Protein 1ZXJ (pdb70)

Foldseek 3Di:
DQLDAQPPPQPDPKAKAFQDDDDQAPAFEQEDQFDDPVVLVVVVVVCCVLQVPDDDVRSCVVSSVVRVLRRLLVRLVVRVLVRMDIDDDPVQLVVQLVVVVVVPRVVSSVSSVSNVSLVNVLVVVCVVVVDFDDLVNLVVVLVVSCVSGPDDCVCCNPDVVNVVSSRSVVSVVVSSVVSSVSHHYDYQPPHD/DLWAKDFADDQDQPDFQEAADQDPPPVVLVVVLVVQVVDPDDCVRSVVVVVSVVVRNLVVLLVSLVVSVLVRMDIGDDPVQLVVQLVPDVPCSSVVSVVVVSVVNSLVVVCVVVVPAQDLVNLLVVLVVPPCVDSPVCVPPPVSSVVSRVVVSVVVSSVVSSVSHHYDYDD/DDFLVAPVLHDPKAKAFADDQDQADAWEQEDQFDDPVVLVVVVVVVCVVPVDDPPVVSVVVSNVVRVLRRLLVRLVVSVLVRMDIGDDPVQLVSLLVSCVVPPVRVVSSVSSVSNVSLVNSLVVVCVVVVDADDLVNLVCVVVVVCVVDPDDDPCCVPDVVNVVSSRVVVSVVVSSVVSSVSHHYDYQDPHD/DWDLFCQQPQALQDDPDDKAKDFQDDQCLPDAQEDQDFDQTPVVLVVVQCVQVVPVDDCVRSVNVVVSVVVRVLRRLLVSLVVSVLVGMDIGDDPVVLVVLLVVDDDDPPCSSSNSVSSNSVNNRLVVVCVVVVPDQDLVNLLVVLVVVPPSVVCVPDPVSSVSSVSSVSVVVSSVVSSVSHHYDYDHPPDDD

Organism: Mycoplasma pneumoniae (strain ATCC 29342 / M129 / Subtype 1) (NCBI:txid272634)

B-factor: mean 50.29, std 18.09, range [7.8, 97.01]

Nearest PDB structures (foldseek):
  1zxj-assembly2_B  TM=1.006E+00  e=1.547E-29  Mycoplasmoides pneumoniae
  1zxj-assembly10_D  TM=9.833E-01  e=6.150E-25  Mycoplasmoides pneumoniae
  1zxj-assembly3_C  TM=9.438E-01  e=1.302E-22  Mycoplasmoides pneumoniae
  1zxj-assembly1_A  TM=9.398E-01  e=2.095E-22  Mycoplasmoides pneumoniae
  1zxj-assembly10_D  TM=1.005E+00  e=5.120E-31  Mycoplasmoides pneumoniae

InterPro domains:
  IPR027304 Trigger factor/SurA domain superfamily [SSF109998] (58-174)
  IPR037041 Trigger factor, C-terminal domain superfamily [G3DSA:1.10.3120.10] (1-186)
  IPR054820 MPN555 chaperone-like [NF045756] (6-185)

Structure (mmCIF, N/CA/C/O backbone):
data_1ZXJ
#
_entry.id   1ZXJ
#
_cell.length_a   132.370
_cell.length_b   45.590
_cell.length_c   153.930
_cell.angle_alpha   90.00
_cell.angle_beta   111.40
_cell.angle_gamma   90.00
#
_symmetry.space_group_name_H-M   'C 1 2 1'
#
loop_
_entity.id
_entity.type
_entity.pdbx_description
1 polymer 'Hypothetical protein MG377 homolog'
2 water water
#
loop_
_atom_site.group_PDB
_atom_site.id
_atom_site.type_symbol
_atom_site.label_atom_id
_atom_site.label_alt_id
_atom_site.label_comp_id
_atom_site.label_asym_id
_atom_site.label_entity_id
_atom_site.label_seq_id
_atom_site.pdbx_PDB_ins_code
_atom_site.Cartn_x
_atom_site.Cartn_y
_atom_site.Cartn_z
_atom_site.occupancy
_atom_site.B_iso_or_equiv
_atom_site.auth_seq_id
_atom_site.auth_comp_id
_atom_site.auth_asym_id
_atom_site.auth_atom_id
_atom_site.pdbx_PDB_model_num
ATOM 1 N N . ASP A 1 11 ? 61.668 34.224 77.253 0.80 61.16 11 ASP A N 1
ATOM 2 C CA . ASP A 1 11 ? 62.982 34.514 77.900 0.80 65.46 11 ASP A CA 1
ATOM 3 C C . ASP A 1 11 ? 62.962 34.357 79.423 0.80 65.21 11 ASP A C 1
ATOM 4 O O . ASP A 1 11 ? 62.302 35.118 80.122 0.80 65.33 11 ASP A O 1
ATOM 9 N N . TYR A 1 12 ? 63.701 33.380 79.932 0.80 65.34 12 TYR A N 1
ATOM 10 C CA . TYR A 1 12 ? 63.780 33.176 81.371 0.80 65.43 12 TYR A CA 1
ATOM 11 C C . TYR A 1 12 ? 65.057 33.784 81.930 0.80 65.68 12 TYR A C 1
ATOM 12 O O . TYR A 1 12 ? 66.054 33.091 82.145 0.80 68.06 12 TYR A O 1
ATOM 21 N N . ASP A 1 13 ? 64.982 35.096 82.155 0.80 63.77 13 ASP A N 1
ATOM 22 C CA . ASP A 1 13 ? 66.069 35.949 82.639 0.80 61.94 13 ASP A CA 1
ATOM 23 C C . ASP A 1 13 ? 66.501 35.683 84.092 0.80 59.55 13 ASP A C 1
ATOM 24 O O . ASP A 1 13 ? 67.003 36.588 84.755 0.80 58.09 13 ASP A O 1
ATOM 29 N N . ILE A 1 14 ? 66.318 34.464 84.597 0.80 59.77 14 ILE A N 1
ATOM 30 C CA . ILE A 1 14 ? 66.713 34.167 85.981 0.80 56.74 14 ILE A CA 1
ATOM 31 C C . ILE A 1 14 ? 67.340 32.786 86.161 0.80 58.59 14 ILE A C 1
ATOM 32 O O . ILE A 1 14 ? 68.507 32.577 85.833 0.80 56.88 14 ILE A O 1
ATOM 37 N N . PHE A 1 22 ? 72.714 33.781 87.742 0.80 75.40 22 PHE A N 1
ATOM 38 C CA . PHE A 1 22 ? 74.049 34.237 87.366 0.80 76.04 22 PHE A CA 1
ATOM 39 C C . PHE A 1 22 ? 75.036 33.908 88.466 0.80 76.23 22 PHE A C 1
ATOM 40 O O . PHE A 1 22 ? 75.911 34.713 88.782 0.80 76.51 22 PHE A O 1
ATOM 42 N N . GLN A 1 23 ? 74.903 32.718 89.040 0.80 76.69 23 GLN A N 1
ATOM 43 C CA . GLN A 1 23 ? 75.774 32.305 90.128 0.80 77.14 23 GLN A CA 1
ATOM 44 C C . GLN A 1 23 ? 76.059 30.813 90.162 0.80 77.88 23 GLN A C 1
ATOM 45 O O . GLN A 1 23 ? 77.116 30.398 90.629 0.80 78.14 23 GLN A O 1
ATOM 51 N N . GLY A 1 24 ? 75.117 30.014 89.671 0.80 79.08 24 GLY A N 1
ATOM 52 C CA . GLY A 1 24 ? 75.264 28.563 89.652 0.80 79.85 24 GLY A CA 1
ATOM 53 C C . GLY A 1 24 ? 76.724 28.169 89.466 0.80 80.74 24 GLY A C 1
ATOM 54 O O . GLY A 1 24 ? 77.280 27.418 90.270 0.80 80.74 24 GLY A O 1
ATOM 55 N N . HIS A 1 25 ? 77.346 28.680 88.409 0.80 81.95 25 HIS A N 1
ATOM 56 C CA . HIS A 1 25 ? 78.748 28.382 88.145 0.80 83.59 25 HIS A CA 1
ATOM 57 C C . HIS A 1 25 ? 79.651 29.345 88.907 0.80 84.72 25 HIS A C 1
ATOM 58 O O . HIS A 1 25 ? 79.959 29.116 90.079 0.80 85.35 25 HIS A O 1
ATOM 65 N N . MET A 1 26 ? 80.075 30.417 88.244 0.80 85.56 26 MET A N 1
ATOM 66 C CA . MET A 1 26 ? 80.934 31.413 88.879 0.80 86.76 26 MET A CA 1
ATOM 67 C C . MET A 1 26 ? 80.085 32.403 89.669 0.80 87.02 26 MET A C 1
ATOM 68 O O . MET A 1 26 ? 79.027 32.836 89.207 0.80 86.91 26 MET A O 1
ATOM 73 N N . ALA A 1 27 ? 80.551 32.753 90.863 0.80 87.13 27 ALA A N 1
ATOM 74 C CA . ALA A 1 27 ? 79.832 33.686 91.723 0.80 87.35 27 ALA A CA 1
ATOM 75 C C . ALA A 1 27 ? 79.540 35.002 91.005 0.80 87.42 27 ALA A C 1
ATOM 76 O O . ALA A 1 27 ? 80.267 35.985 91.165 0.80 87.34 27 ALA A O 1
ATOM 78 N N . ASN A 1 29 ? 83.870 42.229 90.637 1.00 72.87 29 ASN A N 1
ATOM 79 C CA . ASN A 1 29 ? 84.199 42.977 89.428 1.00 72.76 29 ASN A CA 1
ATOM 80 C C . ASN A 1 29 ? 84.431 42.035 88.249 1.00 72.74 29 ASN A C 1
ATOM 81 O O . ASN A 1 29 ? 85.084 40.991 88.377 1.00 73.05 29 ASN A O 1
ATOM 83 N N . LEU A 1 30 ? 83.892 42.424 87.097 1.00 71.22 30 LEU A N 1
ATOM 84 C CA . LEU A 1 30 ? 84.004 41.637 85.880 1.00 68.93 30 LEU A CA 1
ATOM 85 C C . LEU A 1 30 ? 84.690 42.504 84.841 1.00 67.39 30 LEU A C 1
ATOM 86 O O . LEU A 1 30 ? 84.618 43.730 84.921 1.00 67.18 30 LEU A O 1
ATOM 91 N N . LYS A 1 31 ? 85.340 41.873 83.866 1.00 64.82 31 LYS A N 1
ATOM 92 C CA . LYS A 1 31 ? 86.021 42.616 82.814 1.00 63.09 31 LYS A CA 1
ATOM 93 C C . LYS A 1 31 ? 85.002 43.313 81.907 1.00 61.43 31 LYS A C 1
ATOM 94 O O . LYS A 1 31 ? 85.364 44.119 81.049 1.00 61.38 31 LYS A O 1
ATOM 96 N N . SER A 1 32 ? 83.725 42.996 82.098 1.00 58.93 32 SER A N 1
ATOM 97 C CA . SER A 1 32 ? 82.670 43.606 81.301 1.00 57.08 32 SER A CA 1
ATOM 98 C C . SER A 1 32 ? 82.142 44.844 82.002 1.00 55.77 32 SER A C 1
ATOM 99 O O . SER A 1 32 ? 82.097 44.900 83.234 1.00 56.58 32 SER A O 1
ATOM 102 N N . THR A 1 33 ? 81.729 45.834 81.223 1.00 53.39 33 THR A N 1
ATOM 103 C CA . THR A 1 33 ? 81.246 47.067 81.814 1.00 52.97 33 THR A CA 1
ATOM 104 C C . THR A 1 33 ? 79.854 47.462 81.379 1.00 52.18 33 THR A C 1
ATOM 105 O O . THR A 1 33 ? 79.432 47.165 80.265 1.00 51.87 33 THR A O 1
ATOM 109 N N . ALA A 1 34 ? 79.153 48.152 82.272 1.00 52.04 34 ALA A N 1
ATOM 110 C CA . ALA A 1 34 ? 77.797 48.616 82.006 1.00 52.74 34 ALA A CA 1
ATOM 111 C C . ALA A 1 34 ? 77.665 50.101 82.362 1.00 53.04 34 ALA A C 1
ATOM 112 O O . ALA A 1 34 ? 77.873 50.503 83.512 1.00 53.11 34 ALA A O 1
ATOM 114 N N . LYS A 1 35 ? 77.305 50.904 81.365 1.00 52.66 35 LYS A N 1
ATOM 115 C CA . LYS A 1 35 ? 77.168 52.346 81.528 1.00 51.78 35 LYS A CA 1
ATOM 116 C C . LYS A 1 35 ? 75.713 52.804 81.473 1.00 49.69 35 LYS A C 1
ATOM 117 O O . LYS A 1 35 ? 74.973 52.420 80.574 1.00 48.57 35 LYS A O 1
ATOM 123 N N . LEU A 1 36 ? 75.303 53.624 82.436 1.00 47.60 36 LEU A N 1
ATOM 124 C CA . LEU A 1 36 ? 73.931 54.125 82.462 1.00 46.47 36 LEU A CA 1
ATOM 125 C C . LEU A 1 36 ? 73.735 55.362 81.586 1.00 48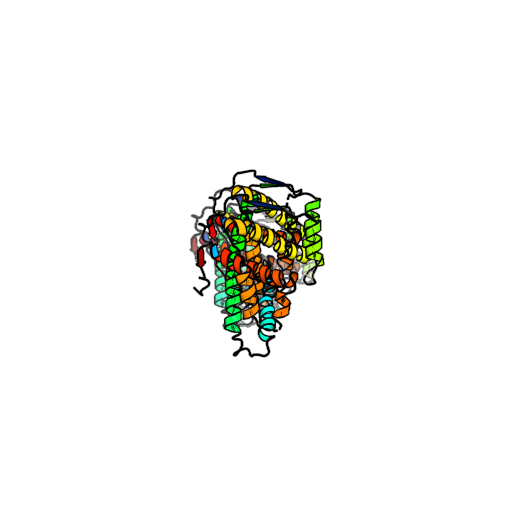.18 36 LEU A C 1
ATOM 126 O O . LEU A 1 36 ? 73.986 56.482 82.027 1.00 48.99 36 LEU A O 1
ATOM 131 N N . VAL A 1 37 ? 73.260 55.155 80.357 1.00 48.86 37 VAL A N 1
ATOM 132 C CA . VAL A 1 37 ? 73.036 56.239 79.400 1.00 47.97 37 VAL A CA 1
ATOM 133 C C . VAL A 1 37 ? 71.971 57.277 79.780 1.00 48.62 37 VAL A C 1
ATOM 134 O O . VAL A 1 37 ? 72.223 58.478 79.684 1.00 48.89 37 VAL A O 1
ATOM 138 N N . LYS A 1 38 ? 70.788 56.825 80.188 1.00 48.33 38 LYS A N 1
ATOM 139 C CA . LYS A 1 38 ? 69.708 57.736 80.584 1.00 48.14 38 LYS A CA 1
ATOM 140 C C . LYS A 1 38 ? 69.246 57.357 81.978 1.00 47.45 38 LYS A C 1
ATOM 141 O O . LYS A 1 38 ? 69.534 56.272 82.460 1.00 47.04 38 LYS A O 1
ATOM 147 N N . PRO A 1 39 ? 68.520 58.254 82.651 1.00 47.57 39 PRO A N 1
ATOM 148 C CA . PRO A 1 39 ? 68.046 57.906 83.996 1.00 46.70 39 PRO A CA 1
ATOM 149 C C . PRO A 1 39 ? 66.841 56.971 83.850 1.00 46.91 39 PRO A C 1
ATOM 150 O O . PRO A 1 39 ? 66.064 57.125 82.916 1.00 47.44 39 PRO A O 1
ATOM 154 N N . ILE A 1 40 ? 66.694 56.008 84.759 1.00 46.99 40 ILE A N 1
ATOM 155 C CA . ILE A 1 40 ? 65.583 55.047 84.704 1.00 45.77 40 ILE A CA 1
ATOM 156 C C . ILE A 1 40 ? 64.234 55.663 85.086 1.00 45.68 40 ILE A C 1
ATOM 157 O O . ILE A 1 40 ? 64.143 56.420 86.056 1.00 45.27 40 ILE A O 1
ATOM 162 N N . GLN A 1 41 ? 63.188 55.322 84.334 1.00 45.30 41 GLN A N 1
ATOM 163 C CA . GLN A 1 41 ? 61.858 55.868 84.595 1.00 45.24 41 GLN A CA 1
ATOM 164 C C . GLN A 1 41 ? 60.939 54.935 85.351 1.00 44.80 41 GLN A C 1
ATOM 165 O O . GLN A 1 41 ? 60.088 54.264 84.771 1.00 45.09 41 GLN A O 1
ATOM 171 N N . TYR A 1 42 ? 61.096 54.926 86.665 1.00 45.33 42 TYR A N 1
ATOM 172 C CA . TYR A 1 42 ? 60.291 54.072 87.516 1.00 45.46 42 TYR A CA 1
ATOM 173 C C . TYR A 1 42 ? 58.805 54.371 87.473 1.00 46.48 42 TYR A C 1
ATOM 174 O O . TYR A 1 42 ? 58.015 53.670 88.092 1.00 48.28 42 TYR A O 1
ATOM 183 N N . ASP A 1 43 ? 58.416 55.404 86.738 1.00 47.53 43 ASP A N 1
ATOM 184 C CA . ASP A 1 43 ? 57.007 55.749 86.640 1.00 47.31 43 ASP A CA 1
ATOM 185 C C . ASP A 1 43 ? 56.376 55.151 85.388 1.00 45.88 43 ASP A C 1
ATOM 186 O O . ASP A 1 43 ? 55.155 54.980 85.324 1.00 44.95 43 ASP A O 1
ATOM 191 N N . GLU A 1 44 ? 57.203 54.835 84.393 1.00 44.51 44 GLU A N 1
ATOM 192 C CA . GLU A 1 44 ? 56.689 54.215 83.176 1.00 43.73 44 GLU A CA 1
ATOM 193 C C . GLU A 1 44 ? 56.271 52.827 83.638 1.00 40.68 44 GLU A C 1
ATOM 194 O O . GLU A 1 44 ? 57.063 52.117 84.249 1.00 39.99 44 GLU A O 1
ATOM 200 N N . VAL A 1 45 ? 55.023 52.459 83.373 1.00 37.19 45 VAL A N 1
ATOM 201 C CA . VAL A 1 45 ? 54.500 51.155 83.756 1.00 33.79 45 VAL A CA 1
ATOM 202 C C . VAL A 1 45 ? 55.051 50.067 82.830 1.00 32.74 45 VAL A C 1
ATOM 203 O O . VAL A 1 45 ? 55.282 50.314 81.644 1.00 33.05 45 VAL A O 1
ATOM 207 N N . ILE A 1 46 ? 55.285 48.886 83.395 1.00 29.80 46 ILE A N 1
ATOM 208 C CA . ILE A 1 46 ? 55.792 47.737 82.659 1.00 28.06 46 ILE A CA 1
ATOM 209 C C . ILE A 1 46 ? 54.635 46.873 82.202 1.00 27.67 46 ILE A C 1
ATOM 210 O O . ILE A 1 46 ? 53.762 46.531 82.992 1.00 27.40 46 ILE A O 1
ATOM 215 N N . GLU A 1 47 ? 54.640 46.508 80.929 1.00 28.33 47 GLU A N 1
ATOM 216 C CA . GLU A 1 47 ? 53.589 45.666 80.380 1.00 28.98 47 GLU A CA 1
ATOM 217 C C . GLU A 1 47 ? 54.011 44.221 80.566 1.00 27.95 47 GLU A C 1
ATOM 218 O O . GLU A 1 47 ? 55.123 43.838 80.193 1.00 25.83 47 GLU A O 1
ATOM 224 N N . VAL A 1 48 ? 53.136 43.415 81.149 1.00 26.57 48 VAL A N 1
ATOM 225 C CA . VAL A 1 48 ? 53.454 42.007 81.329 1.00 27.38 48 VAL A CA 1
ATOM 226 C C . VAL A 1 48 ? 52.690 41.211 80.278 1.00 27.79 48 VAL A C 1
ATOM 227 O O . VAL A 1 48 ? 51.464 41.254 80.227 1.00 26.25 48 VAL A O 1
ATOM 231 N N . GLU A 1 49 ? 53.415 40.479 79.446 1.00 29.29 49 GLU A N 1
ATOM 232 C CA . GLU A 1 49 ? 52.779 39.685 78.413 1.00 31.56 49 GLU A CA 1
ATOM 233 C C . GLU A 1 49 ? 52.061 38.418 78.863 1.00 31.34 49 GLU A C 1
ATOM 234 O O . GLU A 1 49 ? 51.060 38.048 78.276 1.00 31.48 49 GLU A O 1
ATOM 240 N N . ARG A 1 50 ? 52.540 37.738 79.891 1.00 31.89 50 ARG A N 1
ATOM 241 C CA . ARG A 1 50 ? 51.823 36.540 80.316 1.00 32.32 50 ARG A CA 1
ATOM 242 C C . ARG A 1 50 ? 51.769 36.348 81.806 1.00 30.81 50 ARG A C 1
ATOM 243 O O . ARG A 1 50 ? 52.634 36.811 82.520 1.00 30.80 50 ARG A O 1
ATOM 251 N N . ILE A 1 51 ? 50.711 35.664 82.232 1.00 30.91 51 ILE A N 1
ATOM 252 C CA . ILE A 1 51 ? 50.405 35.328 83.618 1.00 30.91 51 ILE A CA 1
ATOM 253 C C . ILE A 1 51 ? 50.798 33.881 83.965 1.00 30.05 51 ILE A C 1
ATOM 254 O O . ILE A 1 51 ? 50.668 33.449 85.114 1.00 31.64 51 ILE A O 1
ATOM 259 N N . PHE A 1 52 ? 51.319 33.150 82.984 1.00 26.45 52 PHE A N 1
ATOM 260 C CA . PHE A 1 52 ? 51.671 31.748 83.172 1.00 22.89 52 PHE A CA 1
ATOM 261 C C . PHE A 1 52 ? 53.077 31.410 82.693 1.00 22.04 52 PHE A C 1
ATOM 262 O O . PHE A 1 52 ? 53.806 32.264 82.209 1.00 23.67 52 PHE A O 1
ATOM 270 N N . ALA A 1 53 ? 53.471 30.156 82.848 1.00 20.60 53 ALA A N 1
ATOM 271 C CA . ALA A 1 53 ? 54.776 29.735 82.371 1.00 20.17 53 ALA A CA 1
ATOM 272 C C . ALA A 1 53 ? 54.571 28.433 81.611 1.00 22.31 53 ALA A C 1
ATOM 273 O O . ALA A 1 53 ? 53.535 27.776 81.736 1.00 19.94 53 ALA A O 1
ATOM 275 N N . ASP A 1 54 ? 55.551 28.055 80.812 1.00 23.70 54 ASP A N 1
ATOM 276 C CA . ASP A 1 54 ? 55.405 26.828 80.070 1.00 28.30 54 ASP A CA 1
ATOM 277 C C . ASP A 1 54 ? 55.799 25.661 80.967 1.00 30.89 54 ASP A C 1
ATOM 278 O O . ASP A 1 54 ? 56.610 25.807 81.856 1.00 30.05 54 ASP A O 1
ATOM 283 N N . PRO A 1 55 ? 55.232 24.478 80.720 1.00 33.76 55 PRO A N 1
ATOM 284 C CA . PRO A 1 55 ? 55.466 23.234 81.465 1.00 31.73 55 PRO A CA 1
ATOM 285 C C . PRO A 1 55 ? 56.944 22.922 81.724 1.00 30.83 55 PRO A C 1
ATOM 286 O O . PRO A 1 55 ? 57.343 22.632 82.852 1.00 33.04 55 PRO A O 1
ATOM 290 N N . ALA A 1 56 ? 57.744 22.982 80.669 1.00 27.72 56 ALA A N 1
ATOM 291 C CA . ALA A 1 56 ? 59.159 22.689 80.743 1.00 26.14 56 ALA A CA 1
ATOM 292 C C . ALA A 1 56 ? 59.828 23.431 81.894 1.00 26.10 56 ALA A C 1
ATOM 293 O O . ALA A 1 56 ? 60.709 22.910 82.583 1.00 26.32 56 ALA A O 1
ATOM 295 N N . PHE A 1 57 ? 59.389 24.659 82.091 1.00 25.07 57 PHE A N 1
ATOM 296 C CA . PHE A 1 57 ? 59.922 25.511 83.123 1.00 23.21 57 PHE A CA 1
ATOM 297 C C . PHE A 1 57 ? 59.406 25.130 84.519 1.00 25.01 57 PHE A C 1
ATOM 298 O O . PHE A 1 57 ? 60.188 25.088 85.469 1.00 25.70 57 PHE A O 1
ATOM 306 N N . ILE A 1 58 ? 58.113 24.847 84.658 1.00 25.69 58 ILE A N 1
ATOM 307 C CA . ILE A 1 58 ? 57.600 24.488 85.972 1.00 30.08 58 ILE A CA 1
ATOM 308 C C . ILE A 1 58 ? 58.211 23.169 86.417 1.00 32.46 58 ILE A C 1
ATOM 309 O O . ILE A 1 58 ? 58.468 22.979 87.588 1.00 33.68 58 ILE A O 1
ATOM 314 N N . GLU A 1 59 ? 58.423 22.255 85.478 1.00 36.04 59 GLU A N 1
ATOM 315 C CA . GLU A 1 59 ? 59.009 20.961 85.788 1.00 38.94 59 GLU A CA 1
ATOM 316 C C . GLU A 1 59 ? 60.467 21.071 86.207 1.00 39.87 59 GLU A C 1
ATOM 317 O O . GLU A 1 59 ? 60.899 20.461 87.194 1.00 39.66 59 GLU A O 1
ATOM 323 N N . GLN A 1 60 ? 61.230 21.838 85.443 1.00 39.38 60 GLN A N 1
ATOM 324 C CA . GLN A 1 60 ? 62.632 22.016 85.743 1.00 40.77 60 GLN A CA 1
ATOM 325 C C . GLN A 1 60 ? 62.806 22.514 87.169 1.00 40.68 60 GLN A C 1
ATOM 326 O O . GLN A 1 60 ? 63.774 22.172 87.835 1.00 40.96 60 GLN A O 1
ATOM 332 N N . HIS A 1 61 ? 61.875 23.332 87.640 1.00 39.76 61 HIS A N 1
ATOM 333 C CA . HIS A 1 61 ? 61.969 23.835 88.994 1.00 37.87 61 HIS A CA 1
ATOM 334 C C . HIS A 1 61 ? 61.412 22.805 89.966 1.00 38.47 61 HIS A C 1
ATOM 335 O O . HIS A 1 61 ? 61.892 22.695 91.087 1.00 40.08 61 HIS A O 1
ATOM 342 N N . ARG A 1 62 ? 60.404 22.048 89.554 1.00 38.07 62 ARG A N 1
ATOM 343 C CA . ARG A 1 62 ? 59.842 21.066 90.460 1.00 40.51 62 ARG A CA 1
ATOM 344 C C . ARG A 1 62 ? 60.895 20.012 90.812 1.00 42.77 62 ARG A C 1
ATOM 345 O O . ARG A 1 62 ? 60.992 19.572 91.955 1.00 41.48 62 ARG A O 1
ATOM 353 N N . GLN A 1 63 ? 61.693 19.613 89.831 1.00 44.13 63 GLN A N 1
ATOM 354 C CA . GLN A 1 63 ? 62.719 18.628 90.091 1.00 45.04 63 GLN A CA 1
ATOM 355 C C . GLN A 1 63 ? 63.781 19.243 90.989 1.00 45.59 63 GLN A C 1
ATOM 356 O O . GLN A 1 63 ? 64.468 18.540 91.713 1.00 46.95 63 GLN A O 1
ATOM 362 N N . ARG A 1 64 ? 63.916 20.558 90.949 1.00 46.22 64 ARG A N 1
ATOM 363 C CA . ARG A 1 64 ? 64.913 21.225 91.773 1.00 47.98 64 ARG A CA 1
ATOM 364 C C . ARG A 1 64 ? 64.468 21.257 93.240 1.00 49.05 64 ARG A C 1
ATOM 365 O O . ARG A 1 64 ? 65.295 21.190 94.149 1.00 49.09 64 ARG A O 1
ATOM 373 N N . ILE A 1 65 ? 63.160 21.355 93.466 1.00 49.22 65 ILE A N 1
ATOM 374 C CA . ILE A 1 65 ? 62.617 21.392 94.821 1.00 49.39 65 ILE A CA 1
ATOM 375 C C . ILE A 1 65 ? 62.565 19.988 95.440 1.00 49.57 65 ILE A C 1
ATOM 376 O O . ILE A 1 65 ? 62.572 19.846 96.657 1.00 49.68 65 ILE A O 1
ATOM 381 N N . LEU A 1 66 ? 62.519 18.960 94.598 1.00 49.01 66 LEU A N 1
ATOM 382 C CA . LEU A 1 66 ? 62.457 17.580 95.067 1.00 48.63 66 LEU A CA 1
ATOM 383 C C . LEU A 1 66 ? 63.847 17.012 95.305 1.00 50.23 66 LEU A C 1
ATOM 384 O O . LEU A 1 66 ? 64.015 16.003 95.989 1.00 49.51 66 LEU A O 1
ATOM 389 N N . ALA A 1 67 ? 64.838 17.669 94.720 1.00 52.15 67 ALA A N 1
ATOM 390 C CA . ALA A 1 67 ? 66.222 17.254 94.847 1.00 53.98 67 ALA A CA 1
ATOM 391 C C . ALA A 1 67 ? 66.823 17.800 96.135 1.00 55.69 67 ALA A C 1
ATOM 392 O O . ALA A 1 67 ? 67.888 17.365 96.566 1.00 55.93 67 ALA A O 1
ATOM 394 N N . SER A 1 68 ? 66.135 18.754 96.749 1.00 57.96 68 SER A N 1
ATOM 395 C CA . SER A 1 68 ? 66.615 19.355 97.987 1.00 60.74 68 SER A CA 1
ATOM 396 C C . SER A 1 68 ? 65.643 19.073 99.127 1.00 62.47 68 SER A C 1
ATOM 397 O O . SER A 1 68 ? 65.971 19.250 100.295 1.00 63.89 68 SER A O 1
ATOM 399 N N . PHE A 1 69 ? 64.438 18.645 98.782 1.00 63.88 69 PHE A N 1
ATOM 400 C CA . PHE A 1 69 ? 63.439 18.329 99.785 1.00 65.32 69 PHE A CA 1
ATOM 401 C C . PHE A 1 69 ? 62.640 17.135 99.298 1.00 65.58 69 PHE A C 1
ATOM 402 O O . PHE A 1 69 ? 61.425 17.198 99.137 1.00 65.00 69 PHE A O 1
ATOM 410 N N . LYS A 1 70 ? 63.364 16.048 99.056 1.00 67.07 70 LYS A N 1
ATOM 411 C CA . LYS A 1 70 ? 62.817 14.775 98.588 1.00 68.02 70 LYS A CA 1
ATOM 412 C C . LYS A 1 70 ? 61.358 14.500 98.997 1.00 68.03 70 LYS A C 1
ATOM 413 O O . LYS A 1 70 ? 60.534 14.103 98.169 1.00 67.33 70 LYS A O 1
ATOM 419 N N . ASP A 1 71 ? 61.041 14.722 100.268 1.00 68.28 71 ASP A N 1
ATOM 420 C CA . ASP A 1 71 ? 59.691 14.478 100.760 1.00 69.18 71 ASP A CA 1
ATOM 421 C C . ASP A 1 71 ? 58.792 15.712 100.800 1.00 68.06 71 ASP A C 1
ATOM 422 O O . ASP A 1 71 ? 57.917 15.814 101.661 1.00 68.32 71 ASP A O 1
ATOM 427 N N . ALA A 1 72 ? 58.997 16.641 99.874 1.00 66.36 72 ALA A N 1
ATOM 428 C CA . ALA A 1 72 ? 58.188 17.851 99.831 1.00 64.31 72 ALA A CA 1
ATOM 429 C C . ALA A 1 72 ? 56.784 17.498 99.388 1.00 63.99 72 ALA A C 1
ATOM 430 O O . ALA A 1 72 ? 56.605 16.799 98.398 1.00 64.49 72 ALA A O 1
ATOM 432 N N . LYS A 1 73 ? 55.787 17.985 100.117 1.00 63.22 73 LYS A N 1
ATOM 433 C CA . LYS A 1 73 ? 54.395 17.699 99.784 1.00 62.61 73 LYS A CA 1
ATOM 434 C C . LYS A 1 73 ? 53.829 18.629 98.697 1.00 61.64 73 LYS A C 1
ATOM 435 O O . LYS A 1 73 ? 54.431 19.640 98.341 1.00 61.82 73 LYS A O 1
ATOM 441 N N . GLU A 1 74 ? 52.661 18.261 98.181 1.00 60.19 74 GLU A N 1
ATOM 442 C CA . GLU A 1 74 ? 51.962 18.996 97.130 1.00 58.12 74 GLU A CA 1
ATOM 443 C C . GLU A 1 74 ? 51.695 20.455 97.509 1.00 56.18 74 GLU A C 1
ATOM 444 O O . GLU A 1 74 ? 52.238 21.375 96.892 1.00 55.94 74 GLU A O 1
ATOM 450 N N . SER A 1 75 ? 50.851 20.659 98.517 1.00 53.27 75 SER A N 1
ATOM 451 C CA . SER A 1 75 ? 50.497 21.998 98.982 1.00 50.38 75 SER A CA 1
ATOM 452 C C . SER A 1 75 ? 51.705 22.913 98.944 1.00 47.86 75 SER A C 1
ATOM 453 O O . SER A 1 75 ? 51.593 24.093 98.647 1.00 46.61 75 SER A O 1
ATOM 456 N N . ALA A 1 76 ? 52.860 22.345 99.259 1.00 46.53 76 ALA A N 1
ATOM 457 C CA . ALA A 1 76 ? 54.109 23.080 99.288 1.00 45.67 76 ALA A CA 1
ATOM 458 C C . ALA A 1 76 ? 54.571 23.483 97.908 1.00 45.26 76 ALA A C 1
ATOM 459 O O . ALA A 1 76 ? 54.879 24.651 97.670 1.00 46.42 76 ALA A O 1
ATOM 461 N N . LEU A 1 77 ? 54.632 22.513 97.001 1.00 44.34 77 LEU A N 1
ATOM 462 C CA . LEU A 1 77 ? 55.068 22.774 95.638 1.00 43.57 77 LEU A CA 1
ATOM 463 C C . LEU A 1 77 ? 54.275 23.882 94.953 1.00 43.36 77 LEU A C 1
ATOM 464 O O . LEU A 1 77 ? 54.861 24.792 94.371 1.00 41.51 77 LEU A O 1
ATOM 469 N N . TYR A 1 78 ? 52.948 23.792 95.017 1.00 42.53 78 TYR A N 1
ATOM 470 C CA . TYR A 1 78 ? 52.091 24.784 94.400 1.00 43.38 78 TYR A CA 1
ATOM 471 C C . TYR A 1 78 ? 52.505 26.145 94.886 1.00 43.63 78 TYR A C 1
ATOM 472 O O . TYR A 1 78 ? 52.658 27.083 94.096 1.00 44.58 78 TYR A O 1
ATOM 481 N N . HIS A 1 79 ? 52.680 26.256 96.195 1.00 41.45 79 HIS A N 1
ATOM 482 C CA . HIS A 1 79 ? 53.060 27.525 96.776 1.00 40.13 79 HIS A CA 1
ATOM 483 C C . HIS A 1 79 ? 54.360 28.050 96.190 1.00 38.34 79 HIS A C 1
ATOM 484 O O . HIS A 1 79 ? 54.403 29.131 95.611 1.00 38.54 79 HIS A O 1
ATOM 491 N N . GLU A 1 80 ? 55.425 27.277 96.345 1.00 36.24 80 GLU A N 1
ATOM 492 C CA . GLU A 1 80 ? 56.712 27.708 95.855 1.00 34.15 80 GLU A CA 1
ATOM 493 C C . GLU A 1 80 ? 56.657 27.900 94.352 1.00 33.18 80 GLU A C 1
ATOM 494 O O . GLU A 1 80 ? 57.096 28.928 93.845 1.00 34.01 80 GLU A O 1
ATOM 500 N N . LEU A 1 81 ? 56.095 26.933 93.634 1.00 32.00 81 LEU A N 1
ATOM 501 C CA . LEU A 1 81 ? 56.005 27.042 92.183 1.00 30.07 81 LEU A CA 1
ATOM 502 C C . LEU A 1 81 ? 55.218 28.265 91.712 1.00 29.38 81 LEU A C 1
ATOM 503 O O . LEU A 1 81 ? 55.627 28.944 90.769 1.00 27.84 81 LEU A O 1
ATOM 508 N N . THR A 1 82 ? 54.092 28.544 92.357 1.00 27.23 82 THR A N 1
ATOM 509 C CA . THR A 1 82 ? 53.307 29.696 91.972 1.00 28.35 82 THR A CA 1
ATOM 510 C C . THR A 1 82 ? 54.185 30.924 92.045 1.00 31.49 82 THR A C 1
ATOM 511 O O . THR A 1 82 ? 54.173 31.766 91.146 1.00 33.40 82 THR A O 1
ATOM 515 N N . HIS A 1 83 ? 54.943 31.038 93.127 1.00 33.03 83 HIS A N 1
ATOM 516 C CA . HIS A 1 83 ? 55.822 32.181 93.294 1.00 33.96 83 HIS A CA 1
ATOM 517 C C . HIS A 1 83 ? 56.865 32.275 92.211 1.00 33.19 83 HIS A C 1
ATOM 518 O O . HIS A 1 83 ? 57.151 33.365 91.721 1.00 33.81 83 HIS A O 1
ATOM 525 N N . ILE A 1 84 ? 57.443 31.140 91.843 1.00 30.71 84 ILE A N 1
ATOM 526 C CA . ILE A 1 84 ? 58.451 31.118 90.803 1.00 28.17 84 ILE A CA 1
ATOM 527 C C . ILE A 1 84 ? 57.897 31.739 89.516 1.00 28.62 84 ILE A C 1
ATOM 528 O O . ILE A 1 84 ? 58.608 32.440 88.808 1.00 27.85 84 ILE A O 1
ATOM 533 N N . VAL A 1 85 ? 56.620 31.498 89.224 1.00 25.89 85 VAL A N 1
ATOM 534 C CA . VAL A 1 85 ? 56.025 32.021 87.994 1.00 21.83 85 VAL A CA 1
ATOM 535 C C . VAL A 1 85 ? 55.8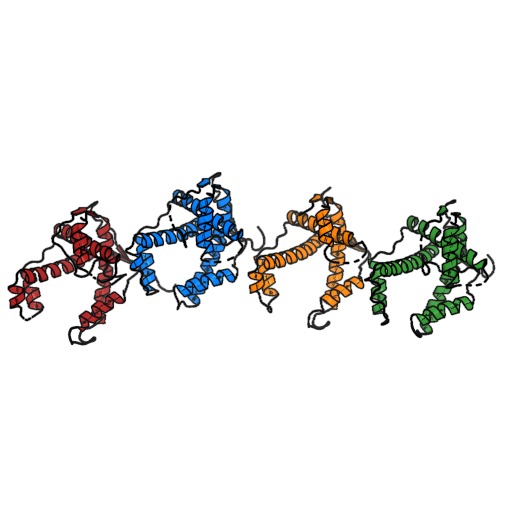16 33.544 88.002 1.00 23.82 85 VAL A C 1
ATOM 536 O O . VAL A 1 85 ? 56.230 34.231 87.061 1.00 22.23 85 VAL A O 1
ATOM 540 N N . ILE A 1 86 ? 55.201 34.076 89.047 1.00 22.89 86 ILE A N 1
ATOM 541 C CA . ILE A 1 86 ? 55.010 35.514 89.126 1.00 24.85 86 ILE A CA 1
ATOM 542 C C . ILE A 1 86 ? 56.324 36.284 89.075 1.00 27.18 86 ILE A C 1
ATOM 543 O O . ILE A 1 86 ? 56.476 37.204 88.268 1.00 27.78 86 ILE A O 1
ATOM 548 N N . LYS A 1 87 ? 57.270 35.907 89.932 1.00 28.98 87 LYS A N 1
ATOM 549 C CA . LYS A 1 87 ? 58.577 36.559 89.962 1.00 29.49 87 LYS A CA 1
ATOM 550 C C . LYS A 1 87 ? 59.215 36.499 88.605 1.00 28.97 87 LYS A C 1
ATOM 551 O O . LYS A 1 87 ? 59.820 37.461 88.160 1.00 30.37 87 LYS A O 1
ATOM 557 N N . ASP A 1 88 ? 59.119 35.347 87.957 1.00 29.13 88 ASP A N 1
ATOM 558 C CA . ASP A 1 88 ? 59.737 35.188 86.655 1.00 29.25 88 ASP A CA 1
ATOM 559 C C . ASP A 1 88 ? 59.113 36.029 85.553 1.00 28.19 88 ASP A C 1
ATOM 560 O O . ASP A 1 88 ? 59.817 36.605 84.711 1.00 26.93 88 ASP A O 1
ATOM 565 N N . ASN A 1 89 ? 57.788 36.068 85.545 1.00 25.09 89 ASN A N 1
ATOM 566 C CA . ASN A 1 89 ? 57.083 36.869 84.572 1.00 24.29 89 ASN A CA 1
ATOM 567 C C . ASN A 1 89 ? 57.321 38.356 84.873 1.00 24.18 89 ASN A C 1
ATOM 568 O O . ASN A 1 89 ? 57.566 39.139 83.953 1.00 24.32 89 ASN A O 1
ATOM 573 N N . LEU A 1 90 ? 57.280 38.742 86.152 1.00 22.38 90 LEU A N 1
ATOM 574 C CA . LEU A 1 90 ? 57.512 40.136 86.531 1.00 20.91 90 LEU A CA 1
ATOM 575 C C . LEU A 1 90 ? 58.978 40.568 86.445 1.00 22.57 90 LEU A C 1
ATOM 576 O O . LEU A 1 90 ? 59.278 41.686 86.021 1.00 23.85 90 LEU A O 1
ATOM 581 N N . PHE A 1 91 ? 59.897 39.693 86.843 1.00 23.30 91 PHE A N 1
ATOM 582 C CA . PHE A 1 91 ? 61.304 40.056 86.825 1.00 22.90 91 PHE A CA 1
ATOM 583 C C . PHE A 1 91 ? 61.805 40.231 85.415 1.00 24.94 91 PHE A C 1
ATOM 584 O O . PHE A 1 91 ? 62.573 41.145 85.123 1.00 25.58 91 PHE A O 1
ATOM 592 N N . SER A 1 92 ? 61.376 39.330 84.546 1.00 27.56 92 SER A N 1
ATOM 593 C CA . SER A 1 92 ? 61.786 39.348 83.158 1.00 27.95 92 SER A CA 1
ATOM 594 C C . SER A 1 92 ? 61.320 40.602 82.430 1.00 28.76 92 SER A C 1
ATOM 595 O O . SER A 1 92 ? 62.080 41.198 81.669 1.00 26.77 92 SER A O 1
ATOM 598 N N . CYS A 1 93 ? 60.073 41.007 82.671 1.00 30.83 93 CYS A N 1
ATOM 599 C CA . CYS A 1 93 ? 59.518 42.181 82.007 1.00 32.15 93 CYS A CA 1
ATOM 600 C C . CYS A 1 93 ? 60.109 43.495 82.536 1.00 33.23 93 CYS A C 1
ATOM 601 O O . CYS A 1 93 ? 60.245 44.467 81.788 1.00 34.04 93 CYS A O 1
ATOM 604 N N . ALA A 1 94 ? 60.484 43.523 83.812 1.00 33.81 94 ALA A N 1
ATOM 605 C CA . ALA A 1 94 ? 61.069 44.724 84.391 1.00 34.40 94 ALA A CA 1
ATOM 606 C C . ALA A 1 94 ? 62.503 44.831 83.922 1.00 34.80 94 ALA A C 1
ATOM 607 O O . ALA A 1 94 ? 63.021 45.905 83.653 1.00 34.32 94 ALA A O 1
ATOM 609 N N . MET A 1 95 ? 63.152 43.691 83.830 1.00 36.54 95 MET A N 1
ATOM 610 C CA . MET A 1 95 ? 64.527 43.680 83.405 1.00 38.87 95 MET A CA 1
ATOM 611 C C . MET A 1 95 ? 64.594 44.162 81.954 1.00 40.66 95 MET A C 1
ATOM 612 O O . MET A 1 95 ? 65.471 44.964 81.605 1.00 41.24 95 MET A O 1
ATOM 617 N N . ASN A 1 96 ? 63.651 43.707 81.122 1.00 40.95 96 ASN A N 1
ATOM 618 C CA . ASN A 1 96 ? 63.632 44.097 79.715 1.00 41.57 96 ASN A CA 1
ATOM 619 C C . ASN A 1 96 ? 63.505 45.600 79.506 1.00 41.88 96 ASN A C 1
ATOM 620 O O . ASN A 1 96 ? 63.849 46.118 78.447 1.00 43.08 96 ASN A O 1
ATOM 625 N N . ALA A 1 97 ? 63.007 46.306 80.511 1.00 40.66 97 ALA A N 1
ATOM 626 C CA . ALA A 1 97 ? 62.886 47.746 80.412 1.00 39.62 97 ALA A CA 1
ATOM 627 C C . ALA A 1 97 ? 64.191 48.364 80.899 1.00 40.63 97 ALA A C 1
ATOM 628 O O . ALA A 1 97 ? 64.749 49.266 80.252 1.00 41.90 97 ALA A O 1
ATOM 630 N N . ILE A 1 98 ? 64.672 47.859 82.034 1.00 39.46 98 ILE A N 1
ATOM 631 C CA . ILE A 1 98 ? 65.895 48.346 82.658 1.00 39.37 98 ILE A CA 1
ATOM 632 C C . ILE A 1 98 ? 67.137 48.246 81.771 1.00 38.88 98 ILE A C 1
ATOM 633 O O . ILE A 1 98 ? 68.032 49.082 81.850 1.00 38.08 98 ILE A O 1
ATOM 638 N N . VAL A 1 99 ? 67.193 47.226 80.928 1.00 38.73 99 VAL A N 1
ATOM 639 C CA . VAL A 1 99 ? 68.346 47.032 80.058 1.00 38.79 99 VAL A CA 1
ATOM 640 C C . VAL A 1 99 ? 68.366 48.078 78.959 1.00 39.34 99 VAL A C 1
ATOM 641 O O . VAL A 1 99 ? 69.358 48.236 78.247 1.00 39.18 99 VAL A O 1
ATOM 645 N N . GLY A 1 100 ? 67.265 48.808 78.843 1.00 39.57 100 GLY A N 1
ATOM 646 C CA . GLY A 1 100 ? 67.167 49.829 77.824 1.00 39.92 100 GLY A CA 1
ATOM 647 C C . GLY A 1 100 ? 67.857 51.131 78.168 1.00 40.38 100 GLY A C 1
ATOM 648 O O . GLY A 1 100 ? 67.967 52.005 77.307 1.00 40.83 100 GLY A O 1
ATOM 649 N N . TYR A 1 101 ? 68.315 51.263 79.414 1.00 40.33 101 TYR A N 1
ATOM 650 C CA . TYR A 1 101 ? 68.997 52.471 79.875 1.00 39.95 101 TYR A CA 1
ATOM 651 C C . TYR A 1 101 ? 70.483 52.266 80.013 1.00 41.20 101 TYR A C 1
ATOM 652 O O . TYR A 1 101 ? 71.173 53.104 80.571 1.00 42.34 101 TYR A O 1
ATOM 661 N N . PHE A 1 102 ? 70.992 51.157 79.510 1.00 42.08 102 PHE A N 1
ATOM 662 C CA . PHE A 1 102 ? 72.411 50.909 79.662 1.00 43.33 102 PHE A CA 1
ATOM 663 C C . PHE A 1 102 ? 73.156 50.662 78.368 1.00 43.73 102 PHE A C 1
ATOM 664 O O . PHE A 1 102 ? 72.595 50.234 77.364 1.00 43.68 102 PHE A O 1
ATOM 672 N N . GLU A 1 103 ? 74.446 50.935 78.427 1.00 45.08 103 GLU A N 1
ATOM 673 C CA . GLU A 1 103 ? 75.330 50.716 77.315 1.00 47.98 103 GLU A CA 1
ATOM 674 C C . GLU A 1 103 ? 76.116 49.537 77.844 1.00 47.60 103 GLU A C 1
ATOM 675 O O . GLU A 1 103 ? 76.533 49.546 78.995 1.00 48.67 103 GLU A O 1
ATOM 681 N N . PHE A 1 104 ? 76.297 48.507 77.034 1.00 47.18 104 PHE A N 1
ATOM 682 C CA . PHE A 1 104 ? 77.025 47.354 77.512 1.00 47.15 104 PHE A CA 1
ATOM 683 C C . PHE A 1 104 ? 78.256 47.057 76.690 1.00 48.82 104 PHE A C 1
ATOM 684 O O . PHE A 1 104 ? 78.241 47.150 75.473 1.00 49.29 104 PHE A O 1
ATOM 692 N N . ASN A 1 105 ? 79.339 46.721 77.371 1.00 50.98 105 ASN A N 1
ATOM 693 C CA . ASN A 1 105 ? 80.551 46.338 76.683 1.00 53.29 105 ASN A CA 1
ATOM 694 C C . ASN A 1 105 ? 80.876 44.960 77.238 1.00 53.33 105 ASN A C 1
ATOM 695 O O . ASN A 1 105 ? 81.415 44.824 78.330 1.00 53.75 105 ASN A O 1
ATOM 700 N N . ILE A 1 106 ? 80.489 43.938 76.486 1.00 53.68 106 ILE A N 1
ATOM 701 C CA . ILE A 1 106 ? 80.701 42.560 76.889 1.00 54.00 106 ILE A CA 1
ATOM 702 C C . ILE A 1 106 ? 82.072 42.075 76.470 1.00 55.04 106 ILE A C 1
ATOM 703 O O . ILE A 1 106 ? 82.356 41.958 75.278 1.00 55.23 106 ILE A O 1
ATOM 708 N N . ASP A 1 107 ? 82.907 41.775 77.459 1.00 55.69 107 ASP A N 1
ATOM 709 C CA . ASP A 1 107 ? 84.259 41.303 77.204 1.00 57.08 107 ASP A CA 1
ATOM 710 C C . ASP A 1 107 ? 84.311 39.991 76.417 1.00 57.46 107 ASP A C 1
ATOM 711 O O . ASP A 1 107 ? 83.779 38.972 76.851 1.00 56.73 107 ASP A O 1
ATOM 716 N N . GLU A 1 108 ? 84.982 40.033 75.267 1.00 58.82 108 GLU A N 1
ATOM 717 C CA . GLU A 1 108 ? 85.119 38.885 74.368 1.00 59.24 108 GLU A CA 1
ATOM 718 C C . GLU A 1 108 ? 85.339 37.529 75.044 1.00 59.34 108 GLU A C 1
ATOM 719 O O . GLU A 1 108 ? 84.597 36.579 74.793 1.00 58.99 108 GLU A O 1
ATOM 721 N N . ALA A 1 109 ? 86.353 37.437 75.900 1.00 59.48 109 ALA A N 1
ATOM 722 C CA . ALA A 1 109 ? 86.664 36.182 76.582 1.00 59.49 109 ALA A CA 1
ATOM 723 C C . ALA A 1 109 ? 85.736 35.864 77.757 1.00 59.74 109 ALA A C 1
ATOM 724 O O . ALA A 1 109 ? 85.428 34.697 78.016 1.00 58.81 109 ALA A O 1
ATOM 726 N N . GLU A 1 110 ? 85.297 36.895 78.471 1.00 59.31 110 GLU A N 1
ATOM 727 C CA . GLU A 1 110 ? 84.413 36.678 79.605 1.00 59.28 110 GLU A CA 1
ATOM 728 C C . GLU A 1 110 ? 83.157 35.965 79.135 1.00 57.83 110 GLU A C 1
ATOM 729 O O . GLU A 1 110 ? 82.605 35.140 79.852 1.00 58.36 110 GLU A O 1
ATOM 735 N N . LEU A 1 111 ? 82.715 36.280 77.925 1.00 56.58 111 LEU A N 1
ATOM 736 C CA . LEU A 1 111 ? 81.521 35.666 77.358 1.00 55.67 111 LEU A CA 1
ATOM 737 C C . LEU A 1 111 ? 81.751 34.176 77.106 1.00 56.01 111 LEU A C 1
ATOM 738 O O . LEU A 1 111 ? 80.864 33.358 77.354 1.00 55.24 111 LEU A O 1
ATOM 743 N N . LYS A 1 112 ? 82.938 33.819 76.619 1.00 57.06 112 LYS A N 1
ATOM 744 C CA . LYS A 1 112 ? 83.249 32.413 76.347 1.00 58.56 112 LYS A CA 1
ATOM 745 C C . LYS A 1 112 ? 83.344 31.587 77.633 1.00 59.33 112 LYS A C 1
ATOM 746 O O . LYS A 1 112 ? 83.027 30.394 77.639 1.00 59.51 112 LYS A O 1
ATOM 748 N N . ASN A 1 113 ? 83.778 32.217 78.722 1.00 59.27 113 ASN A N 1
ATOM 749 C CA . ASN A 1 113 ? 83.876 31.516 79.996 1.00 59.68 113 ASN A CA 1
ATOM 750 C C . ASN A 1 113 ? 82.501 31.231 80.583 1.00 59.24 113 ASN A C 1
ATOM 751 O O . ASN A 1 113 ? 82.315 30.244 81.294 1.00 58.50 113 ASN A O 1
ATOM 756 N N . VAL A 1 114 ? 81.540 32.103 80.294 1.00 58.14 114 VAL A N 1
ATOM 757 C CA . VAL A 1 114 ? 80.195 31.911 80.803 1.00 57.19 114 VAL A CA 1
ATOM 758 C C . VAL A 1 114 ? 79.534 30.820 79.999 1.00 57.43 114 VAL A C 1
ATOM 759 O O . VAL A 1 114 ? 78.793 30.009 80.546 1.00 57.97 114 VAL A O 1
ATOM 763 N N . MET A 1 115 ? 79.801 30.791 78.698 1.00 57.32 115 MET A N 1
ATOM 764 C CA . MET A 1 115 ? 79.208 29.766 77.856 1.00 57.82 115 MET A CA 1
ATOM 765 C C . MET A 1 115 ? 79.668 28.381 78.310 1.00 59.74 115 MET A C 1
ATOM 766 O O . MET A 1 115 ? 79.083 27.370 77.936 1.00 59.85 115 MET A O 1
ATOM 771 N N . GLU A 1 116 ? 80.711 28.342 79.131 1.00 62.08 116 GLU A N 1
ATOM 772 C CA . GLU A 1 116 ? 81.251 27.082 79.638 1.00 64.98 116 GLU A CA 1
ATOM 773 C C . GLU A 1 116 ? 80.421 26.449 80.744 1.00 65.99 116 GLU A C 1
ATOM 774 O O . GLU A 1 116 ? 79.990 25.304 80.621 1.00 66.32 116 GLU A O 1
ATOM 780 N N . GLY A 1 117 ? 80.222 27.187 81.832 1.00 67.39 117 GLY A N 1
ATOM 781 C CA . GLY A 1 117 ? 79.430 26.677 82.939 1.00 68.41 117 GLY A CA 1
ATOM 782 C C . GLY A 1 117 ? 78.046 26.279 82.462 1.00 69.16 117 GLY A C 1
ATOM 783 O O . GLY A 1 117 ? 77.398 25.423 83.064 1.00 68.55 117 GLY A O 1
ATOM 784 N N . LEU A 1 118 ? 77.600 26.909 81.375 1.00 70.06 118 LEU A N 1
ATOM 785 C CA . LEU A 1 118 ? 76.293 26.628 80.782 1.00 71.79 118 LEU A CA 1
ATOM 786 C C . LEU A 1 118 ? 76.394 25.483 79.785 1.00 73.60 118 LEU A C 1
ATOM 787 O O . LEU A 1 118 ? 75.405 24.796 79.522 1.00 73.92 118 LEU A O 1
ATOM 792 N N . LYS A 1 119 ? 77.586 25.304 79.216 1.00 75.27 119 LYS A N 1
ATOM 793 C CA . LYS A 1 119 ? 77.839 24.243 78.243 1.00 76.71 119 LYS A CA 1
ATOM 794 C C . LYS A 1 119 ? 78.032 22.901 78.956 1.00 77.84 119 LYS A C 1
ATOM 795 O O . LYS A 1 119 ? 77.914 21.833 78.340 1.00 78.84 119 LYS A O 1
ATOM 797 N N . ARG A 1 120 ? 78.321 22.961 80.256 1.00 77.35 120 ARG A N 1
ATOM 798 C CA . ARG A 1 120 ? 78.519 21.757 81.053 1.00 76.52 120 ARG A CA 1
ATOM 799 C C . ARG A 1 120 ? 77.200 21.230 81.634 1.00 76.41 120 ARG A C 1
ATOM 800 O O . ARG A 1 120 ? 77.025 20.022 81.778 1.00 76.80 120 ARG A O 1
ATOM 802 N N . ASP A 1 121 ? 76.270 22.123 81.964 1.00 76.45 121 ASP A N 1
ATOM 803 C CA . ASP A 1 121 ? 74.975 21.702 82.508 1.00 76.75 121 ASP A CA 1
ATOM 804 C C . ASP A 1 121 ? 74.037 21.209 81.394 1.00 77.27 121 ASP A C 1
ATOM 805 O O . ASP A 1 121 ? 72.807 21.314 81.488 1.00 77.15 121 ASP A O 1
ATOM 810 N N . GLU A 1 127 ? 70.812 26.276 70.088 1.00 74.66 127 GLU A N 1
ATOM 811 C CA . GLU A 1 127 ? 71.771 25.188 69.959 1.00 73.86 127 GLU A CA 1
ATOM 812 C C . GLU A 1 127 ? 73.146 25.668 70.393 1.00 72.96 127 GLU A C 1
ATOM 813 O O . GLU A 1 127 ? 73.852 24.980 71.128 1.00 72.48 127 GLU A O 1
ATOM 815 N N . ASP A 1 128 ? 73.509 26.861 69.940 1.00 72.17 128 ASP A N 1
ATOM 816 C CA . ASP A 1 128 ? 74.805 27.437 70.260 1.00 71.84 128 ASP A CA 1
ATOM 817 C C . ASP A 1 128 ? 74.664 28.949 70.397 1.00 70.97 128 ASP A C 1
ATOM 818 O O . ASP A 1 128 ? 75.054 29.534 71.409 1.00 71.48 128 ASP A O 1
ATOM 823 N N . ASN A 1 129 ? 74.105 29.576 69.369 1.00 69.67 129 ASN A N 1
ATOM 824 C CA . ASN A 1 129 ? 73.882 31.016 69.372 1.00 67.85 129 ASN A CA 1
ATOM 825 C C . ASN A 1 129 ? 72.938 31.329 70.531 1.00 65.68 129 ASN A C 1
ATOM 826 O O . ASN A 1 129 ? 72.913 32.441 71.057 1.00 64.79 129 ASN A O 1
ATOM 831 N N . THR A 1 130 ? 72.146 30.329 70.904 1.00 63.14 130 THR A N 1
ATOM 832 C CA . THR A 1 130 ? 71.203 30.457 72.004 1.00 61.10 130 THR A CA 1
ATOM 833 C C . THR A 1 130 ? 72.006 30.550 73.290 1.00 60.00 130 THR A C 1
ATOM 834 O O . THR A 1 130 ? 71.698 31.350 74.169 1.00 59.47 130 THR A O 1
ATOM 838 N N . VAL A 1 131 ? 73.037 29.716 73.393 1.00 57.94 131 VAL A N 1
ATOM 839 C CA . VAL A 1 131 ? 73.889 29.709 74.566 1.00 55.82 131 VAL A CA 1
ATOM 840 C C . VAL A 1 131 ? 74.603 31.049 74.695 1.00 55.21 131 VAL A C 1
ATOM 841 O O . VAL A 1 131 ? 74.766 31.574 75.798 1.00 55.43 131 VAL A O 1
ATOM 845 N N . GLN A 1 132 ? 75.029 31.616 73.576 1.00 53.48 132 GLN A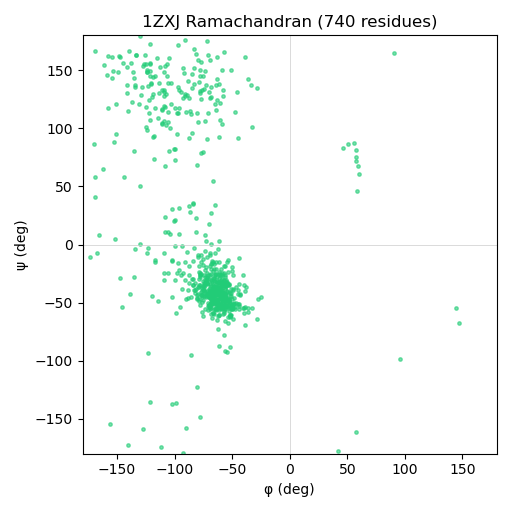 N 1
ATOM 846 C CA . GLN A 1 132 ? 75.706 32.901 73.649 1.00 53.43 132 GLN A CA 1
ATOM 847 C C . GLN A 1 132 ? 74.728 34.029 73.985 1.00 51.73 132 GLN A C 1
ATOM 848 O O . GLN A 1 132 ? 75.096 35.034 74.581 1.00 50.07 132 GLN A O 1
ATOM 854 N N . ALA A 1 133 ? 73.476 33.868 73.589 1.00 51.01 133 ALA A N 1
ATOM 855 C CA . ALA A 1 133 ? 72.484 34.883 73.894 1.00 49.56 133 ALA A CA 1
ATOM 856 C C . ALA A 1 133 ? 72.287 34.819 75.403 1.00 49.13 133 ALA A C 1
ATOM 857 O O . ALA A 1 133 ? 72.264 35.845 76.079 1.00 48.78 133 ALA A O 1
ATOM 859 N N . ILE A 1 134 ? 72.175 33.597 75.920 1.00 48.91 134 ILE A N 1
ATOM 860 C CA . ILE A 1 134 ? 72.008 33.348 77.346 1.00 48.71 134 ILE A CA 1
ATOM 861 C C . ILE A 1 134 ? 73.180 33.884 78.162 1.00 48.72 134 ILE A C 1
ATOM 862 O O . ILE A 1 134 ? 72.989 34.628 79.125 1.00 47.64 134 ILE A O 1
ATOM 867 N N . ALA A 1 135 ? 74.392 33.503 77.772 1.00 48.39 135 ALA A N 1
ATOM 868 C CA . ALA A 1 135 ? 75.584 33.979 78.463 1.00 48.68 135 ALA A CA 1
ATOM 869 C C . ALA A 1 135 ? 75.552 35.503 78.484 1.00 49.21 135 ALA A C 1
ATOM 870 O O . ALA A 1 135 ? 75.864 36.124 79.499 1.00 50.46 135 ALA A O 1
ATOM 872 N N . GLU A 1 136 ? 75.148 36.098 77.363 1.00 49.34 136 GLU A N 1
ATOM 873 C CA . GLU A 1 136 ? 75.054 37.550 77.236 1.00 49.28 136 GLU A CA 1
ATOM 874 C C . GLU A 1 136 ? 74.077 38.129 78.238 1.00 47.00 136 GLU A C 1
ATOM 875 O O . GLU A 1 136 ? 74.316 39.190 78.795 1.00 47.29 136 GLU A O 1
ATOM 881 N N . LYS A 1 137 ? 72.979 37.433 78.486 1.00 44.87 137 LYS A N 1
ATOM 882 C CA . LYS A 1 137 ? 72.000 37.962 79.419 1.00 44.00 137 LYS A CA 1
ATOM 883 C C . LYS A 1 137 ? 72.386 37.782 80.868 1.00 42.86 137 LYS A C 1
ATOM 884 O O . LYS A 1 137 ? 71.945 38.551 81.724 1.00 42.77 137 LYS A O 1
ATOM 890 N N . ILE A 1 138 ? 73.202 36.772 81.146 1.00 40.78 138 ILE A N 1
ATOM 891 C CA . ILE A 1 138 ? 73.654 36.534 82.507 1.00 39.50 138 ILE A CA 1
ATOM 892 C C . ILE A 1 138 ? 74.550 37.692 82.925 1.00 38.79 138 ILE A C 1
ATOM 893 O O . ILE A 1 138 ? 74.410 38.234 84.023 1.00 38.47 138 ILE A O 1
ATOM 898 N N . ILE A 1 139 ? 75.458 38.064 82.025 1.00 37.20 139 ILE A N 1
ATOM 899 C CA . ILE A 1 139 ? 76.398 39.153 82.244 1.00 35.90 139 ILE A CA 1
ATOM 900 C C . ILE A 1 139 ? 75.725 40.510 82.418 1.00 35.33 139 ILE A C 1
ATOM 901 O O . ILE A 1 139 ? 76.031 41.242 83.360 1.00 34.41 139 ILE A O 1
ATOM 906 N N . LYS A 1 140 ? 74.819 40.845 81.499 1.00 34.57 140 LYS A N 1
ATOM 907 C CA . LYS A 1 140 ? 74.089 42.111 81.561 1.00 34.67 140 LYS A CA 1
ATOM 908 C C . LYS A 1 140 ? 73.399 42.235 82.912 1.00 34.20 140 LYS A C 1
ATOM 909 O O . LYS A 1 140 ? 73.536 43.235 83.599 1.00 34.30 140 LYS A O 1
ATOM 915 N N . LYS A 1 141 ? 72.655 41.202 83.280 1.00 33.05 141 LYS A N 1
ATOM 916 C CA . LYS A 1 141 ? 71.964 41.146 84.553 1.00 31.60 141 LYS A CA 1
ATOM 917 C C . LYS A 1 141 ? 72.959 41.442 85.665 1.00 30.24 141 LYS A C 1
ATOM 918 O O . LYS A 1 141 ? 72.713 42.295 86.514 1.00 30.05 141 LYS A O 1
ATOM 924 N N . ALA A 1 142 ? 74.089 40.744 85.647 1.00 28.53 142 ALA A N 1
ATOM 925 C CA . ALA A 1 142 ? 75.122 40.943 86.660 1.00 28.28 142 ALA A CA 1
ATOM 926 C C . ALA A 1 142 ? 75.468 42.423 86.798 1.00 29.18 142 ALA A C 1
ATOM 927 O O . ALA A 1 142 ? 75.304 43.018 87.872 1.00 27.48 142 ALA A O 1
ATOM 929 N N . LEU A 1 143 ? 75.939 43.004 85.694 1.00 30.25 143 LEU A N 1
ATOM 930 C CA . LEU A 1 143 ? 76.299 44.414 85.643 1.00 29.90 143 LEU A CA 1
ATOM 931 C C . LEU A 1 143 ? 75.190 45.318 86.151 1.00 30.65 143 LEU A C 1
ATOM 932 O O . LEU A 1 143 ? 75.446 46.289 86.864 1.00 32.23 143 LEU A O 1
ATOM 937 N N . VAL A 1 144 ? 73.953 45.028 85.790 1.00 30.69 144 VAL A N 1
ATOM 938 C CA . VAL A 1 144 ? 72.892 45.902 86.242 1.00 32.86 144 VAL A CA 1
ATOM 939 C C . VAL A 1 144 ? 72.660 45.782 87.731 1.00 35.39 144 VAL A C 1
ATOM 940 O O . VAL A 1 144 ? 72.432 46.785 88.411 1.00 34.96 144 VAL A O 1
ATOM 944 N N . PHE A 1 145 ? 72.723 44.558 88.242 1.00 38.21 145 PHE A N 1
ATOM 945 C CA . PHE A 1 145 ? 72.536 44.350 89.668 1.00 40.71 145 PHE A CA 1
ATOM 946 C C . PHE A 1 145 ? 73.657 45.008 90.446 1.00 42.62 145 PHE A C 1
ATOM 947 O O . PHE A 1 145 ? 73.431 45.556 91.525 1.00 43.29 145 PHE A O 1
ATOM 955 N N . ASN A 1 146 ? 74.870 44.940 89.915 1.00 44.46 146 ASN A N 1
ATOM 956 C CA . ASN A 1 146 ? 75.995 45.568 90.589 1.00 47.83 146 ASN A CA 1
ATOM 957 C C . ASN A 1 146 ? 75.650 47.031 90.775 1.00 48.72 146 ASN A C 1
ATOM 958 O O . ASN A 1 146 ? 75.867 47.604 91.840 1.00 49.46 146 ASN A O 1
ATOM 963 N N . HIS A 1 147 ? 75.073 47.610 89.727 1.00 49.92 147 HIS A N 1
ATOM 964 C CA . HIS A 1 147 ? 74.686 49.013 89.699 1.00 51.26 147 HIS A CA 1
ATOM 965 C C . HIS A 1 147 ? 73.647 49.445 90.734 1.00 51.57 147 HIS A C 1
ATOM 966 O O . HIS A 1 147 ? 73.905 50.315 91.559 1.00 51.91 147 HIS A O 1
ATOM 973 N N . LEU A 1 148 ? 72.467 48.847 90.677 1.00 52.32 148 LEU A N 1
ATOM 974 C CA . LEU A 1 148 ? 71.397 49.220 91.590 1.00 53.35 148 LEU A CA 1
ATOM 975 C C . LEU A 1 148 ? 71.688 48.909 93.052 1.00 54.25 148 LEU A C 1
ATOM 976 O O . LEU A 1 148 ? 71.146 49.564 93.939 1.00 54.00 148 LEU A O 1
ATOM 981 N N . GLN A 1 149 ? 72.535 47.916 93.311 1.00 55.76 149 GLN A N 1
ATOM 982 C CA . GLN A 1 149 ? 72.879 47.581 94.687 1.00 56.80 149 GLN A CA 1
ATOM 983 C C . GLN A 1 149 ? 73.301 48.890 95.317 1.00 57.62 149 GLN A C 1
ATOM 984 O O . GLN A 1 149 ? 72.912 49.200 96.444 1.00 57.98 149 GLN A O 1
ATOM 990 N N . LYS A 1 150 ? 74.106 49.651 94.576 1.00 57.76 150 LYS A N 1
ATOM 991 C CA . LYS A 1 150 ? 74.540 50.968 95.019 1.00 58.11 150 LYS A CA 1
ATOM 992 C C . LYS A 1 150 ? 73.285 51.800 95.292 1.00 58.32 150 LYS A C 1
ATOM 993 O O . LYS A 1 150 ? 72.881 51.988 96.437 1.00 58.71 150 LYS A O 1
ATOM 999 N N . GLU A 1 151 ? 72.668 52.285 94.219 1.00 57.89 151 GLU A N 1
ATOM 1000 C CA . GLU A 1 151 ? 71.469 53.107 94.317 1.00 57.83 151 GLU A CA 1
ATOM 1001 C C . GLU A 1 151 ? 70.530 52.679 95.457 1.00 56.18 151 GLU A C 1
ATOM 1002 O O . GLU A 1 151 ? 70.243 53.473 96.346 1.00 54.95 151 GLU A O 1
ATOM 1008 N N . TRP A 1 152 ? 70.072 51.430 95.457 1.00 55.70 152 TRP A N 1
ATOM 1009 C CA . TRP A 1 152 ? 69.141 50.983 96.495 1.00 55.50 152 TRP A CA 1
ATOM 1010 C C . TRP A 1 152 ? 69.775 50.622 97.821 1.00 56.07 152 TRP A C 1
ATOM 1011 O O . TRP A 1 152 ? 69.073 50.426 98.811 1.00 54.54 152 TRP A O 1
ATOM 1022 N N . LYS A 1 153 ? 71.100 50.542 97.845 1.00 57.45 153 LYS A N 1
ATOM 1023 C CA . LYS A 1 153 ? 71.799 50.184 99.067 1.00 59.08 153 LYS A CA 1
ATOM 1024 C C . LYS A 1 153 ? 71.249 48.847 99.565 1.00 58.89 153 LYS A C 1
ATOM 1025 O O . LYS A 1 153 ? 70.317 48.791 100.371 1.00 59.30 153 LYS A O 1
ATOM 1031 N N . VAL A 1 154 ? 71.829 47.762 99.072 1.00 58.17 154 VAL A N 1
ATOM 1032 C CA . VAL A 1 154 ? 71.371 46.442 99.461 1.00 57.27 154 VAL A CA 1
ATOM 1033 C C . VAL A 1 154 ? 72.513 45.574 99.929 1.00 56.55 154 VAL A C 1
ATOM 1034 O O . VAL A 1 154 ? 73.577 45.543 99.310 1.00 54.30 154 VAL A O 1
ATOM 1038 N N . GLU A 1 155 ? 72.286 44.871 101.032 1.00 57.17 155 GLU A N 1
ATOM 1039 C CA . GLU A 1 155 ? 73.309 43.996 101.565 1.00 57.99 155 GLU A CA 1
ATOM 1040 C C . GLU A 1 155 ? 72.787 42.839 102.395 1.00 57.20 155 GLU A C 1
ATOM 1041 O O . GLU A 1 155 ? 71.805 42.962 103.127 1.00 57.73 155 GLU A O 1
ATOM 1047 N N . ILE A 1 156 ? 73.464 41.707 102.249 1.00 56.23 156 ILE A N 1
ATOM 1048 C CA . ILE A 1 156 ? 73.147 40.493 102.978 1.00 55.67 156 ILE A CA 1
ATOM 1049 C C . ILE A 1 156 ? 74.232 40.369 104.030 1.00 55.10 156 ILE A C 1
ATOM 1050 O O . ILE A 1 156 ? 75.398 40.184 103.688 1.00 55.73 156 ILE A O 1
ATOM 1055 N N . THR A 1 157 ? 73.846 40.485 105.298 1.00 53.92 157 THR A N 1
ATOM 1056 C CA . THR A 1 157 ? 74.781 40.400 106.420 1.00 53.27 157 THR A CA 1
ATOM 1057 C C . THR A 1 157 ? 75.109 38.954 106.804 1.00 53.23 157 THR A C 1
ATOM 1058 O O . THR A 1 157 ? 74.403 38.031 106.413 1.00 54.90 157 THR A O 1
ATOM 1062 N N . ASP A 1 158 ? 76.176 38.755 107.576 1.00 52.15 158 ASP A N 1
ATOM 1063 C CA . ASP A 1 158 ? 76.548 37.415 108.004 1.00 50.68 158 ASP A CA 1
ATOM 1064 C C . ASP A 1 158 ? 75.421 36.804 108.799 1.00 48.11 158 ASP A C 1
ATOM 1065 O O . ASP A 1 158 ? 75.223 35.596 108.773 1.00 47.08 158 ASP A O 1
ATOM 1070 N N . GLU A 1 159 ? 74.685 37.640 109.518 1.00 46.40 159 GLU A N 1
ATOM 1071 C CA . GLU A 1 159 ? 73.577 37.142 110.322 1.00 46.54 159 GLU A CA 1
ATOM 1072 C C . GLU A 1 159 ? 72.603 36.398 109.427 1.00 46.86 159 GLU A C 1
ATOM 1073 O O . GLU A 1 159 ? 72.307 35.220 109.643 1.00 47.96 159 GLU A O 1
ATOM 1075 N N . VAL A 1 160 ? 72.116 37.101 108.413 1.00 45.89 160 VAL A N 1
ATOM 1076 C CA . VAL A 1 160 ? 71.176 36.541 107.457 1.00 43.09 160 VAL A CA 1
ATOM 1077 C C . VAL A 1 160 ? 71.691 35.209 106.916 1.00 41.24 160 VAL A C 1
ATOM 1078 O O . VAL A 1 160 ? 71.009 34.189 107.003 1.00 41.19 160 VAL A O 1
ATOM 1082 N N . VAL A 1 161 ? 72.900 35.215 106.374 1.00 38.52 161 VAL A N 1
ATOM 1083 C CA . VAL A 1 161 ? 73.475 34.002 105.817 1.00 38.75 161 VAL A CA 1
ATOM 1084 C C . VAL A 1 161 ? 73.430 32.831 106.770 1.00 40.60 161 VAL A C 1
ATOM 1085 O O . VAL A 1 161 ? 73.005 31.744 106.402 1.00 41.08 161 VAL A O 1
ATOM 1089 N N . LYS A 1 162 ? 73.900 33.059 107.994 1.00 43.51 162 LYS A N 1
ATOM 1090 C CA . LYS A 1 162 ? 73.939 32.028 109.023 1.00 45.01 162 LYS A CA 1
ATOM 1091 C C . LYS A 1 162 ? 72.565 31.443 109.313 1.00 45.32 162 LYS A C 1
ATOM 1092 O O . LYS A 1 162 ? 72.409 30.219 109.378 1.00 45.94 162 LYS A O 1
ATOM 1098 N N . ASN A 1 163 ? 71.573 32.311 109.482 1.00 44.71 163 ASN A N 1
ATOM 1099 C CA . ASN A 1 163 ? 70.223 31.855 109.767 1.00 45.56 163 ASN A CA 1
ATOM 1100 C C . ASN A 1 163 ? 69.695 31.037 108.595 1.00 44.71 163 ASN A C 1
ATOM 1101 O O . ASN A 1 163 ? 69.064 30.003 108.772 1.00 43.39 163 ASN A O 1
ATOM 1106 N N . VAL A 1 164 ? 69.961 31.518 107.392 1.00 44.48 164 VAL A N 1
ATOM 1107 C CA . VAL A 1 164 ? 69.506 30.841 106.194 1.00 44.92 164 VAL A CA 1
ATOM 1108 C C . VAL A 1 164 ? 70.008 29.407 106.156 1.00 45.54 164 VAL A C 1
ATOM 1109 O O . VAL A 1 164 ? 69.238 28.487 105.909 1.00 46.01 164 VAL A O 1
ATOM 1113 N N . ILE A 1 165 ? 71.298 29.214 106.404 1.00 45.47 165 ILE A N 1
ATOM 1114 C CA . ILE A 1 165 ? 71.866 27.875 106.382 1.00 46.47 165 ILE A CA 1
ATOM 1115 C C . ILE A 1 165 ? 71.259 27.003 107.461 1.00 46.79 165 ILE A C 1
ATOM 1116 O O . ILE A 1 165 ? 70.962 25.831 107.246 1.00 46.47 165 ILE A O 1
ATOM 1121 N N . SER A 1 166 ? 71.071 27.587 108.631 1.00 48.51 166 SER A N 1
ATOM 1122 C CA . SER A 1 166 ? 70.502 26.859 109.741 1.00 50.31 166 SER A CA 1
ATOM 1123 C C . SER A 1 166 ? 69.121 26.331 109.404 1.00 51.70 166 SER A C 1
ATOM 1124 O O . SER A 1 166 ? 68.855 25.146 109.565 1.00 52.50 166 SER A O 1
ATOM 1127 N N . LEU A 1 167 ? 68.240 27.206 108.936 1.00 53.50 167 LEU A N 1
ATOM 1128 C CA . LEU A 1 167 ? 66.884 26.797 108.586 1.00 54.93 167 LEU A CA 1
ATOM 1129 C C . LEU A 1 167 ? 66.877 25.686 107.539 1.00 55.93 167 LEU A C 1
ATOM 1130 O O . LEU A 1 167 ? 65.922 24.910 107.448 1.00 55.20 167 LEU A O 1
ATOM 1135 N N . TYR A 1 168 ? 67.950 25.601 106.761 1.00 57.16 168 TYR A N 1
ATOM 1136 C CA . TYR A 1 168 ? 68.053 24.573 105.741 1.00 59.31 168 TYR A CA 1
ATOM 1137 C C . TYR A 1 168 ? 68.365 23.221 106.351 1.00 60.59 168 TYR A C 1
ATOM 1138 O O . TYR A 1 168 ? 67.968 22.187 105.820 1.00 59.71 168 TYR A O 1
ATOM 1147 N N . TYR A 1 169 ? 69.094 23.238 107.460 1.00 62.80 169 TYR A N 1
ATOM 1148 C CA . TYR A 1 169 ? 69.469 22.017 108.164 1.00 65.90 169 TYR A CA 1
ATOM 1149 C C . TYR A 1 169 ? 68.283 21.487 108.969 1.00 67.81 169 TYR A C 1
ATOM 1150 O O . TYR A 1 169 ? 68.198 20.289 109.246 1.00 67.70 169 TYR A O 1
ATOM 1159 N N . GLU A 1 170 ? 67.371 22.381 109.344 1.00 69.66 170 GLU A N 1
ATOM 1160 C CA . GLU A 1 170 ? 66.201 21.982 110.110 1.00 71.82 170 GLU A CA 1
ATOM 1161 C C . GLU A 1 170 ? 65.190 21.244 109.241 1.00 72.34 170 GLU A C 1
ATOM 1162 O O . GLU A 1 170 ? 64.804 20.125 109.561 1.00 72.04 170 GLU A O 1
ATOM 1168 N N . LYS A 1 171 ? 64.757 21.867 108.146 1.00 73.36 171 LYS A N 1
ATOM 1169 C CA . LYS A 1 171 ? 63.777 21.230 107.274 1.00 73.67 171 LYS A CA 1
ATOM 1170 C C . LYS A 1 171 ? 64.382 20.056 106.519 1.00 73.04 171 LYS A C 1
ATOM 1171 O O . LYS A 1 171 ? 63.689 19.107 106.170 1.00 72.65 171 LYS A O 1
ATOM 1177 N N . THR A 1 172 ? 65.678 20.128 106.257 1.00 72.81 172 THR A N 1
ATOM 1178 C CA . THR A 1 172 ? 66.362 19.044 105.573 1.00 73.69 172 THR A CA 1
ATOM 1179 C C . THR A 1 172 ? 67.030 18.240 106.682 1.00 73.91 172 THR A C 1
ATOM 1180 O O . THR A 1 172 ? 66.416 17.986 107.716 1.00 75.08 172 THR A O 1
ATOM 1184 N N . ASN A 1 173 ? 68.277 17.839 106.479 1.00 72.83 173 ASN A N 1
ATOM 1185 C CA . ASN A 1 173 ? 68.989 17.111 107.505 1.00 72.08 173 ASN A CA 1
ATOM 1186 C C . ASN A 1 173 ? 70.433 16.911 107.114 1.00 71.49 173 ASN A C 1
ATOM 1187 O O . ASN A 1 173 ? 71.254 16.503 107.930 1.00 71.35 173 ASN A O 1
ATOM 1192 N N . GLN A 1 174 ? 70.754 17.219 105.866 1.00 71.08 174 GLN A N 1
ATOM 1193 C CA . GLN A 1 174 ? 72.121 17.048 105.414 1.00 70.91 174 GLN A CA 1
ATOM 1194 C C . GLN A 1 174 ? 73.114 18.030 105.993 1.00 68.99 174 GLN A C 1
ATOM 1195 O O . GLN A 1 174 ? 72.760 19.078 106.530 1.00 67.61 174 GLN A O 1
ATOM 1201 N N . SER A 1 175 ? 74.375 17.654 105.859 1.00 67.78 175 SER A N 1
ATOM 1202 C CA . SER A 1 175 ? 75.493 18.420 106.362 1.00 67.18 175 SER A CA 1
ATOM 1203 C C . SER A 1 175 ? 75.639 19.766 105.681 1.00 66.26 175 SER A C 1
ATOM 1204 O O . SER A 1 175 ? 75.808 19.846 104.467 1.00 66.91 175 SER A O 1
ATOM 1207 N N . VAL A 1 176 ? 75.570 20.823 106.478 1.00 64.88 176 VAL A N 1
ATOM 1208 C CA . VAL A 1 176 ? 75.722 22.174 105.975 1.00 63.83 176 VAL A CA 1
ATOM 1209 C C . VAL A 1 176 ? 76.869 22.802 106.735 1.00 64.03 176 VAL A C 1
ATOM 1210 O O . VAL A 1 176 ? 77.258 23.934 106.477 1.00 63.75 176 VAL A O 1
ATOM 1214 N N . ARG A 1 177 ? 77.398 22.043 107.686 1.00 65.17 177 ARG A N 1
ATOM 1215 C CA . ARG A 1 177 ? 78.523 22.482 108.500 1.00 65.87 177 ARG A CA 1
ATOM 1216 C C . ARG A 1 177 ? 79.602 23.011 107.559 1.00 64.91 177 ARG A C 1
ATOM 1217 O O . ARG A 1 177 ? 80.261 24.015 107.832 1.00 64.30 177 ARG A O 1
ATOM 1225 N N . GLU A 1 178 ? 79.758 22.323 106.436 1.00 64.86 178 GLU A N 1
ATOM 1226 C CA . GLU A 1 178 ? 80.740 22.693 105.435 1.00 65.63 178 GLU A CA 1
ATOM 1227 C C . GLU A 1 178 ? 80.495 24.103 104.903 1.00 64.49 178 GLU A C 1
ATOM 1228 O O . GLU A 1 178 ? 81.424 24.770 104.457 1.00 64.74 178 GLU A O 1
ATOM 1234 N N . TYR A 1 179 ? 79.245 24.556 104.962 1.00 62.88 179 TYR A N 1
ATOM 1235 C CA . TYR A 1 179 ? 78.892 25.893 104.489 1.00 60.98 179 TYR A CA 1
ATOM 1236 C C . TYR A 1 179 ? 79.099 26.982 105.530 1.00 60.31 179 TYR A C 1
ATOM 1237 O O . TYR A 1 179 ? 79.379 28.130 105.190 1.00 60.73 179 TYR A O 1
ATOM 1246 N N . LEU A 1 180 ? 78.971 26.627 106.799 1.00 59.78 180 LEU A N 1
ATOM 1247 C CA . LEU A 1 180 ? 79.141 27.603 107.858 1.00 60.14 180 LEU A CA 1
ATOM 1248 C C . LEU A 1 180 ? 80.569 28.064 108.003 1.00 61.95 180 LEU A C 1
ATOM 1249 O O . LEU A 1 180 ? 80.849 29.263 107.978 1.00 62.56 180 LEU A O 1
ATOM 1254 N N . ASP A 1 181 ? 81.469 27.097 108.139 1.00 63.76 181 ASP A N 1
ATOM 1255 C CA . ASP A 1 181 ? 82.882 27.374 108.345 1.00 65.56 181 ASP A CA 1
ATOM 1256 C C . ASP A 1 181 ? 83.846 27.082 107.187 1.00 66.51 181 ASP A C 1
ATOM 1257 O O . ASP A 1 181 ? 84.699 26.193 107.284 1.00 65.80 181 ASP A O 1
ATOM 1262 N N . ASP A 1 182 ? 83.724 27.855 106.110 1.00 67.16 182 ASP A N 1
ATOM 1263 C CA . ASP A 1 182 ? 84.571 27.710 104.928 1.00 66.57 182 ASP A CA 1
ATOM 1264 C C . ASP A 1 182 ? 84.321 28.907 104.029 1.00 66.45 182 ASP A C 1
ATOM 1265 O O . ASP A 1 182 ? 83.488 28.850 103.127 1.00 67.47 182 ASP A O 1
ATOM 1267 N N . LYS A 1 183 ? 85.048 29.988 104.294 1.00 65.96 183 LYS A N 1
ATOM 1268 C CA . LYS A 1 183 ? 84.931 31.235 103.545 1.00 64.80 183 LYS A CA 1
ATOM 1269 C C . LYS A 1 183 ? 84.413 31.107 102.110 1.00 64.80 183 LYS A C 1
ATOM 1270 O O . LYS A 1 183 ? 83.556 31.876 101.694 1.00 65.62 183 LYS A O 1
ATOM 1272 N N . GLN A 1 184 ? 84.922 30.144 101.351 1.00 64.42 184 GLN A N 1
ATOM 1273 C CA . GLN A 1 184 ? 84.480 29.984 99.966 1.00 63.98 184 GLN A CA 1
ATOM 1274 C C . GLN A 1 184 ? 82.992 29.655 99.848 1.00 62.23 184 GLN A C 1
ATOM 1275 O O . GLN A 1 184 ? 82.247 30.328 99.137 1.00 62.67 184 GLN A O 1
ATOM 1281 N N . LYS A 1 185 ? 82.568 28.613 100.549 1.00 59.86 185 LYS A N 1
ATOM 1282 C CA . LYS A 1 185 ? 81.187 28.177 100.499 1.00 57.05 185 LYS A CA 1
ATOM 1283 C C . LYS A 1 185 ? 80.248 29.144 101.177 1.00 53.24 185 LYS A C 1
ATOM 1284 O O . LYS A 1 185 ? 79.191 29.457 100.654 1.00 52.73 185 LYS A O 1
ATOM 1290 N N . PHE A 1 186 ? 80.637 29.617 102.349 1.00 50.21 186 PHE A N 1
ATOM 1291 C CA . PHE A 1 186 ? 79.815 30.559 103.099 1.00 47.38 186 PHE A CA 1
ATOM 1292 C C . PHE A 1 186 ? 79.527 31.820 102.282 1.00 46.27 186 PHE A C 1
ATOM 1293 O O . PHE A 1 186 ? 78.389 32.261 102.190 1.00 45.56 186 PHE A O 1
ATOM 1301 N N . GLU A 1 187 ? 80.571 32.397 101.697 1.00 45.68 187 GLU A N 1
ATOM 1302 C CA . GLU A 1 187 ? 80.441 33.597 100.881 1.00 45.11 187 GLU A CA 1
ATOM 1303 C C . GLU A 1 187 ? 79.663 33.247 99.615 1.00 42.73 187 GLU A C 1
ATOM 1304 O O . GLU A 1 187 ? 79.164 34.120 98.906 1.00 42.79 187 GLU A O 1
ATOM 1310 N N . GLY A 1 188 ? 79.566 31.955 99.338 1.00 40.42 188 GLY A N 1
ATOM 1311 C CA . GLY A 1 188 ? 78.827 31.514 98.180 1.00 37.55 188 GLY A CA 1
ATOM 1312 C C . GLY A 1 188 ? 77.344 31.708 98.420 1.00 36.46 188 GLY A C 1
ATOM 1313 O O . GLY A 1 188 ? 76.619 32.175 97.533 1.00 36.83 188 GLY A O 1
ATOM 1314 N N . VAL A 1 189 ? 76.895 31.356 99.623 1.00 33.44 189 VAL A N 1
ATOM 1315 C CA . VAL A 1 189 ? 75.490 31.484 99.986 1.00 32.24 189 VAL A CA 1
ATOM 1316 C C . VAL A 1 189 ? 75.052 32.942 100.033 1.00 33.94 189 VAL A C 1
ATOM 1317 O O . VAL A 1 189 ? 73.892 33.249 99.747 1.00 32.70 189 VAL A O 1
ATOM 1321 N N . ARG A 1 190 ? 75.971 33.839 100.391 1.00 35.09 190 ARG A N 1
ATOM 1322 C CA . ARG A 1 190 ? 75.637 35.253 100.447 1.00 36.96 190 ARG A CA 1
ATOM 1323 C C . ARG A 1 190 ? 75.273 35.727 99.053 1.00 38.64 190 ARG A C 1
ATOM 1324 O O . ARG A 1 190 ? 74.312 36.470 98.892 1.00 40.13 190 ARG A O 1
ATOM 1332 N N . THR A 1 191 ? 76.042 35.294 98.052 1.00 39.87 191 THR A N 1
ATOM 1333 C CA . THR A 1 191 ? 75.802 35.672 96.656 1.00 40.23 191 THR A CA 1
ATOM 1334 C C . THR A 1 191 ? 74.392 35.288 96.232 1.00 39.91 191 THR A C 1
ATOM 1335 O O . THR A 1 191 ? 73.629 36.120 95.753 1.00 40.98 191 THR A O 1
ATOM 1339 N N . ALA A 1 192 ? 74.056 34.017 96.409 1.00 38.65 192 ALA A N 1
ATOM 1340 C CA . ALA A 1 192 ? 72.743 33.515 96.056 1.00 36.63 192 ALA A CA 1
ATOM 1341 C C . ALA A 1 192 ? 71.634 34.330 96.712 1.00 36.58 192 ALA A C 1
ATOM 1342 O O . ALA A 1 192 ? 70.673 34.715 96.054 1.00 38.76 192 ALA A O 1
ATOM 1344 N N . LEU A 1 193 ? 71.759 34.586 98.010 1.00 35.68 193 LEU A N 1
ATOM 1345 C CA . LEU A 1 193 ? 70.754 35.357 98.734 1.00 33.24 193 LEU A CA 1
ATOM 1346 C C . LEU A 1 193 ? 70.648 36.771 98.196 1.00 31.43 193 LEU A C 1
ATOM 1347 O O . LEU A 1 193 ? 69.558 37.333 98.124 1.00 31.11 193 LEU A O 1
ATOM 1352 N N . LEU A 1 194 ? 71.789 37.338 97.827 1.00 30.18 194 LEU A N 1
ATOM 1353 C CA . LEU A 1 194 ? 71.849 38.690 97.298 1.00 30.46 194 LEU A CA 1
ATOM 1354 C C . LEU A 1 194 ? 71.160 38.764 95.941 1.00 32.93 194 LEU A C 1
ATOM 1355 O O . LEU A 1 194 ? 70.637 39.811 95.553 1.00 33.07 194 LEU A O 1
ATOM 1360 N N . GLU A 1 195 ? 71.169 37.656 95.209 1.00 34.93 195 GLU A N 1
ATOM 1361 C CA . GLU A 1 195 ? 70.526 37.644 93.919 1.00 36.20 195 GLU A CA 1
ATOM 1362 C C . GLU A 1 195 ? 69.028 37.572 94.067 1.00 35.10 195 GLU A C 1
ATOM 1363 O O . GLU A 1 195 ? 68.315 38.276 93.375 1.00 38.72 195 GLU A O 1
ATOM 1369 N N . GLU A 1 196 ? 68.534 36.731 94.957 1.00 32.67 196 GLU A N 1
ATOM 1370 C CA . GLU A 1 196 ? 67.091 36.652 95.131 1.00 32.41 196 GLU A CA 1
ATOM 1371 C C . GLU A 1 196 ? 66.526 37.938 95.697 1.00 32.87 196 GLU A C 1
ATOM 1372 O O . GLU A 1 196 ? 65.333 38.212 95.551 1.00 33.45 196 GLU A O 1
ATOM 1374 N N . ARG A 1 197 ? 67.377 38.732 96.341 1.00 33.36 197 ARG A N 1
ATOM 1375 C CA . ARG A 1 197 ? 66.919 39.984 96.934 1.00 33.69 197 ARG A CA 1
ATOM 1376 C C . ARG A 1 197 ? 66.887 41.136 95.929 1.00 33.49 197 ARG A C 1
ATOM 1377 O O . ARG A 1 197 ? 66.025 42.002 96.006 1.00 32.87 197 ARG A O 1
ATOM 1385 N N . MET A 1 198 ? 67.835 41.158 95.000 1.00 32.92 198 MET A N 1
ATOM 1386 C CA . MET A 1 198 ? 67.841 42.187 93.976 1.00 33.09 198 MET A CA 1
ATOM 1387 C C . MET A 1 198 ? 66.604 41.960 93.104 1.00 33.31 198 MET A C 1
ATOM 1388 O O . MET A 1 198 ? 65.955 42.918 92.679 1.00 33.65 198 MET A O 1
ATOM 1393 N N . VAL A 1 199 ? 66.279 40.695 92.839 1.00 30.38 199 VAL A N 1
ATOM 1394 C CA . VAL A 1 199 ? 65.115 40.392 92.039 1.00 28.95 199 VAL A CA 1
ATOM 1395 C C . VAL A 1 199 ? 63.889 40.932 92.747 1.00 30.65 199 VAL A C 1
ATOM 1396 O O . VAL A 1 199 ? 63.116 41.706 92.187 1.00 29.80 199 VAL A O 1
ATOM 1400 N N . LEU A 1 200 ? 63.703 40.545 93.994 1.00 31.60 200 LEU A N 1
ATOM 1401 C CA . LEU A 1 200 ? 62.542 41.045 94.693 1.00 32.38 200 LEU A CA 1
ATOM 1402 C C . LEU A 1 200 ? 62.530 42.576 94.728 1.00 31.86 200 LEU A C 1
ATOM 1403 O O . LEU A 1 200 ? 61.469 43.201 94.658 1.00 29.28 200 LEU A O 1
ATOM 1408 N N . GLU A 1 201 ? 63.720 43.165 94.813 1.00 32.47 201 GLU A N 1
ATOM 1409 C CA . GLU A 1 201 ? 63.896 44.617 94.869 1.00 33.31 201 GLU A CA 1
ATOM 1410 C C . GLU A 1 201 ? 63.577 45.322 93.551 1.00 32.34 201 GLU A C 1
ATOM 1411 O O . GLU A 1 201 ? 62.961 46.385 93.532 1.00 30.79 201 GLU A O 1
ATOM 1417 N N . THR A 1 202 ? 64.030 44.732 92.456 1.00 31.74 202 THR A N 1
ATOM 1418 C CA . THR A 1 202 ? 63.760 45.265 91.134 1.00 29.98 202 THR A CA 1
ATOM 1419 C C . THR A 1 202 ? 62.239 45.313 90.988 1.00 30.15 202 THR A C 1
ATOM 1420 O O . THR A 1 202 ? 61.667 46.347 90.692 1.00 30.81 202 THR A O 1
ATOM 1424 N N . ILE A 1 203 ? 61.579 44.194 91.234 1.00 29.41 203 ILE A N 1
ATOM 1425 C CA . ILE A 1 203 ? 60.126 44.147 91.153 1.00 27.28 203 ILE A CA 1
ATOM 1426 C C . ILE A 1 203 ? 59.441 45.186 92.051 1.00 28.11 203 ILE A C 1
ATOM 1427 O O . ILE A 1 203 ? 58.425 45.773 91.674 1.00 29.59 203 ILE A O 1
ATOM 1432 N N . ASN A 1 204 ? 59.982 45.423 93.239 1.00 28.95 204 ASN A N 1
ATOM 1433 C CA . ASN A 1 204 ? 59.358 46.376 94.158 1.00 28.24 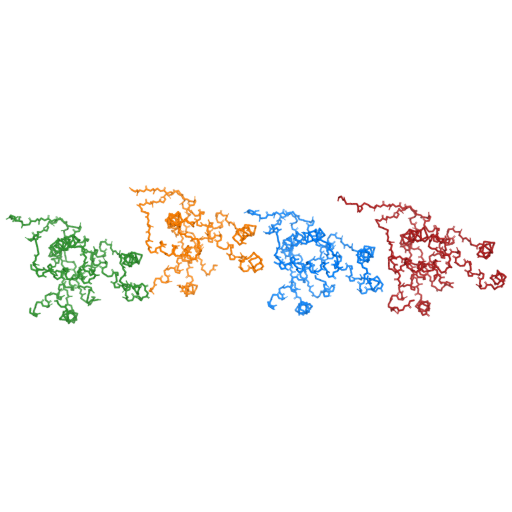204 ASN A CA 1
ATOM 1434 C C . ASN A 1 204 ? 59.392 47.827 93.670 1.00 26.71 204 ASN A C 1
ATOM 1435 O O . ASN A 1 204 ? 58.665 48.667 94.172 1.00 25.37 204 ASN A O 1
ATOM 1440 N N . HIS A 1 205 ? 60.222 48.112 92.677 1.00 26.75 205 HIS A N 1
ATOM 1441 C CA . HIS A 1 205 ? 60.347 49.472 92.181 1.00 27.75 205 HIS A CA 1
ATOM 1442 C C . HIS A 1 205 ? 59.596 49.835 90.903 1.00 28.20 205 HIS A C 1
ATOM 1443 O O . HIS A 1 205 ? 59.957 50.801 90.239 1.00 28.03 205 HIS A O 1
ATOM 1450 N N . PHE A 1 206 ? 58.563 49.077 90.548 1.00 26.17 206 PHE A N 1
ATOM 1451 C CA . PHE A 1 206 ? 57.817 49.380 89.346 1.00 23.71 206 PHE A CA 1
ATOM 1452 C C . PHE A 1 206 ? 56.333 49.089 89.456 1.00 24.88 206 PHE A C 1
ATOM 1453 O O . PHE A 1 206 ? 55.921 48.277 90.268 1.00 27.11 206 PHE A O 1
ATOM 1461 N N . LYS A 1 207 ? 55.534 49.770 88.633 1.00 25.80 207 LYS A N 1
ATOM 1462 C CA . LYS A 1 207 ? 54.088 49.539 88.564 1.00 24.97 207 LYS A CA 1
ATOM 1463 C C . LYS A 1 207 ? 53.916 48.596 87.358 1.00 24.07 207 LYS A C 1
ATOM 1464 O O . LYS A 1 207 ? 54.512 48.810 86.297 1.00 22.64 207 LYS A O 1
ATOM 1470 N N . PHE A 1 208 ? 53.108 47.559 87.495 1.00 22.50 208 PHE A N 1
ATOM 1471 C CA . PHE A 1 208 ? 52.932 46.647 86.372 1.00 20.43 208 PHE A CA 1
ATOM 1472 C C . PHE A 1 208 ? 51.529 46.731 85.834 1.00 19.06 208 PHE A C 1
ATOM 1473 O O . PHE A 1 208 ? 50.604 47.101 86.549 1.00 17.79 208 PHE A O 1
ATOM 1481 N N . HIS A 1 209 ? 51.403 46.414 84.553 1.00 18.92 209 HIS A N 1
ATOM 1482 C CA . HIS A 1 209 ? 50.121 46.360 83.865 1.00 19.55 209 HIS A CA 1
ATOM 1483 C C . HIS A 1 209 ? 50.076 45.000 83.169 1.00 19.97 209 HIS A C 1
ATOM 1484 O O . HIS A 1 209 ? 51.011 44.630 82.431 1.00 18.93 209 HIS A O 1
ATOM 1491 N N . PHE A 1 210 ? 49.001 44.252 83.390 1.00 20.49 210 PHE A N 1
ATOM 1492 C CA . PHE A 1 210 ? 48.910 42.933 82.762 1.00 22.54 210 PHE A CA 1
ATOM 1493 C C . PHE A 1 210 ? 48.099 42.956 81.484 1.00 23.57 210 PHE A C 1
ATOM 1494 O O . PHE A 1 210 ? 46.908 43.194 81.510 1.00 24.85 210 PHE A O 1
ATOM 1502 N N . ASN A 1 211 ? 48.786 42.704 80.373 1.00 25.31 211 ASN A N 1
ATOM 1503 C CA . ASN A 1 211 ? 48.229 42.681 79.021 1.00 24.01 211 ASN A CA 1
ATOM 1504 C C . ASN A 1 211 ? 47.419 41.406 78.794 1.00 22.51 211 ASN A C 1
ATOM 1505 O O . ASN A 1 211 ? 47.906 40.468 78.183 1.00 22.37 211 ASN A O 1
ATOM 1510 N N . LEU A 1 212 ? 46.193 41.361 79.284 1.00 21.22 212 LEU A N 1
ATOM 1511 C CA . LEU A 1 212 ? 45.378 40.181 79.113 1.00 23.35 212 LEU A CA 1
ATOM 1512 C C . LEU A 1 212 ? 44.406 40.404 77.950 1.00 27.98 212 LEU A C 1
ATOM 1513 O O . LEU A 1 212 ? 44.040 39.474 77.233 1.00 26.45 212 LEU A O 1
ATOM 1518 N N . THR A 1 213 ? 44.018 41.659 77.765 1.00 32.42 213 THR A N 1
ATOM 1519 C CA . THR A 1 213 ? 43.100 42.079 76.714 1.00 37.16 213 THR A CA 1
ATOM 1520 C C . THR A 1 213 ? 43.784 42.985 75.686 1.00 41.26 213 THR A C 1
ATOM 1521 O O . THR A 1 213 ? 43.646 42.782 74.485 1.00 43.31 213 THR A O 1
ATOM 1525 N N . GLY A 1 214 ? 44.496 43.996 76.181 1.00 44.43 214 GLY A N 1
ATOM 1526 C CA . GLY A 1 214 ? 45.194 44.942 75.327 1.00 49.50 214 GLY A CA 1
ATOM 1527 C C . GLY A 1 214 ? 46.353 45.594 76.071 1.00 53.69 214 GLY A C 1
ATOM 1528 O O . GLY A 1 214 ? 46.857 45.010 77.027 1.00 54.99 214 GLY A O 1
ATOM 1529 N N . GLN A 1 215 ? 46.764 46.798 75.667 1.00 56.40 215 GLN A N 1
ATOM 1530 C CA . GLN A 1 215 ? 47.891 47.485 76.308 1.00 58.33 215 GLN A CA 1
ATOM 1531 C C . GLN A 1 215 ? 47.616 48.808 77.036 1.00 60.06 215 GLN A C 1
ATOM 1532 O O . GLN A 1 215 ? 48.053 48.940 78.202 1.00 61.07 215 GLN A O 1
ATOM 1538 N N . LEU B 1 30 ? 57.374 41.324 56.901 1.00 72.15 30 LEU B N 1
ATOM 1539 C CA . LEU B 1 30 ? 57.249 42.192 55.697 1.00 71.76 30 LEU B CA 1
ATOM 1540 C C . LEU B 1 30 ? 58.508 42.145 54.848 1.00 71.94 30 LEU B C 1
ATOM 1541 O O . LEU B 1 30 ? 59.548 42.686 55.226 1.00 73.14 30 LEU B O 1
ATOM 1543 N N . LYS B 1 31 ? 58.411 41.487 53.700 1.00 71.45 31 LYS B N 1
ATOM 1544 C CA . LYS B 1 31 ? 59.532 41.391 52.774 1.00 69.84 31 LYS B CA 1
ATOM 1545 C C . LYS B 1 31 ? 59.355 42.518 51.759 1.00 68.46 31 LYS B C 1
ATOM 1546 O O . LYS B 1 31 ? 60.315 43.011 51.181 1.00 69.31 31 LYS B O 1
ATOM 1548 N N . SER B 1 32 ? 58.102 42.920 51.570 1.00 66.42 32 SER B N 1
ATOM 1549 C CA . SER B 1 32 ? 57.727 43.978 50.640 1.00 64.00 32 SER B CA 1
ATOM 1550 C C . SER B 1 32 ? 57.008 45.067 51.430 1.00 62.63 32 SER B C 1
ATOM 1551 O O . SER B 1 32 ? 56.713 44.876 52.609 1.00 63.00 32 SER B O 1
ATOM 1554 N N . THR B 1 33 ? 56.712 46.197 50.790 1.00 60.41 33 THR B N 1
ATOM 1555 C CA . THR B 1 33 ? 56.031 47.285 51.483 1.00 58.34 33 THR B CA 1
ATOM 1556 C C . THR B 1 33 ? 54.795 47.743 50.740 1.00 56.63 33 THR B C 1
ATOM 1557 O O . THR B 1 33 ? 54.699 47.598 49.529 1.00 56.87 33 THR B O 1
ATOM 1559 N N . ALA B 1 34 ? 53.847 48.295 51.484 1.00 55.24 34 ALA B N 1
ATOM 1560 C CA . ALA B 1 34 ? 52.609 48.794 50.907 1.00 54.92 34 ALA B CA 1
ATOM 1561 C C . ALA B 1 34 ? 52.345 50.165 51.514 1.00 54.68 34 ALA B C 1
ATOM 1562 O O . ALA B 1 34 ? 52.528 50.356 52.707 1.00 55.31 34 ALA B O 1
ATOM 1564 N N . LYS B 1 35 ? 51.928 51.122 50.696 1.00 54.38 35 LYS B N 1
ATOM 1565 C CA . LYS B 1 35 ? 51.653 52.454 51.200 1.00 54.42 35 LYS B CA 1
ATOM 1566 C C . LYS B 1 35 ? 50.201 52.788 51.000 1.00 54.78 35 LYS B C 1
ATOM 1567 O O . LYS B 1 35 ? 49.589 52.388 50.011 1.00 54.59 35 LYS B O 1
ATOM 1569 N N . LEU B 1 36 ? 49.657 53.531 51.951 1.00 54.76 36 LEU B N 1
ATOM 1570 C CA . LEU B 1 36 ? 48.272 53.943 51.894 1.00 56.48 36 LEU B CA 1
ATOM 1571 C C . LEU B 1 36 ? 48.227 55.236 51.100 1.00 58.20 36 LEU B C 1
ATOM 1572 O O . LEU B 1 36 ? 48.956 56.176 51.402 1.00 59.61 36 LEU B O 1
ATOM 1577 N N . VAL B 1 37 ? 47.406 55.284 50.064 1.00 59.22 37 VAL B N 1
ATOM 1578 C CA . VAL B 1 37 ? 47.291 56.507 49.294 1.00 60.25 37 VAL B CA 1
ATOM 1579 C C . VAL B 1 37 ? 46.347 57.355 50.144 1.00 61.42 37 VAL B C 1
ATOM 1580 O O . VAL B 1 37 ? 46.619 57.600 51.320 1.00 62.65 37 VAL B O 1
ATOM 1584 N N . LYS B 1 38 ? 45.231 57.782 49.571 1.00 61.50 38 LYS B N 1
ATOM 1585 C CA . LYS B 1 38 ? 44.257 58.574 50.311 1.00 60.91 38 LYS B CA 1
ATOM 1586 C C . LYS B 1 38 ? 43.693 57.741 51.471 1.00 60.46 38 LYS B C 1
ATOM 1587 O O . LYS B 1 38 ? 43.814 56.519 51.487 1.00 59.10 38 LYS B O 1
ATOM 1593 N N . PRO B 1 39 ? 43.093 58.400 52.470 1.00 60.55 39 PRO B N 1
ATOM 1594 C CA . PRO B 1 39 ? 42.521 57.700 53.617 1.00 60.61 39 PRO B CA 1
ATOM 1595 C C . PRO B 1 39 ? 41.375 56.796 53.230 1.00 60.75 39 PRO B C 1
ATOM 1596 O O . PRO B 1 39 ? 40.528 57.166 52.426 1.00 61.35 39 PRO B O 1
ATOM 1600 N N . ILE B 1 40 ? 41.360 55.607 53.813 1.00 60.65 40 ILE B N 1
ATOM 1601 C CA . ILE B 1 40 ? 40.306 54.662 53.542 1.00 59.14 40 ILE B CA 1
ATOM 1602 C C . ILE B 1 40 ? 39.018 55.317 53.984 1.00 59.95 40 ILE B C 1
ATOM 1603 O O . ILE B 1 40 ? 38.967 55.970 55.031 1.00 58.58 40 ILE B O 1
ATOM 1608 N N . GLN B 1 41 ? 37.980 55.154 53.174 1.00 60.10 41 GLN B N 1
ATOM 1609 C CA . GLN B 1 41 ? 36.698 55.731 53.510 1.00 61.22 41 GLN B CA 1
ATOM 1610 C C . GLN B 1 41 ? 35.764 54.616 53.912 1.00 59.78 41 GLN B C 1
ATOM 1611 O O . GLN B 1 41 ? 35.478 53.724 53.122 1.00 60.15 41 GLN B O 1
ATOM 1617 N N . TYR B 1 42 ? 35.298 54.663 55.152 1.00 58.51 42 TYR B N 1
ATOM 1618 C CA . TYR B 1 42 ? 34.389 53.640 55.647 1.00 57.47 42 TYR B CA 1
ATOM 1619 C C . TYR B 1 42 ? 32.904 54.022 55.483 1.00 57.24 42 TYR B C 1
ATOM 1620 O O . TYR B 1 42 ? 32.013 53.234 55.810 1.00 56.89 42 TYR B O 1
ATOM 1629 N N . ASP B 1 43 ? 32.653 55.223 54.955 1.00 56.93 43 ASP B N 1
ATOM 1630 C CA . ASP B 1 43 ? 31.293 55.716 54.694 1.00 54.96 43 ASP B CA 1
ATOM 1631 C C . ASP B 1 43 ? 30.645 54.958 53.524 1.00 51.71 43 ASP B C 1
ATOM 1632 O O . ASP B 1 43 ? 29.576 54.378 53.674 1.00 51.19 43 ASP B O 1
ATOM 1637 N N . GLU B 1 44 ? 31.307 54.969 52.370 1.00 47.63 44 GLU B N 1
ATOM 1638 C CA . GLU B 1 44 ? 30.812 54.301 51.171 1.00 45.77 44 GLU B CA 1
ATOM 1639 C C . GLU B 1 44 ? 30.345 52.876 51.448 1.00 43.78 44 GLU B C 1
ATOM 1640 O O . GLU B 1 44 ? 31.161 52.023 51.781 1.00 44.88 44 GLU B O 1
ATOM 1642 N N . VAL B 1 45 ? 29.050 52.605 51.299 1.00 40.97 45 VAL B N 1
ATOM 1643 C CA . VAL B 1 45 ? 28.549 51.260 51.553 1.00 40.57 45 VAL B CA 1
ATOM 1644 C C . VAL B 1 45 ? 28.894 50.299 50.419 1.00 40.88 45 VAL B C 1
ATOM 1645 O O . VAL B 1 45 ? 28.708 50.610 49.250 1.00 40.36 45 VAL B O 1
ATOM 1649 N N . ILE B 1 46 ? 29.405 49.128 50.780 1.00 40.79 46 ILE B N 1
ATOM 1650 C CA . ILE B 1 46 ? 29.783 48.113 49.814 1.00 40.84 46 ILE B CA 1
ATOM 1651 C C . ILE B 1 46 ? 28.528 47.567 49.154 1.00 41.66 46 ILE B C 1
ATOM 1652 O O . ILE B 1 46 ? 27.607 47.127 49.831 1.00 41.91 46 ILE B O 1
ATOM 1657 N N . GLU B 1 47 ? 28.485 47.580 47.833 1.00 43.40 47 GLU B N 1
ATOM 1658 C CA . GLU B 1 47 ? 27.312 47.061 47.136 1.00 44.95 47 GLU B CA 1
ATOM 1659 C C . GLU B 1 47 ? 27.399 45.556 46.849 1.00 44.28 47 GLU B C 1
ATOM 1660 O O . GLU B 1 47 ? 28.462 45.035 46.513 1.00 43.00 47 GLU B O 1
ATOM 1666 N N . VAL B 1 48 ? 26.274 44.860 47.001 1.00 44.38 48 VAL B N 1
ATOM 1667 C CA . VAL B 1 48 ? 26.225 43.422 46.756 1.00 45.69 48 VAL B CA 1
ATOM 1668 C C . VAL B 1 48 ? 24.968 43.015 45.981 1.00 46.98 48 VAL B C 1
ATOM 1669 O O . VAL B 1 48 ? 23.849 43.272 46.413 1.00 45.84 48 VAL B O 1
ATOM 1673 N N . GLU B 1 49 ? 25.153 42.376 44.832 1.00 50.05 49 GLU B N 1
ATOM 1674 C CA . GLU B 1 49 ? 24.007 41.956 44.031 1.00 53.96 49 GLU B CA 1
ATOM 1675 C C . GLU B 1 49 ? 23.992 40.447 43.925 1.00 55.27 49 GLU B C 1
ATOM 1676 O O . GLU B 1 49 ? 22.991 39.855 43.524 1.00 56.66 49 GLU B O 1
ATOM 1682 N N . ARG B 1 50 ? 25.102 39.826 44.305 1.00 56.15 50 ARG B N 1
ATOM 1683 C CA . ARG B 1 50 ? 25.224 38.386 44.192 1.00 56.96 50 ARG B CA 1
ATOM 1684 C C . ARG B 1 50 ? 25.835 37.705 45.411 1.00 56.20 50 ARG B C 1
ATOM 1685 O O . ARG B 1 50 ? 26.687 38.267 46.100 1.00 55.78 50 ARG B O 1
ATOM 1693 N N . ILE B 1 51 ? 25.392 36.477 45.654 1.00 55.32 51 ILE B N 1
ATOM 1694 C CA . ILE B 1 51 ? 25.905 35.658 46.741 1.00 54.21 51 ILE B CA 1
ATOM 1695 C C . ILE B 1 51 ? 26.372 34.356 46.092 1.00 53.69 51 ILE B C 1
ATOM 1696 O O . ILE B 1 51 ? 25.567 33.485 45.774 1.00 54.06 51 ILE B O 1
ATOM 1701 N N . PHE B 1 52 ? 27.682 34.235 45.901 1.00 52.55 52 PHE B N 1
ATOM 1702 C CA . PHE B 1 52 ? 28.267 33.078 45.234 1.00 52.47 52 PHE B CA 1
ATOM 1703 C C . PHE B 1 52 ? 28.599 31.837 46.042 1.00 51.98 52 PHE B C 1
ATOM 1704 O O . PHE B 1 52 ? 29.521 31.845 46.849 1.00 52.49 52 PHE B O 1
ATOM 1712 N N . ALA B 1 53 ? 27.866 30.760 45.787 1.00 51.34 53 ALA B N 1
ATOM 1713 C CA . ALA B 1 53 ? 28.107 29.490 46.448 1.00 50.87 53 ALA B CA 1
ATOM 1714 C C . ALA B 1 53 ? 28.906 28.640 45.471 1.00 52.59 53 ALA B C 1
ATOM 1715 O O . ALA B 1 53 ? 28.376 27.703 44.878 1.00 52.24 53 ALA B O 1
ATOM 1717 N N . ASP B 1 54 ? 30.177 28.976 45.290 1.00 54.58 54 ASP B N 1
ATOM 1718 C CA . ASP B 1 54 ? 31.029 28.239 44.358 1.00 57.22 54 ASP B CA 1
ATOM 1719 C C . ASP B 1 54 ? 31.217 26.757 44.681 1.00 57.57 54 ASP B C 1
ATOM 1720 O O . ASP B 1 54 ? 31.946 26.413 45.613 1.00 57.33 54 ASP B O 1
ATOM 1725 N N . PRO B 1 55 ? 30.575 25.864 43.891 1.00 57.53 55 PRO B N 1
ATOM 1726 C CA . PRO B 1 55 ? 30.630 24.404 44.033 1.00 56.31 55 PRO B CA 1
ATOM 1727 C C . PRO B 1 55 ? 32.051 23.938 44.307 1.00 56.31 55 PRO B C 1
ATOM 1728 O O . PRO B 1 55 ? 32.289 23.081 45.157 1.00 56.03 55 PRO B O 1
ATOM 1732 N N . ALA B 1 56 ? 32.996 24.507 43.571 1.00 56.58 56 ALA B N 1
ATOM 1733 C CA . ALA B 1 56 ? 34.399 24.169 43.746 1.00 56.95 56 ALA B CA 1
ATOM 1734 C C . ALA B 1 56 ? 34.854 24.534 45.161 1.00 56.57 56 ALA B C 1
ATOM 1735 O O . ALA B 1 56 ? 35.567 23.765 45.812 1.00 56.42 56 ALA B O 1
ATOM 1737 N N . PHE B 1 57 ? 34.430 25.711 45.626 1.00 56.46 57 PHE B N 1
ATOM 1738 C CA . PHE B 1 57 ? 34.764 26.214 46.963 1.00 56.91 57 PHE B CA 1
ATOM 1739 C C . PHE B 1 57 ? 34.220 25.269 48.037 1.00 56.87 57 PHE B C 1
ATOM 1740 O O . PHE B 1 57 ? 34.973 24.714 48.838 1.00 55.93 57 PHE B O 1
ATOM 1748 N N . ILE B 1 58 ? 32.902 25.106 48.037 1.00 57.68 58 ILE B N 1
ATOM 1749 C CA . ILE B 1 58 ? 32.200 24.235 48.970 1.00 58.98 58 ILE B CA 1
ATOM 1750 C C . ILE B 1 58 ? 32.905 22.891 49.139 1.00 61.29 58 ILE B C 1
ATOM 1751 O O . ILE B 1 58 ? 33.216 22.485 50.259 1.00 61.54 58 ILE B O 1
ATOM 1756 N N . GLU B 1 59 ? 33.124 22.203 48.016 1.00 62.42 59 GLU B N 1
ATOM 1757 C CA . GLU B 1 59 ? 33.789 20.900 47.994 1.00 62.74 59 GLU B CA 1
ATOM 1758 C C . GLU B 1 59 ? 35.058 20.914 48.817 1.00 63.32 59 GLU B C 1
ATOM 1759 O O . GLU B 1 59 ? 35.246 20.077 49.700 1.00 62.89 59 GLU B O 1
ATOM 1761 N N . GLN B 1 60 ? 35.933 21.867 48.523 1.00 64.88 60 GLN B N 1
ATOM 1762 C CA . GLN B 1 60 ? 37.182 21.981 49.260 1.00 66.92 60 GLN B CA 1
ATOM 1763 C C . GLN B 1 60 ? 36.893 21.956 50.755 1.00 66.52 60 GLN B C 1
ATOM 1764 O O . GLN B 1 60 ? 37.437 21.135 51.488 1.00 67.36 60 GLN B O 1
ATOM 1770 N N . HIS B 1 61 ? 36.014 22.848 51.194 1.00 65.99 61 HIS B N 1
ATOM 1771 C CA . HIS B 1 61 ? 35.659 22.953 52.605 1.00 66.18 61 HIS B CA 1
ATOM 1772 C C . HIS B 1 61 ? 34.868 21.771 53.152 1.00 65.72 61 HIS B C 1
ATOM 1773 O O . HIS B 1 61 ? 35.038 21.390 54.307 1.00 65.06 61 HIS B O 1
ATOM 1780 N N . ARG B 1 62 ? 33.997 21.194 52.336 1.00 66.07 62 ARG B N 1
ATOM 1781 C CA . ARG B 1 62 ? 33.214 20.067 52.803 1.00 66.38 62 ARG B CA 1
ATOM 1782 C C . ARG B 1 62 ? 34.145 18.940 53.189 1.00 67.31 62 ARG B C 1
ATOM 1783 O O . ARG B 1 62 ? 34.063 18.417 54.298 1.00 67.49 62 ARG B O 1
ATOM 1791 N N . GLN B 1 63 ? 35.033 18.568 52.270 1.00 68.20 63 GLN B N 1
ATOM 1792 C CA . GLN B 1 63 ? 35.998 17.500 52.525 1.00 68.84 63 GLN B CA 1
ATOM 1793 C C . GLN B 1 63 ? 36.896 17.850 53.724 1.00 70.08 63 GLN B C 1
ATOM 1794 O O . GLN B 1 63 ? 37.226 16.985 54.545 1.00 70.65 63 GLN B O 1
ATOM 1800 N N . ARG B 1 64 ? 37.273 19.124 53.826 1.00 70.61 64 ARG B N 1
ATOM 1801 C CA . ARG B 1 64 ? 38.114 19.612 54.922 1.00 70.83 64 ARG B CA 1
ATOM 1802 C C . ARG B 1 64 ? 37.449 19.417 56.299 1.00 70.65 64 ARG B C 1
ATOM 1803 O O . ARG B 1 64 ? 38.126 19.312 57.320 1.00 69.43 64 ARG B O 1
ATOM 1811 N N . ILE B 1 65 ? 36.122 19.381 56.319 1.00 70.77 65 ILE B N 1
ATOM 1812 C CA . ILE B 1 65 ? 35.374 19.190 57.558 1.00 71.48 65 ILE B CA 1
ATOM 1813 C C . ILE B 1 65 ? 35.212 17.698 57.774 1.00 73.94 65 ILE B C 1
ATOM 1814 O O . ILE B 1 65 ? 35.304 17.200 58.898 1.00 74.43 65 ILE B O 1
ATOM 1819 N N . LEU B 1 66 ? 34.967 16.993 56.676 1.00 76.31 66 LEU B N 1
ATOM 1820 C CA . LEU B 1 66 ? 34.769 15.555 56.716 1.00 79.28 66 LEU B CA 1
ATOM 1821 C C . LEU B 1 66 ? 36.077 14.768 56.689 1.00 82.20 66 LEU B C 1
ATOM 1822 O O . LEU B 1 66 ? 36.172 13.686 56.092 1.00 82.52 66 LEU B O 1
ATOM 1827 N N . ALA B 1 67 ? 37.089 15.329 57.339 1.00 84.86 67 ALA B N 1
ATOM 1828 C CA . ALA B 1 67 ? 38.382 14.675 57.448 1.00 86.36 67 ALA B CA 1
ATOM 1829 C C . ALA B 1 67 ? 38.404 14.107 58.871 1.00 87.03 67 ALA B C 1
ATOM 1830 O O . ALA B 1 67 ? 39.250 13.276 59.214 1.00 87.31 67 ALA B O 1
ATOM 1832 N N . SER B 1 68 ? 37.450 14.561 59.685 1.00 87.31 68 SER B N 1
ATOM 1833 C CA . SER B 1 68 ? 37.318 14.102 61.063 1.00 88.11 68 SER B CA 1
ATOM 1834 C C . SER B 1 68 ? 36.385 12.888 61.099 1.00 88.69 68 SER B C 1
ATOM 1835 O O . SER B 1 68 ? 36.210 12.211 60.084 1.00 88.74 68 SER B O 1
ATOM 1838 N N . PHE B 1 69 ? 35.785 12.610 62.254 1.00 89.43 69 PHE B N 1
ATOM 1839 C CA . PHE B 1 69 ? 34.895 11.457 62.373 1.00 90.29 69 PHE B CA 1
ATOM 1840 C C . PHE B 1 69 ? 33.401 11.759 62.272 1.00 90.07 69 PHE B C 1
ATOM 1841 O O . PHE B 1 69 ? 32.720 11.220 61.399 1.00 90.04 69 PHE B O 1
ATOM 1849 N N . LYS B 1 70 ? 32.892 12.607 63.163 1.00 89.38 70 LYS B N 1
ATOM 1850 C CA . LYS B 1 70 ? 31.471 12.965 63.173 1.00 88.96 70 LYS B CA 1
ATOM 1851 C C . LYS B 1 70 ? 30.861 13.061 61.771 1.00 88.80 70 LYS B C 1
ATOM 1852 O O . LYS B 1 70 ? 31.503 13.536 60.826 1.00 89.42 70 LYS B O 1
ATOM 1854 N N . ASP B 1 71 ? 29.614 12.610 61.643 1.00 87.55 71 ASP B N 1
ATOM 1855 C CA . ASP B 1 71 ? 28.916 12.635 60.360 1.00 85.61 71 ASP B CA 1
ATOM 1856 C C . ASP B 1 71 ? 28.524 14.051 59.959 1.00 84.50 71 ASP B C 1
ATOM 1857 O O . ASP B 1 71 ? 28.710 15.007 60.721 1.00 83.70 71 ASP B O 1
ATOM 1859 N N . ALA B 1 72 ? 27.974 14.174 58.756 1.00 83.20 72 ALA B N 1
ATOM 1860 C CA . ALA B 1 72 ? 27.541 15.463 58.234 1.00 81.52 72 ALA B CA 1
ATOM 1861 C C . ALA B 1 72 ? 26.394 16.051 59.069 1.00 80.22 72 ALA B C 1
ATOM 1862 O O . ALA B 1 72 ? 26.150 17.259 59.031 1.00 80.92 72 ALA B O 1
ATOM 1864 N N . LYS B 1 73 ? 25.690 15.205 59.818 1.00 77.87 73 LYS B N 1
ATOM 1865 C CA . LYS B 1 73 ? 24.589 15.681 60.649 1.00 75.12 73 LYS B CA 1
ATOM 1866 C C . LYS B 1 73 ? 25.079 16.063 62.051 1.00 73.77 73 LYS B C 1
ATOM 1867 O O . LYS B 1 73 ? 24.738 17.134 62.564 1.00 73.92 73 LYS B O 1
ATOM 1869 N N . GLU B 1 74 ? 25.886 15.193 62.660 1.00 71.67 74 GLU B N 1
ATOM 1870 C CA . GLU B 1 74 ? 26.421 15.432 64.008 1.00 68.98 74 GLU B CA 1
ATOM 1871 C C . GLU B 1 74 ? 27.381 16.611 64.019 1.00 66.72 74 GLU B C 1
ATOM 1872 O O . GLU B 1 74 ? 27.458 17.356 64.994 1.00 66.80 74 GLU B O 1
ATOM 1874 N N . SER B 1 75 ? 28.118 16.767 62.926 1.00 63.71 75 SER B N 1
ATOM 1875 C CA . SER B 1 75 ? 29.067 17.854 62.793 1.00 60.21 75 SER B CA 1
ATOM 1876 C C . SER B 1 75 ? 28.397 19.093 62.194 1.00 58.06 75 SER B C 1
ATOM 1877 O O . SER B 1 75 ? 29.016 20.155 62.124 1.00 58.22 75 SER B O 1
ATOM 1879 N N . ALA B 1 76 ? 27.134 18.949 61.780 1.00 55.69 76 ALA B N 1
ATOM 1880 C CA . ALA B 1 76 ? 26.343 20.031 61.162 1.00 52.64 76 ALA B CA 1
ATOM 1881 C C . ALA B 1 76 ? 27.057 20.551 59.917 1.00 49.53 76 ALA B C 1
ATOM 1882 O O . ALA B 1 76 ? 27.649 21.629 59.935 1.00 49.62 76 ALA B O 1
ATOM 1884 N N . LEU B 1 77 ? 26.989 19.774 58.844 1.00 45.88 77 LEU B N 1
ATOM 1885 C CA . LEU B 1 77 ? 27.650 20.101 57.587 1.00 44.30 77 LEU B CA 1
ATOM 1886 C C . LEU B 1 77 ? 27.156 21.357 56.882 1.00 42.77 77 LEU B C 1
ATOM 1887 O O . LEU B 1 77 ? 27.946 22.214 56.508 1.00 41.61 77 LEU B O 1
ATOM 1892 N N . TYR B 1 78 ? 25.850 21.463 56.690 1.00 41.62 78 TYR B N 1
ATOM 1893 C CA . TYR B 1 78 ? 25.293 22.619 56.005 1.00 40.93 78 TYR B CA 1
ATOM 1894 C C . TYR B 1 78 ? 25.416 23.917 56.793 1.00 38.73 78 TYR B C 1
ATOM 1895 O O . TYR B 1 78 ? 25.801 24.956 56.228 1.00 38.31 78 TYR B O 1
ATOM 1904 N N . HIS B 1 79 ? 25.079 23.867 58.081 1.00 34.41 79 HIS B N 1
ATOM 1905 C CA . HIS B 1 79 ? 25.158 25.045 58.926 1.00 30.78 79 HIS B CA 1
ATOM 1906 C C . HIS B 1 79 ? 26.570 25.613 58.851 1.00 30.25 79 HIS B C 1
ATOM 1907 O O . HIS B 1 79 ? 26.793 26.828 58.864 1.00 28.19 79 HIS B O 1
ATOM 1914 N N . GLU B 1 80 ? 27.531 24.715 58.745 1.00 28.82 80 GLU B N 1
ATOM 1915 C CA . GLU B 1 80 ? 28.903 25.128 58.703 1.00 29.72 80 GLU B CA 1
ATOM 1916 C C . GLU B 1 80 ? 29.275 25.702 57.351 1.00 28.81 80 GLU B C 1
ATOM 1917 O O . GLU B 1 80 ? 29.851 26.773 57.283 1.00 30.34 80 GLU B O 1
ATOM 1923 N N . LEU B 1 81 ? 28.944 24.989 56.279 1.00 28.06 81 LEU B N 1
ATOM 1924 C CA . LEU B 1 81 ? 29.268 25.411 54.919 1.00 24.99 81 LEU B CA 1
ATOM 1925 C C . LEU B 1 81 ? 28.580 26.707 54.477 1.00 24.44 81 LEU B C 1
ATOM 1926 O O . LEU B 1 81 ? 29.166 27.518 53.756 1.00 22.50 81 LEU B O 1
ATOM 1931 N N . THR B 1 82 ? 27.343 26.912 54.906 1.00 23.24 82 THR B N 1
ATOM 1932 C CA . THR B 1 82 ? 26.642 28.117 54.523 1.00 24.37 82 THR B CA 1
ATOM 1933 C C . THR B 1 82 ? 27.293 29.291 55.202 1.00 25.64 82 THR B C 1
ATOM 1934 O O . THR B 1 82 ? 27.500 30.341 54.580 1.00 26.60 82 THR B O 1
ATOM 1938 N N . HIS B 1 83 ? 27.614 29.096 56.484 1.00 27.20 83 HIS B N 1
ATOM 1939 C CA . HIS B 1 83 ? 28.285 30.104 57.316 1.00 25.84 83 HIS B CA 1
ATOM 1940 C C . HIS B 1 83 ? 29.613 30.505 56.674 1.00 24.02 83 HIS B C 1
ATOM 1941 O O . HIS B 1 83 ? 29.911 31.693 56.525 1.00 23.69 83 HIS B O 1
ATOM 1948 N N . ILE B 1 84 ? 30.386 29.509 56.267 1.00 21.75 84 ILE B N 1
ATOM 1949 C CA . ILE B 1 84 ? 31.664 29.759 55.641 1.00 23.23 84 ILE B CA 1
ATOM 1950 C C . ILE B 1 84 ? 31.509 30.549 54.342 1.00 25.32 84 ILE B C 1
ATOM 1951 O O . ILE B 1 84 ? 32.321 31.413 54.059 1.00 26.17 84 ILE B O 1
ATOM 1956 N N . VAL B 1 85 ? 30.472 30.251 53.557 1.00 27.02 85 VAL B N 1
ATOM 1957 C CA . VAL B 1 85 ? 30.241 30.935 52.278 1.00 25.52 85 VAL B CA 1
ATOM 1958 C C . VAL B 1 85 ? 29.841 32.397 52.451 1.00 26.14 85 VAL B C 1
ATOM 1959 O O . VAL B 1 85 ? 30.408 33.277 51.809 1.00 25.32 85 VAL B O 1
ATOM 1963 N N . ILE B 1 86 ? 28.862 32.659 53.307 1.00 25.59 86 ILE B N 1
ATOM 1964 C CA . ILE B 1 86 ? 28.430 34.031 53.531 1.00 25.53 86 ILE B CA 1
ATOM 1965 C C . ILE B 1 86 ? 29.608 34.873 54.039 1.00 27.05 86 ILE B C 1
ATOM 1966 O O . ILE B 1 86 ? 29.875 35.966 53.549 1.00 27.41 86 ILE B O 1
ATOM 1971 N N . LYS B 1 87 ? 30.325 34.341 55.019 1.00 29.50 87 LYS B N 1
ATOM 1972 C CA . LYS B 1 87 ? 31.458 35.041 55.603 1.00 29.67 87 LYS B CA 1
ATOM 1973 C C . LYS B 1 87 ? 32.488 35.396 54.548 1.00 30.11 87 LYS B C 1
ATOM 1974 O O . LYS B 1 87 ? 33.033 36.507 54.542 1.00 29.76 87 LYS B O 1
ATOM 1980 N N . ASP B 1 88 ? 32.745 34.459 53.645 1.00 30.35 88 ASP B N 1
ATOM 1981 C CA . ASP B 1 88 ? 33.730 34.693 52.610 1.00 32.81 88 ASP B CA 1
ATOM 1982 C C . ASP B 1 88 ? 33.234 35.627 51.537 1.00 31.93 88 ASP B C 1
ATOM 1983 O O . ASP B 1 88 ? 34.022 36.293 50.867 1.00 33.37 88 ASP B O 1
ATOM 1988 N N . ASN B 1 89 ? 31.926 35.666 51.354 1.00 29.33 89 ASN B N 1
ATOM 1989 C CA . ASN B 1 89 ? 31.364 36.564 50.373 1.00 26.57 89 ASN B CA 1
ATOM 1990 C C . ASN B 1 89 ? 31.589 37.939 50.918 1.00 25.30 89 ASN B C 1
ATOM 1991 O O . ASN B 1 89 ? 32.200 38.770 50.258 1.00 27.16 89 ASN B O 1
ATOM 1996 N N . LEU B 1 90 ? 31.124 38.164 52.144 1.00 23.78 90 LEU B N 1
ATOM 1997 C CA . LEU B 1 90 ? 31.296 39.445 52.830 1.00 21.02 90 LEU B CA 1
ATOM 1998 C C . LEU B 1 90 ? 32.747 39.949 52.818 1.00 20.75 90 LEU B C 1
ATOM 1999 O O . LEU B 1 90 ? 33.034 41.060 52.361 1.00 19.51 90 LEU B O 1
ATOM 2004 N N . PHE B 1 91 ? 33.661 39.120 53.318 1.00 22.69 91 PHE B N 1
ATOM 2005 C CA . PHE B 1 91 ? 35.078 39.491 53.393 1.00 23.19 91 PHE B CA 1
ATOM 2006 C C . PHE B 1 91 ? 35.658 39.757 52.021 1.00 24.58 91 PHE B C 1
ATOM 2007 O O . PHE B 1 91 ? 36.556 40.578 51.873 1.00 27.19 91 PHE B O 1
ATOM 2015 N N . SER B 1 92 ? 35.160 39.061 51.011 1.00 26.17 92 SER B N 1
ATOM 2016 C CA . SER B 1 92 ? 35.680 39.283 49.672 1.00 26.56 92 SER B CA 1
ATOM 2017 C C . SER B 1 92 ? 35.288 40.676 49.243 1.00 25.60 92 SER B C 1
ATOM 2018 O O . SER B 1 92 ? 36.118 41.448 48.809 1.00 24.27 92 SER B O 1
ATOM 2021 N N . CYS B 1 93 ? 34.012 40.999 49.384 1.00 26.34 93 CYS B N 1
ATOM 2022 C CA . CYS B 1 93 ? 33.537 42.317 49.017 1.00 28.60 93 CYS B CA 1
ATOM 2023 C C . CYS B 1 93 ? 34.297 43.419 49.723 1.00 29.65 93 CYS B C 1
ATOM 2024 O O . CYS B 1 93 ? 34.671 44.402 49.100 1.00 29.70 93 CYS B O 1
ATOM 2027 N N . ALA B 1 94 ? 34.543 43.250 51.016 1.00 31.92 94 ALA B N 1
ATOM 2028 C CA . ALA B 1 94 ? 35.241 44.276 51.780 1.00 33.64 94 ALA B CA 1
ATOM 2029 C C . ALA B 1 94 ? 36.704 44.478 51.405 1.00 35.15 94 ALA B C 1
ATOM 2030 O O . ALA B 1 94 ? 37.132 45.610 51.203 1.00 34.86 94 ALA B O 1
ATOM 2032 N N . MET B 1 95 ? 37.481 43.402 51.323 1.00 37.55 95 MET B N 1
ATOM 2033 C CA . MET B 1 95 ? 38.892 43.556 50.962 1.00 40.40 95 MET B CA 1
ATOM 2034 C C . MET B 1 95 ? 39.000 44.365 49.679 1.00 42.24 95 MET B C 1
ATOM 2035 O O . MET B 1 95 ? 39.941 45.147 49.503 1.00 42.84 95 MET B O 1
ATOM 2040 N N . ASN B 1 96 ? 38.024 44.170 48.797 1.00 43.29 96 ASN B N 1
ATOM 2041 C CA . ASN B 1 96 ? 37.964 44.874 47.528 1.00 45.69 96 ASN B CA 1
ATOM 2042 C C . ASN B 1 96 ? 38.094 46.389 47.716 1.00 45.88 96 ASN B C 1
ATOM 2043 O O . ASN B 1 96 ? 39.002 47.028 47.190 1.00 47.10 96 ASN B O 1
ATOM 2048 N N . ALA B 1 97 ? 37.164 46.964 48.458 1.00 44.61 97 ALA B N 1
ATOM 2049 C CA . ALA B 1 97 ? 37.197 48.379 48.703 1.00 44.59 97 ALA B CA 1
ATOM 2050 C C . ALA B 1 97 ? 38.519 48.726 49.387 1.00 45.96 97 ALA B C 1
ATOM 2051 O O . ALA B 1 97 ? 39.140 49.735 49.073 1.00 46.76 97 ALA B O 1
ATOM 2053 N N . ILE B 1 98 ? 38.961 47.870 50.303 1.00 46.83 98 ILE B N 1
ATOM 2054 C CA . ILE B 1 98 ? 40.190 48.118 51.046 1.00 46.99 98 ILE B CA 1
ATOM 2055 C C . ILE B 1 98 ? 41.469 48.110 50.226 1.00 46.83 98 ILE B C 1
ATOM 2056 O O . ILE B 1 98 ? 42.185 49.104 50.195 1.00 45.54 98 ILE B O 1
ATOM 2061 N N . VAL B 1 99 ? 41.772 46.996 49.572 1.00 47.45 99 VAL B N 1
ATOM 2062 C CA . VAL B 1 99 ? 42.994 46.921 48.775 1.00 48.52 99 VAL B CA 1
ATOM 2063 C C . VAL B 1 99 ? 43.071 48.126 47.838 1.00 49.07 99 VAL B C 1
ATOM 2064 O O . VAL B 1 99 ? 44.143 48.482 47.338 1.00 48.34 99 VAL B O 1
ATOM 2068 N N . GLY B 1 100 ? 41.917 48.750 47.622 1.00 50.10 100 GLY B N 1
ATOM 2069 C CA . GLY B 1 100 ? 41.830 49.898 46.741 1.00 51.37 100 GLY B CA 1
ATOM 2070 C C . GLY B 1 100 ? 42.680 51.113 47.074 1.00 52.31 100 GLY B C 1
ATOM 2071 O O . GLY B 1 100 ? 43.320 51.669 46.181 1.00 52.01 100 GLY B O 1
ATOM 2072 N N . TYR B 1 101 ? 42.695 51.535 48.338 1.00 52.40 101 TYR B N 1
ATOM 2073 C CA . TYR B 1 101 ? 43.472 52.710 48.729 1.00 52.23 101 TYR B CA 1
ATOM 2074 C C . TYR B 1 101 ? 44.948 52.431 48.961 1.00 51.71 101 TYR B C 1
ATOM 2075 O O . TYR B 1 101 ? 45.612 53.191 49.665 1.00 51.39 101 TYR B O 1
ATOM 2084 N N . PHE B 1 102 ? 45.472 51.363 48.376 1.00 50.73 102 PHE B N 1
ATOM 2085 C CA . PHE B 1 102 ? 46.876 51.043 48.590 1.00 51.24 102 PHE B CA 1
ATOM 2086 C C . PHE B 1 102 ? 47.750 50.977 47.352 1.00 52.35 102 PHE B C 1
ATOM 2087 O O . PHE B 1 102 ? 47.300 50.608 46.273 1.00 52.64 102 PHE B O 1
ATOM 2095 N N . GLU B 1 103 ? 49.018 51.325 47.537 1.00 53.56 103 GLU B N 1
ATOM 2096 C CA . GLU B 1 103 ? 50.008 51.250 46.476 1.00 54.93 103 GLU B CA 1
ATOM 2097 C C . GLU B 1 103 ? 50.883 50.115 46.973 1.00 56.15 103 GLU B C 1
ATOM 2098 O O . GLU B 1 103 ? 51.254 50.086 48.141 1.00 56.76 103 GLU B O 1
ATOM 2100 N N . PHE B 1 104 ? 51.207 49.169 46.110 1.00 57.12 104 PHE B N 1
ATOM 2101 C CA . PHE B 1 104 ? 52.022 48.061 46.558 1.00 58.44 104 PHE B CA 1
ATOM 2102 C C . PHE B 1 104 ? 53.413 47.982 45.946 1.00 60.97 104 PHE B C 1
ATOM 2103 O O . PHE B 1 104 ? 53.608 48.226 44.757 1.00 62.68 104 PHE B O 1
ATOM 2111 N N . ASN B 1 105 ? 54.386 47.645 46.779 1.00 62.45 105 ASN B N 1
ATOM 2112 C CA . ASN B 1 105 ? 55.752 47.487 46.325 1.00 64.79 105 ASN B CA 1
ATOM 2113 C C . ASN B 1 105 ? 56.075 46.034 46.639 1.00 66.03 105 ASN B C 1
ATOM 2114 O O . ASN B 1 105 ? 56.506 45.709 47.745 1.00 65.81 105 ASN B O 1
ATOM 2119 N N . ILE B 1 106 ? 55.847 45.164 45.658 1.00 67.84 106 ILE B N 1
ATOM 2120 C CA . ILE B 1 106 ? 56.071 43.729 45.813 1.00 69.61 106 ILE B CA 1
ATOM 2121 C C . ILE B 1 106 ? 57.462 43.221 45.450 1.00 71.64 106 ILE B C 1
ATOM 2122 O O . ILE B 1 106 ? 57.867 43.250 44.288 1.00 72.36 106 ILE B O 1
ATOM 2127 N N . ASP B 1 107 ? 58.178 42.738 46.457 1.00 73.78 107 ASP B N 1
ATOM 2128 C CA . ASP B 1 107 ? 59.510 42.189 46.265 1.00 75.69 107 ASP B CA 1
ATOM 2129 C C . ASP B 1 107 ? 59.436 41.041 45.264 1.00 76.40 107 ASP B C 1
ATOM 2130 O O . ASP B 1 107 ? 58.582 40.166 45.381 1.00 75.95 107 ASP B O 1
ATOM 2135 N N . GLU B 1 108 ? 60.349 41.038 44.297 1.00 77.73 108 GLU B N 1
ATOM 2136 C CA . GLU B 1 108 ? 60.385 39.998 43.270 1.00 79.07 108 GLU B CA 1
ATOM 2137 C C . GLU B 1 108 ? 60.732 38.616 43.817 1.00 78.76 108 GLU B C 1
ATOM 2138 O O . GLU B 1 108 ? 60.171 37.610 43.382 1.00 78.45 108 GLU B O 1
ATOM 2144 N N . ALA B 1 109 ? 61.659 38.569 44.765 1.00 78.30 109 ALA B N 1
ATOM 2145 C CA . ALA B 1 109 ? 62.068 37.304 45.356 1.00 78.48 109 ALA B CA 1
ATOM 2146 C C . ALA B 1 109 ? 60.969 36.716 46.233 1.00 78.73 109 ALA B C 1
ATOM 2147 O O . ALA B 1 109 ? 60.577 35.563 46.046 1.00 79.06 109 ALA B O 1
ATOM 2149 N N . GLU B 1 110 ? 60.477 37.510 47.186 1.00 78.47 110 GLU B N 1
ATOM 2150 C CA . GLU B 1 110 ? 59.421 37.066 48.097 1.00 77.68 110 GLU B CA 1
ATOM 2151 C C . GLU B 1 110 ? 58.291 36.406 47.315 1.00 77.31 110 GLU B C 1
ATOM 2152 O O . GLU B 1 110 ? 57.925 35.262 47.577 1.00 76.81 110 GLU B O 1
ATOM 2154 N N . LEU B 1 111 ? 57.747 37.137 46.350 1.00 77.28 111 LEU B N 1
ATOM 2155 C CA . LEU B 1 111 ? 56.667 36.625 45.521 1.00 77.75 111 LEU B CA 1
ATOM 2156 C C . LEU B 1 111 ? 57.062 35.273 44.943 1.00 79.06 111 LEU B C 1
ATOM 2157 O O . LEU B 1 111 ? 56.345 34.287 45.099 1.00 78.61 111 LEU B O 1
ATOM 2162 N N . LYS B 1 112 ? 58.215 35.231 44.285 1.00 81.06 112 LYS B N 1
ATOM 2163 C CA . LYS B 1 112 ? 58.703 34.004 43.662 1.00 82.75 112 LYS B CA 1
ATOM 2164 C C . LYS B 1 112 ? 58.841 32.852 44.663 1.00 83.78 112 LYS B C 1
ATOM 2165 O O . LYS B 1 112 ? 58.608 31.690 44.319 1.00 84.03 112 LYS B O 1
ATOM 2171 N N . ASN B 1 113 ? 59.213 33.172 45.898 1.00 84.61 113 ASN B N 1
ATOM 2172 C CA . ASN B 1 113 ? 59.357 32.146 46.922 1.00 85.84 113 ASN B CA 1
ATOM 2173 C C . ASN B 1 113 ? 57.987 31.606 47.292 1.00 86.41 113 ASN B C 1
ATOM 2174 O O . ASN B 1 113 ? 57.741 30.402 47.209 1.00 86.94 113 ASN B O 1
ATOM 2179 N N . VAL B 1 114 ? 57.095 32.509 47.687 1.00 86.43 114 VAL B N 1
ATOM 2180 C CA . VAL B 1 114 ? 55.740 32.136 48.078 1.00 86.56 114 VAL B CA 1
ATOM 2181 C C . VAL B 1 114 ? 55.173 31.037 47.180 1.00 87.31 114 VAL B C 1
ATOM 2182 O O . VAL B 1 114 ? 55.007 29.895 47.616 1.00 87.64 114 VAL B O 1
ATOM 2186 N N . MET B 1 115 ? 54.895 31.385 45.924 1.00 87.81 115 MET B N 1
ATOM 2187 C CA . MET B 1 115 ? 54.332 30.442 44.962 1.00 87.84 115 MET B CA 1
ATOM 2188 C C . MET B 1 115 ? 54.976 29.060 44.963 1.00 88.43 115 MET B C 1
ATOM 2189 O O . MET B 1 115 ? 54.455 28.131 44.341 1.00 88.60 115 MET B O 1
ATOM 2194 N N . GLU B 1 116 ? 56.105 28.911 45.648 1.00 88.61 116 GLU B N 1
ATOM 2195 C CA . GLU B 1 116 ? 56.733 27.602 45.717 1.00 88.61 116 GLU B CA 1
ATOM 2196 C C . GLU B 1 116 ? 55.652 26.681 46.274 1.00 88.51 116 GLU B C 1
ATOM 2197 O O . GLU B 1 116 ? 55.538 25.526 45.872 1.00 88.47 116 GLU B O 1
ATOM 2199 N N . GLY B 1 117 ? 54.837 27.223 47.177 1.00 88.63 117 GLY B N 1
ATOM 2200 C CA . GLY B 1 117 ? 53.753 26.473 47.811 1.00 89.24 117 GLY B CA 1
ATOM 2201 C C . GLY B 1 117 ? 52.531 26.310 46.907 1.00 89.33 117 GLY B C 1
ATOM 2202 O O . GLY B 1 117 ? 52.050 27.276 46.316 1.00 88.83 117 GLY B O 1
ATOM 2203 N N . LEU B 1 118 ? 52.026 25.081 46.823 1.00 89.93 118 LEU B N 1
ATOM 2204 C CA . LEU B 1 118 ? 50.862 24.767 45.996 1.00 90.32 118 LEU B CA 1
ATOM 2205 C C . LEU B 1 118 ? 49.931 23.773 46.697 1.00 90.16 118 LEU B C 1
ATOM 2206 O O . LEU B 1 118 ? 49.135 23.082 46.052 1.00 90.06 118 LEU B O 1
ATOM 2208 N N . ASP B 1 128 ? 47.942 26.336 36.636 1.00 93.99 128 ASP B N 1
ATOM 2209 C CA . ASP B 1 128 ? 48.648 26.668 35.402 1.00 94.53 128 ASP B CA 1
ATOM 2210 C C . ASP B 1 128 ? 49.672 27.785 35.609 1.00 94.81 128 ASP B C 1
ATOM 2211 O O . ASP B 1 128 ? 50.840 27.517 35.896 1.00 94.78 128 ASP B O 1
ATOM 2213 N N . ASN B 1 129 ? 49.232 29.034 35.462 1.00 95.30 129 ASN B N 1
ATOM 2214 C CA . ASN B 1 129 ? 50.116 30.190 35.626 1.00 95.50 129 ASN B CA 1
ATOM 2215 C C . ASN B 1 129 ? 49.600 31.175 36.675 1.00 94.98 129 ASN B C 1
ATOM 2216 O O . ASN B 1 129 ? 50.288 32.136 37.029 1.00 94.67 129 ASN B O 1
ATOM 2221 N N . THR B 1 130 ? 48.387 30.935 37.162 1.00 94.55 130 THR B N 1
ATOM 2222 C CA . THR B 1 130 ? 47.772 31.805 38.160 1.00 94.67 130 THR B CA 1
ATOM 2223 C C . THR B 1 130 ? 48.423 31.624 39.541 1.00 94.39 130 THR B C 1
ATOM 2224 O O . THR B 1 130 ? 48.013 32.246 40.525 1.00 93.97 130 THR B O 1
ATOM 2228 N N . VAL B 1 131 ? 49.448 30.775 39.597 1.00 93.79 131 VAL B N 1
ATOM 2229 C CA . VAL B 1 131 ? 50.163 30.497 40.840 1.00 92.71 131 VAL B CA 1
ATOM 2230 C C . VAL B 1 131 ? 50.865 31.742 41.366 1.00 92.16 131 VAL B C 1
ATOM 2231 O O . VAL B 1 131 ? 51.279 31.791 42.521 1.00 91.64 131 VAL B O 1
ATOM 2233 N N . GLN B 1 132 ? 50.999 32.748 40.511 1.00 92.04 132 GLN B N 1
ATOM 2234 C CA . GLN B 1 132 ? 51.651 33.991 40.895 1.00 91.81 132 GLN B CA 1
ATOM 2235 C C . GLN B 1 132 ? 50.603 35.069 41.178 1.00 91.01 132 GLN B C 1
ATOM 2236 O O . GLN B 1 132 ? 50.910 36.120 41.750 1.00 91.12 132 GLN B O 1
ATOM 2242 N N . ALA B 1 133 ? 49.367 34.803 40.764 1.00 89.14 133 ALA B N 1
ATOM 2243 C CA . ALA B 1 133 ? 48.269 35.737 40.981 1.00 86.81 133 ALA B CA 1
ATOM 2244 C C . ALA B 1 133 ? 47.746 35.497 42.393 1.00 85.08 133 ALA B C 1
ATOM 2245 O O . ALA B 1 133 ? 47.392 36.433 43.117 1.00 85.07 133 ALA B O 1
ATOM 2247 N N . ILE B 1 134 ? 47.699 34.226 42.774 1.00 82.48 134 ILE B N 1
ATOM 2248 C CA . ILE B 1 134 ? 47.254 33.845 44.102 1.00 79.72 134 ILE B CA 1
ATOM 2249 C C . ILE B 1 134 ? 48.316 34.344 45.057 1.00 78.40 134 ILE B C 1
ATOM 2250 O O . ILE B 1 134 ? 48.049 35.154 45.946 1.00 77.98 134 ILE B O 1
ATOM 2255 N N . ALA B 1 135 ? 49.529 33.845 44.847 1.00 76.04 135 ALA B N 1
ATOM 2256 C CA . ALA B 1 135 ? 50.677 34.213 45.657 1.00 74.06 135 ALA B CA 1
ATOM 2257 C C . ALA B 1 135 ? 50.710 35.712 45.915 1.00 72.84 135 ALA B C 1
ATOM 2258 O O . ALA B 1 135 ? 50.982 36.150 47.032 1.00 72.48 135 ALA B O 1
ATOM 2260 N N . GLU B 1 136 ? 50.425 36.501 44.886 1.00 71.22 136 GLU B N 1
ATOM 2261 C CA . GLU B 1 136 ? 50.448 37.942 45.038 1.00 69.63 136 GLU B CA 1
ATOM 2262 C C . GLU B 1 136 ? 49.393 38.389 46.035 1.00 66.70 136 GLU B C 1
ATOM 2263 O O . GLU B 1 136 ? 49.689 39.163 46.944 1.00 66.70 136 GLU B O 1
ATOM 2269 N N . LYS B 1 137 ? 48.168 37.897 45.892 1.00 62.92 137 LYS B N 1
ATOM 2270 C CA . LYS B 1 137 ? 47.121 38.288 46.833 1.00 60.33 137 LYS B CA 1
ATOM 2271 C C . LYS B 1 137 ? 47.416 37.804 48.261 1.00 57.90 137 LYS B C 1
ATOM 2272 O O . LYS B 1 137 ? 46.945 38.398 49.230 1.00 56.48 137 LYS B O 1
ATOM 2278 N N . ILE B 1 138 ? 48.191 36.731 48.395 1.00 55.20 138 ILE B N 1
ATOM 2279 C CA . ILE B 1 138 ? 48.551 36.252 49.719 1.00 53.75 138 ILE B CA 1
ATOM 2280 C C . ILE B 1 138 ? 49.351 37.381 50.348 1.00 53.07 138 ILE B C 1
ATOM 2281 O O . ILE B 1 138 ? 49.055 37.817 51.457 1.00 51.93 138 ILE B O 1
ATOM 2286 N N . ILE B 1 139 ? 50.359 37.853 49.615 1.00 51.98 139 ILE B N 1
ATOM 2287 C CA . ILE B 1 139 ? 51.219 38.937 50.071 1.00 49.94 139 ILE B CA 1
ATOM 2288 C C . ILE B 1 139 ? 50.414 40.202 50.300 1.00 49.20 139 ILE B C 1
ATOM 2289 O O . ILE B 1 139 ? 50.457 40.788 51.378 1.00 49.79 139 ILE B O 1
ATOM 2294 N N . LYS B 1 140 ? 49.685 40.622 49.276 1.00 47.24 140 LYS B N 1
ATOM 2295 C CA . LYS B 1 140 ? 48.871 41.824 49.366 1.00 46.59 140 LYS B CA 1
ATOM 2296 C C . LYS B 1 140 ? 48.003 41.794 50.621 1.00 45.31 140 LYS B C 1
ATOM 2297 O O . LYS B 1 140 ? 48.013 42.729 51.419 1.00 44.15 140 LYS B O 1
ATOM 2303 N N . LYS B 1 141 ? 47.267 40.705 50.798 1.00 45.29 141 LYS B N 1
ATOM 2304 C CA . LYS B 1 141 ? 46.395 40.535 51.957 1.00 44.60 141 LYS B CA 1
ATOM 2305 C C . LYS B 1 141 ? 47.146 40.826 53.246 1.00 43.94 141 LYS B C 1
ATOM 2306 O O . LYS B 1 141 ? 46.739 41.657 54.057 1.00 44.00 141 LYS B O 1
ATOM 2312 N N . ALA B 1 142 ? 48.252 40.120 53.420 1.00 43.04 142 ALA B N 1
ATOM 2313 C CA . ALA B 1 142 ? 49.101 40.272 54.589 1.00 41.04 142 ALA B CA 1
ATOM 2314 C C . ALA B 1 142 ? 49.458 41.730 54.813 1.00 41.50 142 ALA B C 1
ATOM 2315 O O . ALA B 1 142 ? 49.112 42.313 55.844 1.00 42.33 142 ALA B O 1
ATOM 2317 N N . LEU B 1 143 ? 50.158 42.315 53.844 1.00 40.41 143 LEU B N 1
ATOM 2318 C CA . LEU B 1 143 ? 50.568 43.706 53.940 1.00 38.54 143 LEU B CA 1
ATOM 2319 C C . LEU B 1 143 ? 49.422 44.564 54.430 1.00 38.55 143 LEU B C 1
ATOM 2320 O O . LEU B 1 143 ? 49.606 45.482 55.230 1.00 37.83 143 LEU B O 1
ATOM 2325 N N . VAL B 1 144 ? 48.223 44.263 53.962 1.00 38.42 144 VAL B N 1
ATOM 2326 C CA . VAL B 1 144 ? 47.101 45.056 54.396 1.00 38.74 144 VAL B CA 1
ATOM 2327 C C . VAL B 1 144 ? 46.838 44.772 55.861 1.00 38.81 144 VAL B C 1
ATOM 2328 O O . VAL B 1 144 ? 46.813 45.701 56.667 1.00 36.94 144 VAL B O 1
ATOM 2332 N N . PHE B 1 145 ? 46.676 43.494 56.208 1.00 39.89 145 PHE B N 1
ATOM 2333 C CA . PHE B 1 145 ? 46.415 43.099 57.592 1.00 41.05 145 PHE B CA 1
ATOM 2334 C C . PHE B 1 145 ? 47.438 43.717 58.534 1.00 42.29 145 PHE B C 1
ATOM 2335 O O . PHE B 1 145 ? 47.106 44.122 59.641 1.00 41.77 145 PHE B O 1
ATOM 2343 N N . ASN B 1 146 ? 48.684 43.784 58.092 1.00 44.67 146 ASN B N 1
ATOM 2344 C CA . ASN B 1 146 ? 49.726 44.382 58.900 1.00 48.01 146 ASN B CA 1
ATOM 2345 C C . ASN B 1 146 ? 49.354 45.818 59.219 1.00 48.85 146 ASN B C 1
ATOM 2346 O O . ASN B 1 146 ? 49.288 46.214 60.379 1.00 49.94 146 ASN B O 1
ATOM 2351 N N . HIS B 1 147 ? 49.105 46.595 58.173 1.00 50.21 147 HIS B N 1
ATOM 2352 C CA . HIS B 1 147 ? 48.764 48.003 58.317 1.00 50.74 147 HIS B CA 1
ATOM 2353 C C . HIS B 1 147 ? 47.507 48.274 59.137 1.00 50.16 147 HIS B C 1
ATOM 2354 O O . HIS B 1 147 ? 47.521 49.081 60.068 1.00 49.98 147 HIS B O 1
ATOM 2361 N N . LEU B 1 148 ? 46.417 47.603 58.782 1.00 49.46 148 LEU B N 1
ATOM 2362 C CA . LEU B 1 148 ? 45.153 47.784 59.484 1.00 48.41 148 LEU B CA 1
ATOM 2363 C C . LEU B 1 148 ? 45.206 47.361 60.955 1.00 47.27 148 LEU B C 1
ATOM 2364 O O . LEU B 1 148 ? 44.540 47.961 61.800 1.00 44.92 148 LEU B O 1
ATOM 2369 N N . GLN B 1 149 ? 46.006 46.338 61.252 1.00 46.88 149 GLN B N 1
ATOM 2370 C CA . GLN B 1 149 ? 46.157 45.851 62.614 1.00 46.77 149 GLN B CA 1
ATOM 2371 C C . GLN B 1 149 ? 46.551 46.993 63.533 1.00 47.92 149 GLN B C 1
ATOM 2372 O O . GLN B 1 149 ? 46.000 47.153 64.628 1.00 46.95 149 GLN B O 1
ATOM 2378 N N . LYS B 1 150 ? 47.525 47.775 63.077 1.00 49.16 150 LYS B N 1
ATOM 2379 C CA . LYS B 1 150 ? 48.020 48.926 63.822 1.00 50.37 150 LYS B CA 1
ATOM 2380 C C . LYS B 1 150 ? 46.915 49.991 63.932 1.00 50.63 150 LYS B C 1
ATOM 2381 O O . LYS B 1 150 ? 46.554 50.410 65.036 1.00 50.22 150 LYS B O 1
ATOM 2387 N N . GLU B 1 151 ? 46.379 50.411 62.785 1.00 49.92 151 GLU B N 1
ATOM 2388 C CA . GLU B 1 151 ? 45.318 51.414 62.735 1.00 48.78 151 GLU B CA 1
ATOM 2389 C C . GLU B 1 151 ? 44.165 51.003 63.656 1.00 47.14 151 GLU B C 1
ATOM 2390 O O . GLU B 1 151 ? 43.808 51.743 64.565 1.00 46.44 151 GLU B O 1
ATOM 2396 N N . TRP B 1 152 ? 43.602 49.813 63.437 1.00 45.89 152 TRP B N 1
ATOM 2397 C CA . TRP B 1 152 ? 42.473 49.337 64.244 1.00 43.87 152 TRP B CA 1
ATOM 2398 C C . TRP B 1 152 ? 42.805 48.889 65.652 1.00 43.06 152 TRP B C 1
ATOM 2399 O O . TRP B 1 152 ? 41.897 48.570 66.417 1.00 41.98 152 TRP B O 1
ATOM 2410 N N . LYS B 1 153 ? 44.091 48.85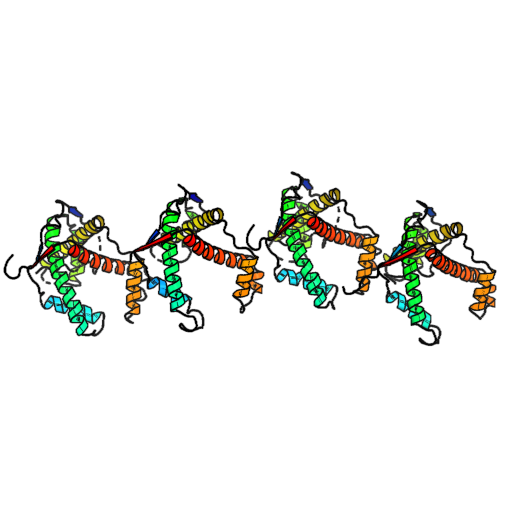1 65.993 1.00 42.56 153 LYS B N 1
ATOM 2411 C CA . LYS B 1 153 ? 44.513 48.433 67.326 1.00 40.90 153 LYS B CA 1
ATOM 2412 C C . LYS B 1 153 ? 44.063 47.013 67.635 1.00 38.63 153 LYS B C 1
ATOM 2413 O O . LYS B 1 153 ? 43.311 46.778 68.570 1.00 38.17 153 LYS B O 1
ATOM 2419 N N . VAL B 1 154 ? 44.520 46.061 66.845 1.00 36.99 154 VAL B N 1
ATOM 2420 C CA . VAL B 1 154 ? 44.134 44.685 67.075 1.00 36.73 154 VAL B CA 1
ATOM 2421 C C . VAL B 1 154 ? 45.307 43.935 67.677 1.00 37.13 154 VAL B C 1
ATOM 2422 O O . VAL B 1 154 ? 46.452 44.113 67.259 1.00 37.54 154 VAL B O 1
ATOM 2426 N N . GLU B 1 155 ? 45.022 43.086 68.654 1.00 36.60 155 GLU B N 1
ATOM 2427 C CA . GLU B 1 155 ? 46.073 42.333 69.313 1.00 36.85 155 GLU B CA 1
ATOM 2428 C C . GLU B 1 155 ? 45.565 40.975 69.785 1.00 35.97 155 GLU B C 1
ATOM 2429 O O . GLU B 1 155 ? 44.393 40.822 70.126 1.00 34.05 155 GLU B O 1
ATOM 2435 N N . ILE B 1 156 ? 46.450 39.984 69.793 1.00 34.70 156 ILE B N 1
ATOM 2436 C CA . ILE B 1 156 ? 46.097 38.654 70.284 1.00 32.62 156 ILE B CA 1
ATOM 2437 C C . ILE B 1 156 ? 47.071 38.377 71.412 1.00 31.47 156 ILE B C 1
ATOM 2438 O O . ILE B 1 156 ? 48.247 38.132 71.176 1.00 31.92 156 ILE B O 1
ATOM 2443 N N . THR B 1 157 ? 46.577 38.430 72.641 1.00 30.37 157 THR B N 1
ATOM 2444 C CA . THR B 1 157 ? 47.427 38.233 73.815 1.00 29.53 157 THR B CA 1
ATOM 2445 C C . THR B 1 157 ? 47.731 36.778 74.121 1.00 29.35 157 THR B C 1
ATOM 2446 O O . THR B 1 157 ? 47.002 35.890 73.700 1.00 28.76 157 THR B O 1
ATOM 2450 N N . ASP B 1 158 ? 48.813 36.547 74.861 1.00 29.14 158 ASP B N 1
ATOM 2451 C CA . ASP B 1 158 ? 49.223 35.192 75.241 1.00 28.58 158 ASP B CA 1
ATOM 2452 C C . ASP B 1 158 ? 48.107 34.527 76.026 1.00 27.35 158 ASP B C 1
ATOM 2453 O O . ASP B 1 158 ? 47.915 33.319 75.955 1.00 26.31 158 ASP B O 1
ATOM 2458 N N . GLU B 1 159 ? 47.363 35.322 76.781 1.00 26.30 159 GLU B N 1
ATOM 2459 C CA . GLU B 1 159 ? 46.267 34.774 77.561 1.00 26.07 159 GLU B CA 1
ATOM 2460 C C . GLU B 1 159 ? 45.306 34.080 76.602 1.00 26.13 159 GLU B C 1
ATOM 2461 O O . GLU B 1 159 ? 44.978 32.907 76.767 1.00 26.41 159 GLU B O 1
ATOM 2467 N N . VAL B 1 160 ? 44.874 34.821 75.588 1.00 24.68 160 VAL B N 1
ATOM 2468 C CA . VAL B 1 160 ? 43.951 34.313 74.571 1.00 20.79 160 VAL B CA 1
ATOM 2469 C C . VAL B 1 160 ? 44.525 33.088 73.841 1.00 19.34 160 VAL B C 1
ATOM 2470 O O . VAL B 1 160 ? 43.886 32.051 73.775 1.00 18.05 160 VAL B O 1
ATOM 2474 N N . VAL B 1 161 ? 45.730 33.197 73.307 1.00 17.61 161 VAL B N 1
ATOM 2475 C CA . VAL B 1 161 ? 46.312 32.067 72.621 1.00 18.34 161 VAL B CA 1
ATOM 2476 C C . VAL B 1 161 ? 46.223 30.835 73.491 1.00 22.45 161 VAL B C 1
ATOM 2477 O O . VAL B 1 161 ? 45.812 29.783 73.031 1.00 23.60 161 VAL B O 1
ATOM 2481 N N . LYS B 1 162 ? 46.600 30.981 74.761 1.00 26.45 162 LYS B N 1
ATOM 2482 C CA . LYS B 1 162 ? 46.592 29.875 75.709 1.00 27.34 162 LYS B CA 1
ATOM 2483 C C . LYS B 1 162 ? 45.200 29.335 75.995 1.00 28.43 162 LYS B C 1
ATOM 2484 O O . LYS B 1 162 ? 45.021 28.129 76.181 1.00 29.99 162 LYS B O 1
ATOM 2490 N N . ASN B 1 163 ? 44.210 30.212 76.047 1.00 28.63 163 ASN B N 1
ATOM 2491 C CA . ASN B 1 163 ? 42.867 29.741 76.310 1.00 29.25 163 ASN B CA 1
ATOM 2492 C C . ASN B 1 163 ? 42.360 29.007 75.100 1.00 29.15 163 ASN B C 1
ATOM 2493 O O . ASN B 1 163 ? 41.629 28.037 75.230 1.00 29.50 163 ASN B O 1
ATOM 2498 N N . VAL B 1 164 ? 42.768 29.443 73.914 1.00 27.94 164 VAL B N 1
ATOM 2499 C CA . VAL B 1 164 ? 42.338 28.757 72.708 1.00 26.85 164 VAL B CA 1
ATOM 2500 C C . VAL B 1 164 ? 42.953 27.365 72.700 1.00 28.55 164 VAL B C 1
ATOM 2501 O O . VAL B 1 164 ? 42.258 26.370 72.466 1.00 28.13 164 VAL B O 1
ATOM 2505 N N . ILE B 1 165 ? 44.260 27.289 72.943 1.00 29.18 165 ILE B N 1
ATOM 2506 C CA . ILE B 1 165 ? 44.916 25.994 72.972 1.00 30.60 165 ILE B CA 1
ATOM 2507 C C . ILE B 1 165 ? 44.290 25.071 74.017 1.00 32.66 165 ILE B C 1
ATOM 2508 O O . ILE B 1 165 ? 44.080 23.894 73.751 1.00 32.92 165 ILE B O 1
ATOM 2513 N N . SER B 1 166 ? 43.973 25.588 75.197 1.00 34.92 166 SER B N 1
ATOM 2514 C CA . SER B 1 166 ? 43.378 24.721 76.203 1.00 40.15 166 SER B CA 1
ATOM 2515 C C . SER B 1 166 ? 42.008 24.234 75.777 1.00 43.18 166 SER B C 1
ATOM 2516 O O . SER B 1 166 ? 41.588 23.135 76.129 1.00 44.31 166 SER B O 1
ATOM 2519 N N . LEU B 1 167 ? 41.323 25.057 74.994 1.00 46.74 167 LEU B N 1
ATOM 2520 C CA . LEU B 1 167 ? 39.983 24.747 74.518 1.00 48.11 167 LEU B CA 1
ATOM 2521 C C . LEU B 1 167 ? 39.970 23.651 73.453 1.00 49.76 167 LEU B C 1
ATOM 2522 O O . LEU B 1 167 ? 39.137 22.739 73.486 1.00 48.47 167 LEU B O 1
ATOM 2527 N N . TYR B 1 168 ? 40.898 23.735 72.511 1.00 51.13 168 TYR B N 1
ATOM 2528 C CA . TYR B 1 168 ? 40.942 22.751 71.459 1.00 53.30 168 TYR B CA 1
ATOM 2529 C C . TYR B 1 168 ? 41.330 21.359 71.922 1.00 54.16 168 TYR B C 1
ATOM 2530 O O . TYR B 1 168 ? 40.530 20.442 71.807 1.00 55.59 168 TYR B O 1
ATOM 2539 N N . TYR B 1 169 ? 42.545 21.188 72.439 1.00 55.58 169 TYR B N 1
ATOM 2540 C CA . TYR B 1 169 ? 43.004 19.858 72.863 1.00 57.04 169 TYR B CA 1
ATOM 2541 C C . TYR B 1 169 ? 42.514 19.390 74.230 1.00 57.51 169 TYR B C 1
ATOM 2542 O O . TYR B 1 169 ? 43.305 19.261 75.155 1.00 57.93 169 TYR B O 1
ATOM 2551 N N . GLU B 1 170 ? 41.217 19.118 74.347 1.00 58.90 170 GLU B N 1
ATOM 2552 C CA . GLU B 1 170 ? 40.629 18.642 75.599 1.00 59.49 170 GLU B CA 1
ATOM 2553 C C . GLU B 1 170 ? 39.779 17.390 75.352 1.00 60.49 170 GLU B C 1
ATOM 2554 O O . GLU B 1 170 ? 40.057 16.592 74.443 1.00 61.05 170 GLU B O 1
ATOM 2556 N N . GLN B 1 174 ? 45.403 14.167 71.636 1.00 68.83 174 GLN B N 1
ATOM 2557 C CA . GLN B 1 174 ? 46.454 15.178 71.743 1.00 67.86 174 GLN B CA 1
ATOM 2558 C C . GLN B 1 174 ? 46.477 15.765 73.154 1.00 66.58 174 GLN B C 1
ATOM 2559 O O . GLN B 1 174 ? 45.707 15.337 74.022 1.00 65.85 174 GLN B O 1
ATOM 2561 N N . SER B 1 175 ? 47.367 16.735 73.372 1.00 64.76 175 SER B N 1
ATOM 2562 C CA . SER B 1 175 ? 47.503 17.398 74.668 1.00 62.14 175 SER B CA 1
ATOM 2563 C C . SER B 1 175 ? 48.088 18.806 74.512 1.00 59.91 175 SER B C 1
ATOM 2564 O O . SER B 1 175 ? 48.718 19.139 73.503 1.00 58.71 175 SER B O 1
ATOM 2567 N N . VAL B 1 176 ? 47.894 19.618 75.542 1.00 57.09 176 VAL B N 1
ATOM 2568 C CA . VAL B 1 176 ? 48.339 21.001 75.534 1.00 54.03 176 VAL B CA 1
ATOM 2569 C C . VAL B 1 176 ? 49.818 21.248 75.780 1.00 52.80 176 VAL B C 1
ATOM 2570 O O . VAL B 1 176 ? 50.355 22.266 75.352 1.00 52.10 176 VAL B O 1
ATOM 2574 N N . ARG B 1 177 ? 50.482 20.322 76.454 1.00 51.53 177 ARG B N 1
ATOM 2575 C CA . ARG B 1 177 ? 51.890 20.505 76.766 1.00 51.00 177 ARG B CA 1
ATOM 2576 C C . ARG B 1 177 ? 52.785 20.791 75.568 1.00 49.05 177 ARG B C 1
ATOM 2577 O O . ARG B 1 177 ? 53.693 21.610 75.655 1.00 48.58 177 ARG B O 1
ATOM 2585 N N . GLU B 1 178 ? 52.544 20.123 74.452 1.00 48.67 178 GLU B N 1
ATOM 2586 C CA . GLU B 1 178 ? 53.379 20.335 73.277 1.00 48.64 178 GLU B CA 1
ATOM 2587 C C . GLU B 1 178 ? 53.299 21.754 72.737 1.00 47.83 178 GLU B C 1
ATOM 2588 O O . GLU B 1 178 ? 54.323 22.395 72.486 1.00 47.22 178 GLU B O 1
ATOM 2594 N N . TYR B 1 179 ? 52.079 22.247 72.557 1.00 46.69 179 TYR B N 1
ATOM 2595 C CA . TYR B 1 179 ? 51.888 23.589 72.029 1.00 45.70 179 TYR B CA 1
ATOM 2596 C C . TYR B 1 179 ? 52.233 24.689 73.027 1.00 44.35 179 TYR B C 1
ATOM 2597 O O . TYR B 1 179 ? 52.477 25.832 72.647 1.00 43.36 179 TYR B O 1
ATOM 2606 N N . LEU B 1 180 ? 52.262 24.351 74.308 1.00 43.45 180 LEU B N 1
ATOM 2607 C CA . LEU B 1 180 ? 52.599 25.349 75.302 1.00 42.91 180 LEU B CA 1
ATOM 2608 C C . LEU B 1 180 ? 54.116 25.468 75.436 1.00 45.32 180 LEU B C 1
ATOM 2609 O O . LEU B 1 180 ? 54.635 26.549 75.723 1.00 46.53 180 LEU B O 1
ATOM 2614 N N . ASP B 1 181 ? 54.830 24.374 75.181 1.00 47.59 181 ASP B N 1
ATOM 2615 C CA . ASP B 1 181 ? 56.294 24.384 75.270 1.00 50.18 181 ASP B CA 1
ATOM 2616 C C . ASP B 1 181 ? 57.050 24.835 74.014 1.00 50.34 181 ASP B C 1
ATOM 2617 O O . ASP B 1 181 ? 58.000 25.608 74.117 1.00 50.62 181 ASP B O 1
ATOM 2622 N N . ASP B 1 182 ? 56.655 24.351 72.837 1.00 50.25 182 ASP B N 1
ATOM 2623 C CA . ASP B 1 182 ? 57.322 24.768 71.601 1.00 50.27 182 ASP B CA 1
ATOM 2624 C C . ASP B 1 182 ? 56.910 26.201 71.268 1.00 49.81 182 ASP B C 1
ATOM 2625 O O . ASP B 1 182 ? 55.787 26.445 70.832 1.00 48.02 182 ASP B O 1
ATOM 2627 N N . LYS B 1 183 ? 57.826 27.140 71.485 1.00 49.73 183 LYS B N 1
ATOM 2628 C CA . LYS B 1 183 ? 57.575 28.549 71.223 1.00 50.62 183 LYS B CA 1
ATOM 2629 C C . LYS B 1 183 ? 57.088 28.840 69.794 1.00 51.84 183 LYS B C 1
ATOM 2630 O O . LYS B 1 183 ? 56.436 29.859 69.547 1.00 51.90 183 LYS B O 1
ATOM 2632 N N . GLN B 1 184 ? 57.399 27.957 68.851 1.00 51.65 184 GLN B N 1
ATOM 2633 C CA . GLN B 1 184 ? 56.974 28.177 67.484 1.00 50.61 184 GLN B CA 1
ATOM 2634 C C . GLN B 1 184 ? 55.530 27.712 67.312 1.00 48.51 184 GLN B C 1
ATOM 2635 O O . GLN B 1 184 ? 54.747 28.350 66.623 1.00 49.72 184 GLN B O 1
ATOM 2641 N N . LYS B 1 185 ? 55.163 26.609 67.941 1.00 44.78 185 LYS B N 1
ATOM 2642 C CA . LYS B 1 185 ? 53.796 26.136 67.825 1.00 41.34 185 LYS B CA 1
ATOM 2643 C C . LYS B 1 185 ? 52.859 27.073 68.554 1.00 38.22 185 LYS B C 1
ATOM 2644 O O . LYS B 1 185 ? 51.658 27.072 68.321 1.00 37.61 185 LYS B O 1
ATOM 2650 N N . PHE B 1 186 ? 53.404 27.883 69.447 1.00 34.93 186 PHE B N 1
ATOM 2651 C CA . PHE B 1 186 ? 52.558 28.796 70.196 1.00 31.83 186 PHE B CA 1
ATOM 2652 C C . PHE B 1 186 ? 52.247 30.011 69.333 1.00 31.75 186 PHE B C 1
ATOM 2653 O O . PHE B 1 186 ? 51.108 30.446 69.227 1.00 30.60 186 PHE B O 1
ATOM 2661 N N . GLU B 1 187 ? 53.278 30.555 68.715 1.00 32.01 187 GLU B N 1
ATOM 2662 C CA . GLU B 1 187 ? 53.099 31.696 67.856 1.00 33.55 187 GLU B CA 1
ATOM 2663 C C . GLU B 1 187 ? 52.235 31.330 66.656 1.00 34.43 187 GLU B C 1
ATOM 2664 O O . GLU B 1 187 ? 51.563 32.191 66.070 1.00 36.32 187 GLU B O 1
ATOM 2670 N N . GLY B 1 188 ? 52.235 30.048 66.307 1.00 32.87 188 GLY B N 1
ATOM 2671 C CA . GLY B 1 188 ? 51.411 29.589 65.207 1.00 29.97 188 GLY B CA 1
ATOM 2672 C C . GLY B 1 188 ? 49.954 29.787 65.569 1.00 29.10 188 GLY B C 1
ATOM 2673 O O . GLY B 1 188 ? 49.232 30.472 64.859 1.00 30.59 188 GLY B O 1
ATOM 2674 N N . VAL B 1 189 ? 49.523 29.207 66.685 1.00 26.88 189 VAL B N 1
ATOM 2675 C CA . VAL B 1 189 ? 48.139 29.348 67.116 1.00 25.75 189 VAL B CA 1
ATOM 2676 C C . VAL B 1 189 ? 47.783 30.820 67.187 1.00 28.28 189 VAL B C 1
ATOM 2677 O O . VAL B 1 189 ? 46.642 31.203 66.915 1.00 30.54 189 VAL B O 1
ATOM 2681 N N . ARG B 1 190 ? 48.754 31.649 67.551 1.00 28.54 190 ARG B N 1
ATOM 2682 C CA . ARG B 1 190 ? 48.509 33.074 67.634 1.00 29.74 190 ARG B CA 1
ATOM 2683 C C . ARG B 1 190 ? 48.240 33.656 66.245 1.00 31.29 190 ARG B C 1
ATOM 2684 O O . ARG B 1 190 ? 47.321 34.449 66.064 1.00 31.69 190 ARG B O 1
ATOM 2692 N N . THR B 1 191 ? 49.044 33.256 65.270 1.00 31.02 191 THR B N 1
ATOM 2693 C CA . THR B 1 191 ? 48.886 33.736 63.913 1.00 30.03 191 THR B CA 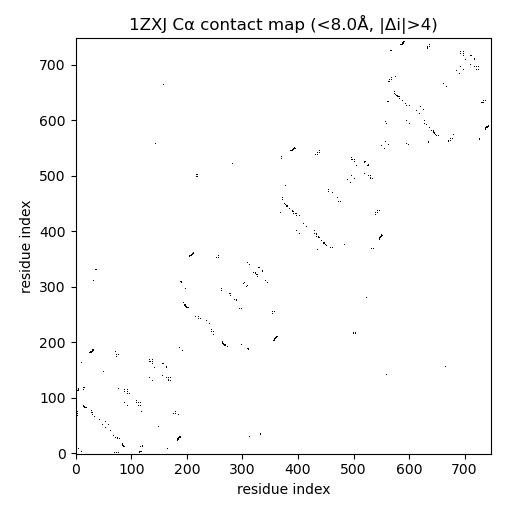1
ATOM 2694 C C . THR B 1 191 ? 47.528 33.340 63.306 1.00 30.01 191 THR B C 1
ATOM 2695 O O . THR B 1 191 ? 46.884 34.138 62.620 1.00 30.46 191 THR B O 1
ATOM 2699 N N . ALA B 1 192 ? 47.081 32.118 63.549 1.00 26.72 192 ALA B N 1
ATOM 2700 C CA . ALA B 1 192 ? 45.803 31.718 63.001 1.00 25.97 192 ALA B CA 1
ATOM 2701 C C . ALA B 1 192 ? 44.747 32.626 63.606 1.00 26.36 192 ALA B C 1
ATOM 2702 O O . ALA B 1 192 ? 43.956 33.229 62.892 1.00 28.88 192 ALA B O 1
ATOM 2704 N N . LEU B 1 193 ? 44.745 32.735 64.928 1.00 26.62 193 LEU B N 1
ATOM 2705 C CA . LEU B 1 193 ? 43.768 33.572 65.616 1.00 25.83 193 LEU B CA 1
ATOM 2706 C C . LEU B 1 193 ? 43.812 35.034 65.142 1.00 25.09 193 LEU B C 1
ATOM 2707 O O . LEU B 1 193 ? 42.797 35.710 65.133 1.00 23.43 193 LEU B O 1
ATOM 2712 N N . LEU B 1 194 ? 44.981 35.525 64.751 1.00 24.59 194 LEU B N 1
ATOM 2713 C CA . LEU B 1 194 ? 45.081 36.902 64.300 1.00 27.30 194 LEU B CA 1
ATOM 2714 C C . LEU B 1 194 ? 44.389 37.077 62.958 1.00 30.33 194 LEU B C 1
ATOM 2715 O O . LEU B 1 194 ? 43.698 38.073 62.723 1.00 30.44 194 LEU B O 1
ATOM 2720 N N . GLU B 1 195 ? 44.578 36.107 62.074 1.00 32.73 195 GLU B N 1
ATOM 2721 C CA . GLU B 1 195 ? 43.965 36.178 60.763 1.00 34.09 195 GLU B CA 1
ATOM 2722 C C . GLU B 1 195 ? 42.453 36.117 60.870 1.00 33.04 195 GLU B C 1
ATOM 2723 O O . GLU B 1 195 ? 41.751 36.936 60.274 1.00 33.58 195 GLU B O 1
ATOM 2729 N N . GLU B 1 196 ? 41.947 35.148 61.622 1.00 30.29 196 GLU B N 1
ATOM 2730 C CA . GLU B 1 196 ? 40.509 35.015 61.756 1.00 29.00 196 GLU B CA 1
ATOM 2731 C C . GLU B 1 196 ? 39.900 36.289 62.318 1.00 29.93 196 GLU B C 1
ATOM 2732 O O . GLU B 1 196 ? 38.797 36.670 61.946 1.00 31.90 196 GLU B O 1
ATOM 2734 N N . ARG B 1 197 ? 40.627 36.952 63.214 1.00 31.15 197 ARG B N 1
ATOM 2735 C CA . ARG B 1 197 ? 40.145 38.170 63.854 1.00 29.66 197 ARG B CA 1
ATOM 2736 C C . ARG B 1 197 ? 40.162 39.313 62.848 1.00 27.84 197 ARG B C 1
ATOM 2737 O O . ARG B 1 197 ? 39.229 40.103 62.777 1.00 26.79 197 ARG B O 1
ATOM 2745 N N . MET B 1 198 ? 41.221 39.398 62.063 1.00 25.59 198 MET B N 1
ATOM 2746 C CA . MET B 1 198 ? 41.280 40.454 61.083 1.00 25.71 198 MET B CA 1
ATOM 2747 C C . MET B 1 198 ? 40.158 40.306 60.054 1.00 26.81 198 MET B C 1
ATOM 2748 O O . MET B 1 198 ? 39.575 41.309 59.649 1.00 29.22 198 MET B O 1
ATOM 2753 N N . VAL B 1 199 ? 39.835 39.076 59.648 1.00 24.31 199 VAL B N 1
ATOM 2754 C CA . VAL B 1 199 ? 38.745 38.860 58.704 1.00 21.71 199 VAL B CA 1
ATOM 2755 C C . VAL B 1 199 ? 37.478 39.386 59.344 1.00 24.13 199 VAL B C 1
ATOM 2756 O O . VAL B 1 199 ? 36.718 40.120 58.719 1.00 24.00 199 VAL B O 1
ATOM 2760 N N . LEU B 1 200 ? 37.254 39.025 60.598 1.00 24.49 200 LEU B N 1
ATOM 2761 C CA . LEU B 1 200 ? 36.065 39.484 61.286 1.00 28.27 200 LEU B CA 1
ATOM 2762 C C . LEU B 1 200 ? 36.031 41.000 61.390 1.00 29.98 200 LEU B C 1
ATOM 2763 O O . LEU B 1 200 ? 35.042 41.634 61.041 1.00 30.03 200 LEU B O 1
ATOM 2768 N N . GLU B 1 201 ? 37.128 41.565 61.877 1.00 32.55 201 GLU B N 1
ATOM 2769 C CA . GLU B 1 201 ? 37.273 43.000 62.067 1.00 33.87 201 GLU B CA 1
ATOM 2770 C C . GLU B 1 201 ? 37.082 43.776 60.761 1.00 32.72 201 GLU B C 1
ATOM 2771 O O . GLU B 1 201 ? 36.405 44.809 60.734 1.00 32.13 201 GLU B O 1
ATOM 2777 N N . THR B 1 202 ? 37.681 43.284 59.683 1.00 30.66 202 THR B N 1
ATOM 2778 C CA . THR B 1 202 ? 37.538 43.936 58.386 1.00 29.13 202 THR B CA 1
ATOM 2779 C C . THR B 1 202 ? 36.062 44.149 58.076 1.00 28.50 202 THR B C 1
ATOM 2780 O O . THR B 1 202 ? 35.613 45.271 57.921 1.00 31.06 202 THR B O 1
ATOM 2784 N N . ILE B 1 203 ? 35.311 43.062 57.992 1.00 27.61 203 ILE B N 1
ATOM 2785 C CA . ILE B 1 203 ? 33.895 43.135 57.689 1.00 27.08 203 ILE B CA 1
ATOM 2786 C C . ILE B 1 203 ? 33.201 44.074 58.641 1.00 27.97 203 ILE B C 1
ATOM 2787 O O . ILE B 1 203 ? 32.273 44.784 58.260 1.00 29.50 203 ILE B O 1
ATOM 2792 N N . ASN B 1 204 ? 33.656 44.097 59.885 1.00 29.72 204 ASN B N 1
ATOM 2793 C CA . ASN B 1 204 ? 33.013 44.931 60.895 1.00 30.02 204 ASN B CA 1
ATOM 2794 C C . ASN B 1 204 ? 33.091 46.416 60.593 1.00 29.67 204 ASN B C 1
ATOM 2795 O O . ASN B 1 204 ? 32.218 47.166 61.000 1.00 28.39 204 ASN B O 1
ATOM 2800 N N . HIS B 1 205 ? 34.128 46.821 59.864 1.00 30.75 205 HIS B N 1
ATOM 2801 C CA . HIS B 1 205 ? 34.356 48.223 59.498 1.00 33.80 205 HIS B CA 1
ATOM 2802 C C . HIS B 1 205 ? 33.669 48.679 58.202 1.00 34.71 205 HIS B C 1
ATOM 2803 O O . HIS B 1 205 ? 34.221 49.504 57.472 1.00 36.27 205 HIS B O 1
ATOM 2810 N N . PHE B 1 206 ? 32.493 48.146 57.890 1.00 33.10 206 PHE B N 1
ATOM 2811 C CA . PHE B 1 206 ? 31.804 48.535 56.657 1.00 30.76 206 PHE B CA 1
ATOM 2812 C C . PHE B 1 206 ? 30.316 48.264 56.736 1.00 30.26 206 PHE B C 1
ATOM 2813 O O . PHE B 1 206 ? 29.863 47.503 57.589 1.00 32.02 206 PHE B O 1
ATOM 2821 N N . LYS B 1 207 ? 29.559 48.894 55.847 1.00 28.17 207 LYS B N 1
ATOM 2822 C CA . LYS B 1 207 ? 28.127 48.681 55.785 1.00 28.07 207 LYS B CA 1
ATOM 2823 C C . LYS B 1 207 ? 27.860 48.110 54.399 1.00 27.89 207 LYS B C 1
ATOM 2824 O O . LYS B 1 207 ? 28.523 48.482 53.428 1.00 26.66 207 LYS B O 1
ATOM 2830 N N . PHE B 1 208 ? 26.902 47.202 54.295 1.00 27.03 208 PHE B N 1
ATOM 2831 C CA . PHE B 1 208 ? 26.606 46.609 53.001 1.00 25.98 208 PHE B CA 1
ATOM 2832 C C . PHE B 1 208 ? 25.169 46.837 52.609 1.00 26.07 208 PHE B C 1
ATOM 2833 O O . PHE B 1 208 ? 24.274 46.845 53.452 1.00 25.81 208 PHE B O 1
ATOM 2841 N N . HIS B 1 209 ? 24.961 47.022 51.315 1.00 25.74 209 HIS B N 1
ATOM 2842 C CA . HIS B 1 209 ? 23.630 47.176 50.778 1.00 27.60 209 HIS B CA 1
ATOM 2843 C C . HIS B 1 209 ? 23.450 46.015 49.800 1.00 29.89 209 HIS B C 1
ATOM 2844 O O . HIS B 1 209 ? 24.302 45.784 48.931 1.00 30.10 209 HIS B O 1
ATOM 2851 N N . PHE B 1 210 ? 22.349 45.284 49.946 1.00 30.31 210 PHE B N 1
ATOM 2852 C CA . PHE B 1 210 ? 22.098 44.127 49.105 1.00 31.89 210 PHE B CA 1
ATOM 2853 C C . PHE B 1 210 ? 20.981 44.276 48.095 1.00 34.54 210 PHE B C 1
ATOM 2854 O O . PHE B 1 210 ? 19.823 44.482 48.460 1.00 36.43 210 PHE B O 1
ATOM 2862 N N . ASN B 1 211 ? 21.299 44.154 46.819 1.00 37.54 211 ASN B N 1
ATOM 2863 C CA . ASN B 1 211 ? 20.230 44.205 45.836 1.00 40.00 211 ASN B CA 1
ATOM 2864 C C . ASN B 1 211 ? 20.052 42.800 45.251 1.00 40.90 211 ASN B C 1
ATOM 2865 O O . ASN B 1 211 ? 20.886 42.332 44.470 1.00 42.02 211 ASN B O 1
ATOM 2870 N N . LEU B 1 212 ? 18.970 42.134 45.645 1.00 40.04 212 LEU B N 1
ATOM 2871 C CA . LEU B 1 212 ? 18.673 40.793 45.159 1.00 42.34 212 LEU B CA 1
ATOM 2872 C C . LEU B 1 212 ? 17.342 40.760 44.403 1.00 43.72 212 LEU B C 1
ATOM 2873 O O . LEU B 1 212 ? 16.882 41.817 43.902 1.00 45.08 212 LEU B O 1
ATOM 2878 N N . HIS C 1 10 ? 21.202 26.080 4.442 0.50 47.47 10 HIS C N 1
ATOM 2879 C CA . HIS C 1 10 ? 22.262 25.079 4.137 0.50 47.71 10 HIS C CA 1
ATOM 2880 C C . HIS C 1 10 ? 23.452 25.245 5.078 0.50 47.46 10 HIS C C 1
ATOM 2881 O O . HIS C 1 10 ? 24.120 24.268 5.425 0.50 47.53 10 HIS C O 1
ATOM 2883 N N . ASP C 1 11 ? 23.709 26.480 5.493 0.50 46.76 11 ASP C N 1
ATOM 2884 C CA . ASP C 1 11 ? 24.819 26.771 6.400 0.50 46.00 11 ASP C CA 1
ATOM 2885 C C . ASP C 1 11 ? 24.704 25.966 7.699 0.50 45.74 11 ASP C C 1
ATOM 2886 O O . ASP C 1 11 ? 23.646 25.407 7.996 0.50 45.35 11 ASP C O 1
ATOM 2888 N N . TYR C 1 12 ? 25.799 25.919 8.458 0.50 44.42 12 TYR C N 1
ATOM 2889 C CA . TYR C 1 12 ? 25.855 25.198 9.730 0.50 42.98 12 TYR C CA 1
ATOM 2890 C C . TYR C 1 12 ? 27.124 25.508 10.526 0.50 42.60 12 TYR C C 1
ATOM 2891 O O . TYR C 1 12 ? 27.899 24.600 10.856 0.50 43.11 12 TYR C O 1
ATOM 2900 N N . ASP C 1 13 ? 27.328 26.786 10.839 0.50 41.22 13 ASP C N 1
ATOM 2901 C CA . ASP C 1 13 ? 28.506 27.214 11.593 0.50 39.96 13 ASP C CA 1
ATOM 2902 C C . ASP C 1 13 ? 28.690 26.413 12.884 0.50 38.72 13 ASP C C 1
ATOM 2903 O O . ASP C 1 13 ? 29.714 25.757 13.056 0.50 37.46 13 ASP C O 1
ATOM 2908 N N . ILE C 1 14 ? 27.706 26.471 13.782 0.50 39.18 14 ILE C N 1
ATOM 2909 C CA . ILE C 1 14 ? 27.765 25.730 15.040 0.50 37.27 14 ILE C CA 1
ATOM 2910 C C . ILE C 1 14 ? 28.250 24.300 14.793 0.50 38.98 14 ILE C C 1
ATOM 2911 O O . ILE C 1 14 ? 27.551 23.326 15.093 0.50 39.57 14 ILE C O 1
ATOM 2916 N N . PHE C 1 22 ? 35.103 23.576 15.333 1.00 88.25 22 PHE C N 1
ATOM 2917 C CA . PHE C 1 22 ? 35.426 24.974 15.611 1.00 90.51 22 PHE C CA 1
ATOM 2918 C C . PHE C 1 22 ? 36.627 25.052 16.541 1.00 93.08 22 PHE C C 1
ATOM 2919 O O . PHE C 1 22 ? 37.697 25.519 16.160 1.00 86.94 22 PHE C O 1
ATOM 2921 N N . GLN C 1 23 ? 36.421 24.598 17.770 1.00 94.72 23 GLN C N 1
ATOM 2922 C CA . GLN C 1 23 ? 37.460 24.577 18.787 1.00 93.65 23 GLN C CA 1
ATOM 2923 C C . GLN C 1 23 ? 37.811 23.106 18.979 1.00 93.03 23 GLN C C 1
ATOM 2924 O O . GLN C 1 23 ? 38.917 22.758 19.405 1.00 90.48 23 GLN C O 1
ATOM 2926 N N . GLY C 1 24 ? 36.837 22.260 18.645 1.00 94.50 24 GLY C N 1
ATOM 2927 C CA . GLY C 1 24 ? 36.981 20.822 18.769 1.00 90.63 24 GLY C CA 1
ATOM 2928 C C . GLY C 1 24 ? 37.953 20.228 17.771 1.00 88.16 24 GLY C C 1
ATOM 2929 O O . GLY C 1 24 ? 37.936 19.016 17.516 1.00 91.48 24 GLY C O 1
ATOM 2930 N N . HIS C 1 25 ? 38.787 21.087 17.189 1.00 85.24 25 HIS C N 1
ATOM 2931 C CA . HIS C 1 25 ? 39.811 20.656 16.250 1.00 84.97 25 HIS C CA 1
ATOM 2932 C C . HIS C 1 25 ? 40.973 21.661 16.314 1.00 83.47 25 HIS C C 1
ATOM 2933 O O . HIS C 1 25 ? 41.943 21.548 15.560 1.00 81.97 25 HIS C O 1
ATOM 2940 N N . MET C 1 26 ? 40.868 22.623 17.239 1.00 85.63 26 MET C N 1
ATOM 2941 C CA . MET C 1 26 ? 41.892 23.649 17.456 1.00 84.21 26 MET C CA 1
ATOM 2942 C C . MET C 1 26 ? 42.297 23.707 18.933 1.00 87.07 26 MET C C 1
ATOM 2943 O O . MET C 1 26 ? 43.138 24.527 19.315 1.00 85.57 26 MET C O 1
ATOM 2948 N N . LEU C 1 30 ? 44.715 32.600 14.338 1.00 60.12 30 LEU C N 1
ATOM 2949 C CA . LEU C 1 30 ? 45.717 33.546 14.811 1.00 60.01 30 LEU C CA 1
ATOM 2950 C C . LEU C 1 30 ? 46.466 34.219 13.651 1.00 59.56 30 LEU C C 1
ATOM 2951 O O . LEU C 1 30 ? 46.494 35.442 13.569 1.00 59.83 30 LEU C O 1
ATOM 2953 N N . LYS C 1 31 ? 47.058 33.442 12.747 1.00 58.46 31 LYS C N 1
ATOM 2954 C CA . LYS C 1 31 ? 47.790 34.049 11.638 1.00 58.87 31 LYS C CA 1
ATOM 2955 C C . LYS C 1 31 ? 46.884 34.914 10.750 1.00 59.29 31 LYS C C 1
ATOM 2956 O O . LYS C 1 31 ? 47.294 35.978 10.272 1.00 58.91 31 LYS C O 1
ATOM 2958 N N . SER C 1 32 ? 45.654 34.457 10.528 1.00 58.75 32 SER C N 1
ATOM 2959 C CA . SER C 1 32 ? 44.712 35.204 9.704 1.00 57.03 32 SER C CA 1
ATOM 2960 C C . SER C 1 32 ? 44.275 36.482 10.409 1.00 57.20 32 SER C C 1
ATOM 2961 O O . SER C 1 32 ? 44.373 36.592 11.633 1.00 57.32 32 SER C O 1
ATOM 2964 N N . THR C 1 33 ? 43.787 37.444 9.633 1.00 56.35 33 THR C N 1
ATOM 2965 C CA . THR C 1 33 ? 43.357 38.711 10.193 1.00 56.52 33 THR C CA 1
ATOM 2966 C C . THR C 1 33 ? 42.101 39.252 9.525 1.00 56.64 33 THR C C 1
ATOM 2967 O O . THR C 1 33 ? 41.963 39.212 8.308 1.00 56.65 33 THR C O 1
ATOM 2971 N N . ALA C 1 34 ? 41.186 39.757 10.346 1.00 57.06 34 ALA C N 1
ATOM 2972 C CA . ALA C 1 34 ? 39.932 40.329 9.873 1.00 57.61 34 ALA C CA 1
ATOM 2973 C C . ALA C 1 34 ? 39.967 41.799 10.239 1.00 58.49 34 ALA C C 1
ATOM 2974 O O . ALA C 1 34 ? 40.709 42.199 11.132 1.00 60.05 34 ALA C O 1
ATOM 2976 N N . LYS C 1 35 ? 39.145 42.599 9.574 1.00 58.34 35 LYS C N 1
ATOM 2977 C CA . LYS C 1 35 ? 39.130 44.032 9.820 1.00 57.54 35 LYS C CA 1
ATOM 2978 C C . LYS C 1 35 ? 37.708 44.586 9.767 1.00 55.48 35 LYS C C 1
ATOM 2979 O O . LYS C 1 35 ? 36.970 44.318 8.827 1.00 55.28 35 LYS C O 1
ATOM 2985 N N . LEU C 1 36 ? 37.321 45.354 10.778 1.00 53.56 36 LEU C N 1
ATOM 2986 C CA . LEU C 1 36 ? 35.982 45.929 10.801 1.00 52.29 36 LEU C CA 1
ATOM 2987 C C . LEU C 1 36 ? 35.874 47.166 9.913 1.00 52.94 36 LEU C C 1
ATOM 2988 O O . LEU C 1 36 ? 36.348 48.249 10.265 1.00 53.22 36 LEU C O 1
ATOM 2993 N N . VAL C 1 37 ? 35.222 46.990 8.767 1.00 52.66 37 VAL C N 1
ATOM 2994 C CA . VAL C 1 37 ? 35.042 48.049 7.778 1.00 50.78 37 VAL C CA 1
ATOM 2995 C C . VAL C 1 37 ? 33.921 49.057 8.078 1.00 51.22 37 VAL C C 1
ATOM 2996 O O . VAL C 1 37 ? 34.100 50.257 7.875 1.00 51.49 37 VAL C O 1
ATOM 3000 N N . LYS C 1 38 ? 32.767 48.584 8.542 1.00 51.51 38 LYS C N 1
ATOM 3001 C CA . LYS C 1 38 ? 31.661 49.485 8.864 1.00 51.51 38 LYS C CA 1
ATOM 3002 C C . LYS C 1 38 ? 31.224 49.211 10.283 1.00 51.00 38 LYS C C 1
ATOM 3003 O O . LYS C 1 38 ? 31.428 48.120 10.798 1.00 49.77 38 LYS C O 1
ATOM 3009 N N . PRO C 1 39 ? 30.614 50.205 10.941 1.00 51.32 39 PRO C N 1
ATOM 3010 C CA . PRO C 1 39 ? 30.165 49.953 12.311 1.00 50.90 39 PRO C CA 1
ATOM 3011 C C . PRO C 1 39 ? 29.028 48.951 12.176 1.00 51.22 39 PRO C C 1
ATOM 3012 O O . PRO C 1 39 ? 28.187 49.100 11.295 1.00 52.02 39 PRO C O 1
ATOM 3016 N N . ILE C 1 40 ? 29.004 47.929 13.021 1.00 50.68 40 ILE C N 1
ATOM 3017 C CA . ILE C 1 40 ? 27.955 46.919 12.928 1.00 50.31 40 ILE C CA 1
ATOM 3018 C C . ILE C 1 40 ? 26.636 47.433 13.508 1.00 49.00 40 ILE C C 1
ATOM 3019 O O . ILE C 1 40 ? 26.587 47.877 14.656 1.00 48.30 40 ILE C O 1
ATOM 3024 N N . GLN C 1 41 ? 25.576 47.371 12.700 1.00 47.75 41 GLN C N 1
ATOM 3025 C CA . GLN C 1 41 ? 24.243 47.864 13.072 1.00 47.23 41 GLN C CA 1
ATOM 3026 C C . GLN C 1 41 ? 23.374 46.838 13.791 1.00 46.58 41 GLN C C 1
ATOM 3027 O O . GLN C 1 41 ? 22.633 46.081 13.150 1.00 46.41 41 GLN C O 1
ATOM 3033 N N . TYR C 1 42 ? 23.431 46.822 15.119 1.00 45.33 42 TYR C N 1
ATOM 3034 C CA . TYR C 1 42 ? 22.630 45.860 15.864 1.00 43.47 42 TYR C CA 1
ATOM 3035 C C . TYR C 1 42 ? 21.159 46.230 15.878 1.00 42.65 42 TYR C C 1
ATOM 3036 O O . TYR C 1 42 ? 20.364 45.614 16.584 1.00 40.66 42 TYR C O 1
ATOM 3045 N N . ASP C 1 43 ? 20.795 47.234 15.094 1.00 43.15 43 ASP C N 1
ATOM 3046 C CA . ASP C 1 43 ? 19.412 47.671 15.042 1.00 43.36 43 ASP C CA 1
ATOM 3047 C C . ASP C 1 43 ? 18.623 47.107 13.877 1.00 41.92 43 ASP C C 1
ATOM 3048 O O . ASP C 1 43 ? 17.405 47.010 13.951 1.00 40.32 43 ASP C O 1
ATOM 3053 N N . GLU C 1 44 ? 19.314 46.737 12.805 1.00 41.49 44 GLU C N 1
ATOM 3054 C CA . GLU C 1 44 ? 18.646 46.147 11.651 1.00 41.67 44 GLU C CA 1
ATOM 3055 C C . GLU C 1 44 ? 18.260 44.719 12.018 1.00 38.23 44 GLU C C 1
ATOM 3056 O O . GLU C 1 44 ? 19.053 43.977 12.586 1.00 37.91 44 GLU C O 1
ATOM 3062 N N . VAL C 1 45 ? 17.029 44.349 11.708 1.00 33.98 45 VAL C N 1
ATOM 3063 C CA . VAL C 1 45 ? 16.533 43.025 12.024 1.00 29.81 45 VAL C CA 1
ATOM 3064 C C . VAL C 1 45 ? 17.110 41.933 11.132 1.00 29.52 45 VAL C C 1
ATOM 3065 O O . VAL C 1 45 ? 17.446 42.174 9.976 1.00 28.85 45 VAL C O 1
ATOM 3069 N N . ILE C 1 46 ? 17.239 40.728 11.679 1.00 28.07 46 ILE C N 1
ATOM 3070 C CA . ILE C 1 46 ? 17.764 39.612 10.909 1.00 26.52 46 ILE C CA 1
ATOM 3071 C C . ILE C 1 46 ? 16.656 38.671 10.470 1.00 24.97 46 ILE C C 1
ATOM 3072 O O . ILE C 1 46 ? 15.730 38.387 11.219 1.00 22.53 46 ILE C O 1
ATOM 3077 N N . GLU C 1 47 ? 16.753 38.197 9.239 1.00 25.13 47 GLU C N 1
ATOM 3078 C CA . GLU C 1 47 ? 15.738 37.291 8.717 1.00 28.59 47 GLU C CA 1
ATOM 3079 C C . GLU C 1 47 ? 16.077 35.826 8.928 1.00 28.40 47 GLU C C 1
ATOM 3080 O O . GLU C 1 47 ? 17.147 35.347 8.533 1.00 28.53 47 GLU C O 1
ATOM 3086 N N . VAL C 1 48 ? 15.156 35.110 9.546 1.00 27.03 48 VAL C N 1
ATOM 3087 C CA . VAL C 1 48 ? 15.362 33.696 9.760 1.00 29.06 48 VAL C CA 1
ATOM 3088 C C . VAL C 1 48 ? 14.607 32.964 8.655 1.00 30.44 48 VAL C C 1
ATOM 3089 O O . VAL C 1 48 ? 13.387 33.005 8.608 1.00 29.75 48 VAL C O 1
ATOM 3093 N N . GLU C 1 49 ? 15.323 32.298 7.760 1.00 33.47 49 GLU C N 1
ATOM 3094 C CA . GLU C 1 49 ? 14.659 31.573 6.677 1.00 37.79 49 GLU C CA 1
ATOM 3095 C C . GLU C 1 49 ? 13.922 30.270 7.059 1.00 38.02 49 GLU C C 1
ATOM 3096 O O . GLU C 1 49 ? 12.786 30.039 6.609 1.00 37.93 49 GLU C O 1
ATOM 3102 N N . ARG C 1 50 ? 14.544 29.422 7.877 1.00 37.03 50 ARG C N 1
ATOM 3103 C CA . ARG C 1 50 ? 13.890 28.175 8.298 1.00 36.44 50 ARG C CA 1
ATOM 3104 C C . ARG C 1 50 ? 13.805 28.021 9.809 1.00 36.06 50 ARG C C 1
ATOM 3105 O O . ARG C 1 50 ? 14.675 28.498 10.536 1.00 35.59 50 ARG C O 1
ATOM 3113 N N . ILE C 1 51 ? 12.739 27.349 10.248 1.00 35.75 51 ILE C N 1
ATOM 3114 C CA . ILE C 1 51 ? 12.441 27.075 11.653 1.00 35.30 51 ILE C CA 1
ATOM 3115 C C . ILE C 1 51 ? 12.900 25.676 12.082 1.00 35.02 51 ILE C C 1
ATOM 3116 O O . ILE C 1 51 ? 12.998 25.365 13.271 1.00 35.29 51 ILE C O 1
ATOM 3121 N N . PHE C 1 52 ? 13.180 24.842 11.095 1.00 32.63 52 PHE C N 1
ATOM 3122 C CA . PHE C 1 52 ? 13.584 23.470 11.325 1.00 29.18 52 PHE C CA 1
ATOM 3123 C C . PHE C 1 52 ? 15.017 23.303 10.914 1.00 27.84 52 PHE C C 1
ATOM 3124 O O . PHE C 1 52 ? 15.687 24.263 10.573 1.00 28.40 52 PHE C O 1
ATOM 3132 N N . ALA C 1 53 ? 15.476 22.062 10.959 1.00 27.45 53 ALA C N 1
ATOM 3133 C CA . ALA C 1 53 ? 16.828 21.704 10.560 1.00 28.10 53 ALA C CA 1
ATOM 3134 C C . ALA C 1 53 ? 16.684 20.383 9.807 1.00 29.40 53 ALA C C 1
ATOM 3135 O O . ALA C 1 53 ? 15.639 19.744 9.874 1.00 27.12 53 ALA C O 1
ATOM 3137 N N . ASP C 1 54 ? 17.718 19.967 9.095 1.00 32.01 54 ASP C N 1
ATOM 3138 C CA . ASP C 1 54 ? 17.618 18.716 8.368 1.00 37.33 54 ASP C CA 1
ATOM 3139 C C . ASP C 1 54 ? 17.953 17.506 9.247 1.00 39.29 54 ASP C C 1
ATOM 3140 O O . ASP C 1 54 ? 18.793 17.580 10.144 1.00 39.54 54 ASP C O 1
ATOM 3145 N N . PRO C 1 55 ? 17.293 16.368 8.986 1.00 40.62 55 PRO C N 1
ATOM 3146 C CA . PRO C 1 55 ? 17.475 15.111 9.723 1.00 40.19 55 PRO C CA 1
ATOM 3147 C C . PRO C 1 55 ? 18.929 14.738 9.995 1.00 38.96 55 PRO C C 1
ATOM 3148 O O . PRO C 1 55 ? 19.291 14.440 11.133 1.00 39.50 55 PRO C O 1
ATOM 3152 N N . ALA C 1 56 ? 19.750 14.751 8.949 1.00 37.21 56 ALA C N 1
ATOM 3153 C CA . ALA C 1 56 ? 21.164 14.425 9.070 1.00 35.69 56 ALA C CA 1
ATOM 3154 C C . ALA C 1 56 ? 21.782 15.204 10.229 1.00 35.61 56 ALA C C 1
ATOM 3155 O O . ALA C 1 56 ? 22.508 14.639 11.048 1.00 36.64 56 ALA C O 1
ATOM 3157 N N . PHE C 1 57 ? 21.481 16.497 10.303 1.00 34.03 57 PHE C N 1
ATOM 3158 C CA . PHE C 1 57 ? 21.995 17.361 11.368 1.00 32.13 57 PHE C CA 1
ATOM 3159 C C . PHE C 1 57 ? 21.471 16.963 12.749 1.00 33.36 57 PHE C C 1
ATOM 3160 O O . PHE C 1 57 ? 22.218 16.988 13.725 1.00 33.44 57 PHE C O 1
ATOM 3168 N N . ILE C 1 58 ? 20.191 16.614 12.838 1.00 34.68 58 ILE C N 1
ATOM 3169 C CA . ILE C 1 58 ? 19.623 16.235 14.122 1.00 38.57 58 ILE C CA 1
ATOM 3170 C C . ILE C 1 58 ? 20.195 14.919 14.620 1.00 41.18 58 ILE C C 1
ATOM 3171 O O . ILE C 1 58 ? 20.451 14.772 15.810 1.00 42.95 58 ILE C O 1
ATOM 3176 N N . GLU C 1 59 ? 20.369 13.958 13.718 1.00 42.96 59 GLU C N 1
ATOM 3177 C CA . GLU C 1 59 ? 20.898 12.662 14.108 1.00 44.83 59 GLU C CA 1
ATOM 3178 C C . GLU C 1 59 ? 22.303 12.790 14.636 1.00 44.31 59 GLU C C 1
ATOM 3179 O O . GLU C 1 59 ? 22.645 12.232 15.675 1.00 44.52 59 GLU C O 1
ATOM 3185 N N . GLN C 1 60 ? 23.119 13.532 13.909 1.00 43.68 60 GLN C N 1
ATOM 3186 C CA . GLN C 1 60 ? 24.492 13.725 14.306 1.00 44.54 60 GLN C CA 1
ATOM 3187 C C . GLN C 1 60 ? 24.568 14.170 15.762 1.00 44.35 60 GLN C C 1
ATOM 3188 O O . GLN C 1 60 ? 25.283 13.573 16.553 1.00 45.33 60 GLN C O 1
ATOM 3194 N N . HIS C 1 61 ? 23.823 15.207 16.123 1.00 43.67 61 HIS C N 1
ATOM 3195 C CA . HIS C 1 61 ? 23.834 15.688 17.497 1.00 42.11 61 HIS C CA 1
ATOM 3196 C C . HIS C 1 61 ? 23.173 14.716 18.465 1.00 42.76 61 HIS C C 1
ATOM 3197 O O . HIS C 1 61 ? 23.499 14.708 19.649 1.00 43.57 61 HIS C O 1
ATOM 3204 N N . ARG C 1 62 ? 22.246 13.902 17.974 1.00 42.45 62 ARG C N 1
ATOM 3205 C CA . ARG C 1 62 ? 21.576 12.956 18.840 1.00 43.90 62 ARG C CA 1
ATOM 3206 C C . ARG C 1 62 ? 22.541 11.849 19.233 1.00 47.19 62 ARG C C 1
ATOM 3207 O O . ARG C 1 62 ? 22.472 11.311 20.340 1.00 46.98 62 ARG C O 1
ATOM 3215 N N . GLN C 1 63 ? 23.436 11.510 18.313 1.00 49.92 63 GLN C N 1
ATOM 3216 C CA . GLN C 1 63 ? 24.442 10.496 18.561 1.00 53.04 63 GLN C CA 1
ATOM 3217 C C . GLN C 1 63 ? 25.434 11.050 19.578 1.00 54.88 63 GLN C C 1
ATOM 3218 O O . GLN C 1 63 ? 25.864 10.352 20.492 1.00 57.27 63 GLN C O 1
ATOM 3224 N N . ARG C 1 64 ? 25.804 12.313 19.411 1.00 55.80 64 ARG C N 1
ATOM 3225 C CA . ARG C 1 64 ? 26.744 12.962 20.319 1.00 56.40 64 ARG C CA 1
ATOM 3226 C C . ARG C 1 64 ? 26.175 12.981 21.739 1.00 55.97 64 ARG C C 1
ATOM 3227 O O . ARG C 1 64 ? 26.904 12.743 22.691 1.00 54.70 64 ARG C O 1
ATOM 3235 N N . ILE C 1 65 ? 24.877 13.254 21.870 1.00 56.86 65 ILE C N 1
ATOM 3236 C CA . ILE C 1 65 ? 24.218 13.297 23.178 1.00 58.60 65 ILE C CA 1
ATOM 3237 C C . ILE C 1 65 ? 24.225 11.931 23.846 1.00 60.06 65 ILE C C 1
ATOM 3238 O O . ILE C 1 65 ? 24.472 11.828 25.040 1.00 60.45 65 ILE C O 1
ATOM 3243 N N . LEU C 1 66 ? 23.932 10.890 23.070 1.00 61.84 66 LEU C N 1
ATOM 3244 C CA . LEU C 1 66 ? 23.899 9.517 23.571 1.00 63.12 66 LEU C CA 1
ATOM 3245 C C . LEU C 1 66 ? 25.300 9.039 23.922 1.00 65.31 66 LEU C C 1
ATOM 3246 O O . LEU C 1 66 ? 25.516 8.403 24.949 1.00 65.20 66 LEU C O 1
ATOM 3251 N N . ALA C 1 67 ? 26.251 9.347 23.053 1.00 68.07 67 ALA C N 1
ATOM 3252 C CA . ALA C 1 67 ? 27.636 8.954 23.265 1.00 71.43 67 ALA C CA 1
ATOM 3253 C C . ALA C 1 67 ? 28.162 9.418 24.621 1.00 73.68 67 ALA C C 1
ATOM 3254 O O . ALA C 1 67 ? 28.780 8.643 25.345 1.00 73.97 67 ALA C O 1
ATOM 3256 N N . SER C 1 68 ? 27.909 10.680 24.962 1.00 76.94 68 SER C N 1
ATOM 3257 C CA . SER C 1 68 ? 28.379 11.248 26.227 1.00 79.63 68 SER C CA 1
ATOM 3258 C C . SER C 1 68 ? 27.546 10.834 27.436 1.00 80.94 68 SER C C 1
ATOM 3259 O O . SER C 1 68 ? 28.040 10.832 28.565 1.00 81.11 68 SER C O 1
ATOM 3262 N N . PHE C 1 69 ? 26.281 10.506 27.198 1.00 82.17 69 PHE C N 1
ATOM 3263 C CA . PHE C 1 69 ? 25.399 10.080 28.270 1.00 83.88 69 PHE C CA 1
ATOM 3264 C C . PHE C 1 69 ? 24.618 8.862 27.811 1.00 84.93 69 PHE C C 1
ATOM 3265 O O . PHE C 1 69 ? 23.460 8.968 27.395 1.00 85.13 69 PHE C O 1
ATOM 3273 N N . LYS C 1 70 ? 25.286 7.708 27.889 1.00 85.76 70 LYS C N 1
ATOM 3274 C CA . LYS C 1 70 ? 24.739 6.406 27.498 1.00 85.23 70 LYS C CA 1
ATOM 3275 C C . LYS C 1 70 ? 23.234 6.279 27.747 1.00 84.89 70 LYS C C 1
ATOM 3276 O O . LYS C 1 70 ? 22.789 6.036 28.875 1.00 84.40 70 LYS C O 1
ATOM 3278 N N . ASP C 1 71 ? 22.463 6.439 26.674 1.00 84.17 71 ASP C N 1
ATOM 3279 C CA . ASP C 1 71 ? 21.008 6.357 26.728 1.00 83.26 71 ASP C CA 1
ATOM 3280 C C . ASP C 1 71 ? 20.445 7.247 27.834 1.00 82.47 71 ASP C C 1
ATOM 3281 O O . ASP C 1 71 ? 20.237 6.804 28.969 1.00 82.83 71 ASP C O 1
ATOM 3283 N N . ALA C 1 72 ? 20.218 8.512 27.497 1.00 80.72 72 ALA C N 1
ATOM 3284 C CA . ALA C 1 72 ? 19.666 9.460 28.442 1.00 79.28 72 ALA C CA 1
ATOM 3285 C C . ALA C 1 72 ? 18.149 9.409 28.296 1.00 78.47 72 ALA C C 1
ATOM 3286 O O . ALA C 1 72 ? 17.630 8.700 27.440 1.00 77.43 72 ALA C O 1
ATOM 3288 N N . LYS C 1 73 ? 17.436 10.153 29.132 1.00 78.30 73 LYS C N 1
ATOM 3289 C CA . LYS C 1 73 ? 15.980 10.163 29.061 1.00 78.54 73 LYS C CA 1
ATOM 3290 C C . LYS C 1 73 ? 15.538 10.753 27.713 1.00 78.43 73 LYS C C 1
ATOM 3291 O O . LYS C 1 73 ? 15.797 11.926 27.435 1.00 78.36 73 LYS C O 1
ATOM 3297 N N . GLU C 1 74 ? 14.882 9.937 26.883 1.00 77.63 74 GLU C N 1
ATOM 3298 C CA . GLU C 1 74 ? 14.397 10.366 25.562 1.00 76.33 74 GLU C CA 1
ATOM 3299 C C . GLU C 1 74 ? 13.545 11.630 25.706 1.00 75.15 74 GLU C C 1
ATOM 3300 O O . GLU C 1 74 ? 13.232 12.303 24.721 1.00 75.59 74 GLU C O 1
ATOM 3306 N N . SER C 1 75 ? 13.171 11.939 26.944 1.00 73.04 75 SER C N 1
ATOM 3307 C CA . SER C 1 75 ? 12.387 13.132 27.244 1.00 70.53 75 SER C CA 1
ATOM 3308 C C . SER C 1 75 ? 13.325 14.336 27.243 1.00 68.37 75 SER C C 1
ATOM 3309 O O . SER C 1 75 ? 12.946 15.431 26.838 1.00 68.82 75 SER C O 1
ATOM 3312 N N . ALA C 1 76 ? 14.554 14.118 27.698 1.00 65.80 76 ALA C N 1
ATOM 3313 C CA . ALA C 1 76 ? 15.560 15.172 27.756 1.00 62.81 76 ALA C CA 1
ATOM 3314 C C . ALA C 1 76 ? 16.086 15.524 26.369 1.00 60.13 76 ALA C C 1
ATOM 3315 O O . ALA C 1 76 ? 16.512 16.656 26.131 1.00 59.78 76 ALA C O 1
ATOM 3317 N N . LEU C 1 77 ? 16.059 14.553 25.459 1.00 57.21 77 LEU C N 1
ATOM 3318 C CA . LEU C 1 77 ? 16.529 14.763 24.090 1.00 54.24 77 LEU C CA 1
ATOM 3319 C C . LEU C 1 77 ? 15.746 15.868 23.393 1.00 52.34 77 LEU C C 1
ATOM 3320 O O . LEU C 1 77 ? 16.318 16.837 22.880 1.00 50.70 77 LEU C O 1
ATOM 3325 N N . TYR C 1 78 ? 14.429 15.703 23.379 1.00 49.81 78 TYR C N 1
ATOM 3326 C CA . TYR C 1 78 ? 13.551 16.662 22.745 1.00 47.98 78 TYR C CA 1
ATOM 3327 C C . TYR C 1 78 ? 13.937 18.058 23.170 1.00 46.26 78 TYR C C 1
ATOM 3328 O O . TYR C 1 78 ? 13.888 18.996 22.386 1.00 45.29 78 TYR C O 1
ATOM 3337 N N . HIS C 1 79 ? 14.336 18.184 24.424 1.00 45.12 79 HIS C N 1
ATOM 3338 C CA . HIS C 1 79 ? 14.708 19.477 24.973 1.00 44.15 79 HIS C CA 1
ATOM 3339 C C . HIS C 1 79 ? 16.023 20.031 24.432 1.00 42.23 79 HIS C C 1
ATOM 3340 O O . HIS C 1 79 ? 16.087 21.166 23.957 1.00 40.95 79 HIS C O 1
ATOM 3347 N N . GLU C 1 80 ? 17.069 19.216 24.516 1.00 40.60 80 GLU C N 1
ATOM 3348 C CA . GLU C 1 80 ? 18.392 19.616 24.089 1.00 38.27 80 GLU C CA 1
ATOM 3349 C C . GLU C 1 80 ? 18.434 19.784 22.590 1.00 36.84 80 GLU C C 1
ATOM 3350 O O . GLU C 1 80 ? 18.954 20.785 22.110 1.00 36.93 80 GLU C O 1
ATOM 3356 N N . LEU C 1 81 ? 17.891 18.817 21.848 1.00 34.20 81 LEU C N 1
ATOM 3357 C CA . LEU C 1 81 ? 17.891 18.910 20.388 1.00 30.97 81 LEU C CA 1
ATOM 3358 C C . LEU C 1 81 ? 17.129 20.163 19.945 1.00 30.60 81 LEU C C 1
ATOM 3359 O O . LEU C 1 81 ? 17.547 20.865 19.012 1.00 29.54 81 LEU C O 1
ATOM 3364 N N . THR C 1 82 ? 16.015 20.455 20.606 1.00 28.44 82 THR C N 1
ATOM 3365 C CA . THR C 1 82 ? 15.268 21.643 20.244 1.00 29.95 82 THR C CA 1
ATOM 3366 C C . THR C 1 82 ? 16.147 22.881 20.423 1.00 32.56 82 THR C C 1
ATOM 3367 O O . THR C 1 82 ? 16.178 23.754 19.545 1.00 33.05 82 THR C O 1
ATOM 3371 N N . HIS C 1 83 ? 16.843 22.974 21.557 1.00 31.63 83 HIS C N 1
ATOM 3372 C CA . HIS C 1 83 ? 17.710 24.125 21.785 1.00 32.33 83 HIS C CA 1
ATOM 3373 C C . HIS C 1 83 ? 18.767 24.202 20.697 1.00 30.94 83 HIS C C 1
ATOM 3374 O O . HIS C 1 83 ? 19.088 25.290 20.218 1.00 30.57 83 HIS C O 1
ATOM 3381 N N . ILE C 1 84 ? 19.294 23.043 20.311 1.00 27.98 84 ILE C N 1
ATOM 3382 C CA . ILE C 1 84 ? 20.311 22.946 19.282 1.00 26.29 84 ILE C CA 1
ATOM 3383 C C . ILE C 1 84 ? 19.827 23.577 17.986 1.00 26.82 84 ILE C C 1
ATOM 3384 O O . ILE C 1 84 ? 20.537 24.367 17.384 1.00 25.77 84 ILE C O 1
ATOM 3389 N N . VAL C 1 85 ? 18.610 23.238 17.565 1.00 25.81 85 VAL C N 1
ATOM 3390 C CA . VAL C 1 85 ? 18.064 23.765 16.313 1.00 22.89 85 VAL C CA 1
ATOM 3391 C C . VAL C 1 85 ? 17.815 25.280 16.312 1.00 23.80 85 VAL C C 1
ATOM 3392 O O . VAL C 1 85 ? 18.216 25.968 15.372 1.00 22.28 85 VAL C O 1
ATOM 3396 N N . ILE C 1 86 ? 17.164 25.813 17.342 1.00 23.98 86 ILE C N 1
ATOM 3397 C CA . ILE C 1 86 ? 16.959 27.260 17.373 1.00 25.77 86 ILE C CA 1
ATOM 3398 C C . ILE C 1 86 ? 18.303 27.958 17.331 1.00 27.24 86 ILE C C 1
ATOM 3399 O O . ILE C 1 86 ? 18.542 28.781 16.459 1.00 29.16 86 ILE C O 1
ATOM 3404 N N . LYS C 1 87 ? 19.185 27.612 18.264 1.00 27.98 87 LYS C N 1
ATOM 3405 C CA . LYS C 1 87 ? 20.508 28.231 18.330 1.00 28.83 87 LYS C CA 1
ATOM 3406 C C . LYS C 1 87 ? 21.260 28.134 17.034 1.00 28.85 87 LYS C C 1
ATOM 3407 O O . LYS C 1 87 ? 22.029 29.012 16.712 1.00 29.48 87 LYS C O 1
ATOM 3413 N N . ASP C 1 88 ? 21.044 27.067 16.285 1.00 29.13 88 ASP C N 1
ATOM 3414 C CA . ASP C 1 88 ? 21.730 26.925 15.021 1.00 28.90 88 ASP C CA 1
ATOM 3415 C C . ASP C 1 88 ? 21.111 27.817 13.964 1.00 29.49 88 ASP C C 1
ATOM 3416 O O . ASP C 1 88 ? 21.812 28.415 13.150 1.00 30.09 88 ASP C O 1
ATOM 3421 N N . ASN C 1 89 ? 19.793 27.905 13.959 1.00 28.47 89 ASN C N 1
ATOM 3422 C CA . ASN C 1 89 ? 19.154 28.736 12.969 1.00 28.48 89 ASN C CA 1
ATOM 3423 C C . ASN C 1 89 ? 19.341 30.209 13.280 1.00 28.34 89 ASN C C 1
ATOM 3424 O O . ASN C 1 89 ? 19.619 30.990 12.378 1.00 30.34 89 ASN C O 1
ATOM 3429 N N . LEU C 1 90 ? 19.229 30.600 14.545 1.00 25.52 90 LEU C N 1
ATOM 3430 C CA . LEU C 1 90 ? 19.395 32.004 14.884 1.00 21.63 90 LEU C CA 1
ATOM 3431 C C . LEU C 1 90 ? 20.834 32.453 14.735 1.00 22.15 90 LEU C C 1
ATOM 3432 O O . LEU C 1 90 ? 21.120 33.436 14.062 1.00 22.75 90 LEU C O 1
ATOM 3437 N N . PHE C 1 91 ? 21.747 31.725 15.356 1.00 22.21 91 PHE C N 1
ATOM 3438 C CA . PHE C 1 91 ? 23.149 32.116 15.308 1.00 23.05 91 PHE C CA 1
ATOM 3439 C C . PHE C 1 91 ? 23.668 32.158 13.886 1.00 23.99 91 PHE C C 1
ATOM 3440 O O . PHE C 1 91 ? 24.396 33.070 13.508 1.00 24.13 91 PHE C O 1
ATOM 3448 N N . SER C 1 92 ? 23.289 31.172 13.093 1.00 27.62 92 SER C N 1
ATOM 3449 C CA . SER C 1 92 ? 23.740 31.110 11.712 1.00 28.92 92 SER C CA 1
ATOM 3450 C C . SER C 1 92 ? 23.287 32.315 10.895 1.00 29.62 92 SER C C 1
ATOM 3451 O O . SER C 1 92 ? 24.044 32.831 10.076 1.00 29.59 92 SER C O 1
ATOM 3454 N N . CYS C 1 93 ? 22.061 32.777 11.120 1.00 30.93 93 CYS C N 1
ATOM 3455 C CA . CYS C 1 93 ? 21.561 33.927 10.380 1.00 31.66 93 CYS C CA 1
ATOM 3456 C C . CYS C 1 93 ? 22.178 35.227 10.905 1.00 32.91 93 CYS C C 1
ATOM 3457 O O . CYS C 1 93 ? 22.462 36.144 10.133 1.00 36.11 93 CYS C O 1
ATOM 3460 N N . ALA C 1 94 ? 22.407 35.313 12.207 1.00 33.23 94 ALA C N 1
ATOM 3461 C CA . ALA C 1 94 ? 23.007 36.509 12.772 1.00 33.14 94 ALA C CA 1
ATOM 3462 C C . ALA C 1 94 ? 24.430 36.654 12.255 1.00 34.24 94 ALA C C 1
ATOM 3463 O O . ALA C 1 94 ? 24.881 37.731 11.891 1.00 33.47 94 ALA C O 1
ATOM 3465 N N . MET C 1 95 ? 25.145 35.549 12.233 1.00 36.81 95 MET C N 1
ATOM 3466 C CA . MET C 1 95 ? 26.515 35.561 11.773 1.00 39.95 95 MET C CA 1
ATOM 3467 C C . MET C 1 95 ? 26.554 35.995 10.309 1.00 42.49 95 MET C C 1
ATOM 3468 O O . MET C 1 95 ? 27.458 36.732 9.901 1.00 44.45 95 MET C O 1
ATOM 3473 N N . ASN C 1 96 ? 25.569 35.568 9.520 1.00 43.32 96 ASN C N 1
ATOM 3474 C CA . ASN C 1 96 ? 25.550 35.943 8.109 1.00 43.65 96 ASN C CA 1
ATOM 3475 C C . ASN C 1 96 ? 25.457 37.442 7.910 1.00 43.35 96 ASN C C 1
ATOM 3476 O O . ASN C 1 96 ? 25.993 37.974 6.943 1.00 44.09 96 ASN C O 1
ATOM 3481 N N . ALA C 1 97 ? 24.780 38.132 8.817 1.00 42.07 97 ALA C N 1
ATOM 3482 C CA . ALA C 1 97 ? 24.692 39.579 8.705 1.00 41.26 97 ALA C CA 1
ATOM 3483 C C . ALA C 1 97 ? 26.021 40.176 9.174 1.00 40.87 97 ALA C C 1
ATOM 3484 O O . ALA C 1 97 ? 26.571 41.083 8.541 1.00 40.37 97 ALA C O 1
ATOM 3486 N N . ILE C 1 98 ? 26.525 39.640 10.283 1.00 39.96 98 ILE C N 1
ATOM 3487 C CA . ILE C 1 98 ? 27.758 40.093 10.894 1.00 39.10 98 ILE C CA 1
ATOM 3488 C C . ILE C 1 98 ? 28.963 39.993 9.991 1.00 37.79 98 ILE C C 1
ATOM 3489 O O . ILE C 1 98 ? 29.767 40.912 9.905 1.00 37.35 98 ILE C O 1
ATOM 3494 N N . VAL C 1 99 ? 29.102 38.867 9.325 1.00 37.16 99 VAL C N 1
ATOM 3495 C CA . VAL C 1 99 ? 30.258 38.671 8.472 1.00 37.81 99 VAL C CA 1
ATOM 3496 C C . VAL C 1 99 ? 30.274 39.646 7.297 1.00 38.64 99 VAL C C 1
ATOM 3497 O O . VAL C 1 99 ? 31.264 39.746 6.559 1.00 38.33 99 VAL C O 1
ATOM 3501 N N . GLY C 1 100 ? 29.186 40.396 7.153 1.00 39.45 100 GLY C N 1
ATOM 3502 C CA . GLY C 1 100 ? 29.093 41.348 6.067 1.00 38.89 100 GLY C CA 1
ATOM 3503 C C . GLY C 1 100 ? 29.772 42.664 6.364 1.00 40.09 100 GLY C C 1
ATOM 3504 O O . GLY C 1 100 ? 29.806 43.532 5.495 1.00 40.34 100 GLY C O 1
ATOM 3505 N N . TYR C 1 101 ? 30.303 42.815 7.582 1.00 40.43 101 TYR C N 1
ATOM 3506 C CA . TYR C 1 101 ? 30.982 44.044 7.996 1.00 39.68 101 TYR C CA 1
ATOM 3507 C C . TYR C 1 101 ? 32.485 43.871 8.127 1.00 40.49 101 TYR C C 1
ATOM 3508 O O . TYR C 1 101 ? 33.166 44.752 8.639 1.00 40.75 101 TYR C O 1
ATOM 3517 N N . PHE C 1 102 ? 33.021 42.755 7.667 1.00 41.31 102 PHE C N 1
ATOM 3518 C CA . PHE C 1 102 ? 34.449 42.558 7.820 1.00 42.96 102 PHE C CA 1
ATOM 3519 C C . PHE C 1 102 ? 35.225 42.285 6.540 1.00 44.56 102 PHE C C 1
ATOM 3520 O O . PHE C 1 102 ? 34.718 41.688 5.589 1.00 44.83 102 PHE C O 1
ATOM 3528 N N . GLU C 1 103 ? 36.472 42.734 6.534 1.00 47.37 103 GLU C N 1
ATOM 3529 C CA . GLU C 1 103 ? 37.374 42.470 5.428 1.00 50.69 103 GLU C CA 1
ATOM 3530 C C . GLU C 1 103 ? 38.129 41.237 5.956 1.00 51.18 103 GLU C C 1
ATOM 3531 O O . GLU C 1 103 ? 38.556 41.219 7.109 1.00 50.97 103 GLU C O 1
ATOM 3537 N N . PHE C 1 104 ? 38.275 40.199 5.138 1.00 52.31 104 PHE C N 1
ATOM 3538 C CA . PHE C 1 104 ? 38.954 38.997 5.607 1.00 52.91 104 PHE C CA 1
ATOM 3539 C C . PHE C 1 104 ? 40.245 38.587 4.911 1.00 53.65 104 PHE C C 1
ATOM 3540 O O . PHE C 1 104 ? 40.251 38.271 3.726 1.00 54.91 104 PHE C O 1
ATOM 3548 N N . ASN C 1 105 ? 41.338 38.583 5.662 1.00 54.15 105 ASN C N 1
ATOM 3549 C CA . ASN C 1 105 ? 42.614 38.147 5.121 1.00 55.57 105 ASN C CA 1
ATOM 3550 C C . ASN C 1 105 ? 42.856 36.744 5.682 1.00 55.70 105 ASN C C 1
ATOM 3551 O O . ASN C 1 105 ? 43.267 36.587 6.831 1.00 55.30 105 ASN C O 1
ATOM 3556 N N . ILE C 1 106 ? 42.587 35.730 4.867 1.00 54.94 106 ILE C N 1
ATOM 3557 C CA . ILE C 1 106 ? 42.756 34.347 5.281 1.00 54.68 106 ILE C CA 1
ATOM 3558 C C . ILE C 1 106 ? 44.097 33.769 4.850 1.00 55.60 106 ILE C C 1
ATOM 3559 O O . ILE C 1 106 ? 44.371 33.663 3.657 1.00 57.26 106 ILE C O 1
ATOM 3564 N N . ASP C 1 107 ? 44.920 33.384 5.825 1.00 55.63 107 ASP C N 1
ATOM 3565 C CA . ASP C 1 107 ? 46.238 32.816 5.557 1.00 55.99 107 ASP C CA 1
ATOM 3566 C C . ASP C 1 107 ? 46.187 31.403 4.969 1.00 57.50 107 ASP C C 1
ATOM 3567 O O . ASP C 1 107 ? 45.799 30.459 5.647 1.00 56.72 107 ASP C O 1
ATOM 3572 N N . GLU C 1 108 ? 46.607 31.265 3.713 1.00 59.53 108 GLU C N 1
ATOM 3573 C CA . GLU C 1 108 ? 46.602 29.973 3.029 1.00 61.30 108 GLU C CA 1
ATOM 3574 C C . GLU C 1 108 ? 47.013 28.812 3.913 1.00 61.05 108 GLU C C 1
ATOM 3575 O O . GLU C 1 108 ? 46.266 27.850 4.087 1.00 60.75 108 GLU C O 1
ATOM 3581 N N . ALA C 1 109 ? 48.220 28.898 4.455 1.00 61.10 109 ALA C N 1
ATOM 3582 C CA . ALA C 1 109 ? 48.746 27.845 5.314 1.00 61.24 109 ALA C CA 1
ATOM 3583 C C . ALA C 1 109 ? 47.727 27.454 6.364 1.00 61.36 109 ALA C C 1
ATOM 3584 O O . ALA C 1 109 ? 47.414 26.276 6.543 1.00 60.50 109 ALA C O 1
ATOM 3586 N N . GLU C 1 110 ? 47.211 28.464 7.053 1.00 61.38 110 GLU C N 1
ATOM 3587 C CA . GLU C 1 110 ? 46.236 28.249 8.100 1.00 61.30 110 GLU C CA 1
ATOM 3588 C C . GLU C 1 110 ? 45.027 27.503 7.557 1.00 60.09 110 GLU C C 1
ATOM 3589 O O . GLU C 1 110 ? 44.576 26.526 8.145 1.00 60.27 110 GLU C O 1
ATOM 3595 N N . LEU C 1 111 ? 44.508 27.964 6.429 1.00 59.35 111 LEU C N 1
ATOM 3596 C CA . LEU C 1 111 ? 43.356 27.324 5.811 1.00 58.74 111 LEU C CA 1
ATOM 3597 C C . LEU C 1 111 ? 43.642 25.830 5.637 1.00 58.72 111 LEU C C 1
ATOM 3598 O O . LEU C 1 111 ? 42.818 24.983 5.987 1.00 58.90 111 LEU C O 1
ATOM 3603 N N . LYS C 1 112 ? 44.819 25.510 5.110 1.00 58.09 112 LYS C N 1
ATOM 3604 C CA . LYS C 1 112 ? 45.201 24.119 4.898 1.00 57.64 112 LYS C CA 1
ATOM 3605 C C . LYS C 1 112 ? 45.231 23.324 6.201 1.00 57.09 112 LYS C C 1
ATOM 3606 O O . LYS C 1 112 ? 44.762 22.190 6.259 1.00 57.58 112 LYS C O 1
ATOM 3608 N N . ASN C 1 113 ? 45.785 23.906 7.253 1.00 56.11 113 ASN C N 1
ATOM 3609 C CA . ASN C 1 113 ? 45.836 23.188 8.512 1.00 55.99 113 ASN C CA 1
ATOM 3610 C C . ASN C 1 113 ? 44.430 22.896 9.015 1.00 56.48 113 ASN C C 1
ATOM 3611 O O . ASN C 1 113 ? 44.167 21.827 9.565 1.00 56.55 113 ASN C O 1
ATOM 3616 N N . VAL C 1 114 ? 43.519 23.840 8.813 1.00 56.19 114 VAL C N 1
ATOM 3617 C CA . VAL C 1 114 ? 42.148 23.647 9.248 1.00 55.31 114 VAL C CA 1
ATOM 3618 C C . VAL C 1 114 ? 41.504 22.576 8.395 1.00 55.03 114 VAL C C 1
ATOM 3619 O O . VAL C 1 114 ? 40.718 21.767 8.881 1.00 53.84 114 VAL C O 1
ATOM 3623 N N . MET C 1 115 ? 41.844 22.560 7.117 1.00 55.84 115 MET C N 1
ATOM 3624 C CA . MET C 1 115 ? 41.269 21.557 6.249 1.00 58.11 115 MET C CA 1
ATOM 3625 C C . MET C 1 115 ? 41.759 20.169 6.631 1.00 59.92 115 MET C C 1
ATOM 3626 O O . MET C 1 115 ? 40.959 19.247 6.732 1.00 60.84 115 MET C O 1
ATOM 3631 N N . GLU C 1 116 ? 43.062 20.014 6.858 1.00 62.04 116 GLU C N 1
ATOM 3632 C CA . GLU C 1 116 ? 43.590 18.704 7.215 1.00 64.66 116 GLU C CA 1
ATOM 3633 C C . GLU C 1 116 ? 42.818 18.142 8.402 1.00 65.33 116 GLU C C 1
ATOM 3634 O O . GLU C 1 116 ? 42.277 17.041 8.334 1.00 65.86 116 GLU C O 1
ATOM 3640 N N . GLY C 1 117 ? 42.751 18.912 9.480 1.00 66.12 117 GLY C N 1
ATOM 3641 C CA . GLY C 1 117 ? 42.046 18.472 10.673 1.00 67.29 117 GLY C CA 1
ATOM 3642 C C . GLY C 1 117 ? 40.576 18.152 10.458 1.00 68.30 117 GLY C C 1
ATOM 3643 O O . GLY C 1 117 ? 39.981 17.381 11.216 1.00 68.04 117 GLY C O 1
ATOM 3644 N N . LEU C 1 118 ? 39.974 18.747 9.435 1.00 69.15 118 LEU C N 1
ATOM 3645 C CA . LEU C 1 118 ? 38.570 18.482 9.150 1.00 70.54 118 LEU C CA 1
ATOM 3646 C C . LEU C 1 118 ? 38.398 17.183 8.383 1.00 71.93 118 LEU C C 1
ATOM 3647 O O . LEU C 1 118 ? 37.501 16.395 8.679 1.00 72.69 118 LEU C O 1
ATOM 3652 N N . LYS C 1 119 ? 39.254 16.966 7.390 1.00 72.95 119 LYS C N 1
ATOM 3653 C CA . LYS C 1 119 ? 39.182 15.757 6.585 1.00 74.06 119 LYS C CA 1
ATOM 3654 C C . LYS C 1 119 ? 39.193 14.528 7.496 1.00 75.00 119 LYS C C 1
ATOM 3655 O O . LYS C 1 119 ? 38.538 13.523 7.200 1.00 75.10 119 LYS C O 1
ATOM 3657 N N . ARG C 1 120 ? 39.925 14.621 8.607 1.00 75.33 120 ARG C N 1
ATOM 3658 C CA . ARG C 1 120 ? 40.023 13.520 9.563 1.00 75.24 120 ARG C CA 1
ATOM 3659 C C . ARG C 1 120 ? 38.718 13.302 10.332 1.00 75.48 120 ARG C C 1
ATOM 3660 O O . ARG C 1 120 ? 38.453 12.192 10.796 1.00 75.78 120 ARG C O 1
ATOM 3662 N N . ASP C 1 121 ? 37.911 14.358 10.465 1.00 75.38 121 ASP C N 1
ATOM 3663 C CA . ASP C 1 121 ? 36.624 14.286 11.168 1.00 74.36 121 ASP C CA 1
ATOM 3664 C C . ASP C 1 121 ? 35.648 15.335 10.632 1.00 73.95 121 ASP C C 1
ATOM 3665 O O . ASP C 1 121 ? 35.580 16.451 11.152 1.00 74.01 121 ASP C O 1
ATOM 3667 N N . VAL C 1 122 ? 34.899 14.972 9.591 1.00 73.45 122 VAL C N 1
ATOM 3668 C CA . VAL C 1 122 ? 33.933 15.880 8.974 1.00 72.58 122 VAL C CA 1
ATOM 3669 C C . VAL C 1 122 ? 32.513 15.560 9.414 1.00 72.16 122 VAL C C 1
ATOM 3670 O O . VAL C 1 122 ? 31.865 14.680 8.852 1.00 71.91 122 VAL C O 1
ATOM 3672 N N . GLU C 1 127 ? 31.992 17.428 -0.971 1.00 73.86 127 GLU C N 1
ATOM 3673 C CA . GLU C 1 127 ? 33.084 16.758 -1.674 1.00 73.89 127 GLU C CA 1
ATOM 3674 C C . GLU C 1 127 ? 34.442 17.177 -1.110 1.00 73.17 127 GLU C C 1
ATOM 3675 O O . GLU C 1 127 ? 34.947 16.562 -0.168 1.00 72.02 127 GLU C O 1
ATOM 3677 N N . ASP C 1 128 ? 35.026 18.217 -1.703 1.00 72.87 128 ASP C N 1
ATOM 3678 C CA . ASP C 1 128 ? 36.320 18.744 -1.273 1.00 73.02 128 ASP C CA 1
ATOM 3679 C C . ASP C 1 128 ? 36.310 20.272 -1.286 1.00 72.72 128 ASP C C 1
ATOM 3680 O O . ASP C 1 128 ? 36.823 20.919 -0.370 1.00 73.45 128 ASP C O 1
ATOM 3685 N N . ASN C 1 129 ? 35.726 20.851 -2.328 1.00 71.70 129 ASN C N 1
ATOM 3686 C CA . ASN C 1 129 ? 35.640 22.301 -2.419 1.00 69.62 129 ASN C CA 1
ATOM 3687 C C . ASN C 1 129 ? 34.726 22.772 -1.293 1.00 66.95 129 ASN C C 1
ATOM 3688 O O . ASN C 1 129 ? 34.707 23.950 -0.944 1.00 66.08 129 ASN C O 1
ATOM 3693 N N . THR C 1 130 ? 33.963 21.839 -0.735 1.00 63.69 130 THR C N 1
ATOM 3694 C CA . THR C 1 130 ? 33.062 22.162 0.358 1.00 61.63 130 THR C CA 1
ATOM 3695 C C . THR C 1 130 ? 33.868 22.242 1.645 1.00 59.96 130 THR C C 1
ATOM 3696 O O . THR C 1 130 ? 33.587 23.075 2.503 1.00 60.50 130 THR C O 1
ATOM 3700 N N . VAL C 1 131 ? 34.866 21.369 1.777 1.00 56.93 131 VAL C N 1
ATOM 3701 C CA . VAL C 1 131 ? 35.713 21.349 2.964 1.00 54.10 131 VAL C CA 1
ATOM 3702 C C . VAL C 1 131 ? 36.396 22.705 3.137 1.00 53.41 131 VAL C C 1
ATOM 3703 O O . VAL C 1 131 ? 36.495 23.238 4.244 1.00 52.46 131 VAL C O 1
ATOM 3707 N N . GLN C 1 132 ? 36.853 23.274 2.034 1.00 52.15 132 GLN C N 1
ATOM 3708 C CA . GLN C 1 132 ? 37.514 24.561 2.100 1.00 51.20 132 GLN C CA 1
ATOM 3709 C C . GLN C 1 132 ? 36.539 25.688 2.471 1.00 49.75 132 GLN C C 1
ATOM 3710 O O . GLN C 1 132 ? 36.921 26.676 3.090 1.00 48.83 132 GLN C O 1
ATOM 3716 N N . ALA C 1 133 ? 35.280 25.551 2.081 1.00 48.50 133 ALA C N 1
ATOM 3717 C CA . ALA C 1 133 ? 34.297 26.568 2.416 1.00 47.85 133 ALA C CA 1
ATOM 3718 C C . ALA C 1 133 ? 34.176 26.535 3.929 1.00 48.11 133 ALA C C 1
ATOM 3719 O O . ALA C 1 133 ? 34.269 27.567 4.594 1.00 48.09 133 ALA C O 1
ATOM 3721 N N . ILE C 1 134 ? 33.983 25.330 4.460 1.00 48.44 134 ILE C N 1
ATOM 3722 C CA . ILE C 1 134 ? 33.865 25.119 5.891 1.00 48.43 134 ILE C CA 1
ATOM 3723 C C . ILE C 1 134 ? 35.093 25.671 6.606 1.00 48.35 134 ILE C C 1
ATOM 3724 O O . ILE C 1 134 ? 34.973 26.453 7.545 1.00 47.96 134 ILE C O 1
ATOM 3729 N N . ALA C 1 135 ? 36.273 25.262 6.158 1.00 47.35 135 ALA C N 1
ATOM 3730 C CA . ALA C 1 135 ? 37.501 25.743 6.767 1.00 47.48 135 ALA C CA 1
ATOM 3731 C C . ALA C 1 135 ? 37.442 27.262 6.839 1.00 48.51 135 ALA C C 1
ATOM 3732 O O . ALA C 1 135 ? 37.596 27.848 7.908 1.00 48.32 135 ALA C O 1
ATOM 3734 N N . GLU C 1 136 ? 37.190 27.897 5.698 1.00 49.80 136 GLU C N 1
ATOM 3735 C CA . GLU C 1 136 ? 37.112 29.354 5.641 1.00 50.57 136 GLU C CA 1
ATOM 3736 C C . GLU C 1 136 ? 36.103 29.942 6.619 1.00 48.88 136 GLU C C 1
ATOM 3737 O O . GLU C 1 136 ? 36.285 31.057 7.097 1.00 49.62 136 GLU C O 1
ATOM 3743 N N . LYS C 1 137 ? 35.039 29.208 6.914 1.00 46.23 137 LYS C N 1
ATOM 3744 C CA . LYS C 1 137 ? 34.033 29.724 7.835 1.00 45.09 137 LYS C CA 1
ATOM 3745 C C . LYS C 1 137 ? 34.473 29.586 9.287 1.00 42.39 137 LYS C C 1
ATOM 3746 O O . LYS C 1 137 ? 34.088 30.388 10.136 1.00 39.70 137 LYS C O 1
ATOM 3752 N N . ILE C 1 138 ? 35.285 28.572 9.565 1.00 40.81 138 ILE C N 1
ATOM 3753 C CA . ILE C 1 138 ? 35.780 28.353 10.914 1.00 39.89 138 ILE C CA 1
ATOM 3754 C C . ILE C 1 138 ? 36.683 29.518 11.291 1.00 38.97 138 ILE C C 1
ATOM 3755 O O . ILE C 1 138 ? 36.532 30.111 12.366 1.00 39.12 138 ILE C O 1
ATOM 3760 N N . ILE C 1 139 ? 37.605 29.842 10.389 1.00 35.55 139 ILE C N 1
ATOM 3761 C CA . ILE C 1 139 ? 38.540 30.929 10.586 1.00 33.30 139 ILE C CA 1
ATOM 3762 C C . ILE C 1 139 ? 37.828 32.272 10.815 1.00 34.07 139 ILE C C 1
ATOM 3763 O O . ILE C 1 139 ? 38.137 32.999 11.762 1.00 34.03 139 ILE C O 1
ATOM 3768 N N . LYS C 1 140 ? 36.883 32.603 9.940 1.00 32.73 140 LYS C N 1
ATOM 3769 C CA . LYS C 1 140 ? 36.136 33.849 10.062 1.00 31.73 140 LYS C CA 1
ATOM 3770 C C . LYS C 1 140 ? 35.358 33.915 11.360 1.00 30.59 140 LYS C C 1
ATOM 3771 O O . LYS C 1 140 ? 35.190 34.982 11.921 1.00 30.94 140 LYS C O 1
ATOM 3777 N N . LYS C 1 141 ? 34.860 32.772 11.820 1.00 30.84 141 LYS C N 1
ATOM 3778 C CA . LYS C 1 141 ? 34.106 32.707 13.066 1.00 30.16 141 LYS C CA 1
ATOM 3779 C C . LYS C 1 141 ? 35.085 33.137 14.151 1.00 30.09 141 LYS C C 1
ATOM 3780 O O . LYS C 1 141 ? 34.879 34.148 14.818 1.00 29.55 141 LYS C O 1
ATOM 3786 N N . ALA C 1 142 ? 36.165 32.373 14.291 1.00 29.58 142 ALA C N 1
ATOM 3787 C CA . ALA C 1 142 ? 37.211 32.660 15.268 1.00 29.43 142 ALA C CA 1
ATOM 3788 C C . ALA C 1 142 ? 37.544 34.146 15.258 1.00 30.80 142 ALA C C 1
ATOM 3789 O O . ALA C 1 142 ? 37.569 34.801 16.307 1.00 30.37 142 ALA C O 1
ATOM 3791 N N . LEU C 1 143 ? 37.798 34.664 14.057 1.00 31.77 143 LEU C N 1
ATOM 3792 C CA . LEU C 1 143 ? 38.120 36.068 13.868 1.00 31.48 143 LEU C CA 1
ATOM 3793 C C . LEU C 1 143 ? 37.030 36.965 14.435 1.00 33.07 143 LEU C C 1
ATOM 3794 O O . LEU C 1 143 ? 37.280 37.831 15.279 1.00 34.53 143 LEU C O 1
ATOM 3799 N N . VAL C 1 144 ? 35.809 36.758 13.979 1.00 33.75 144 VAL C N 1
ATOM 3800 C CA . VAL C 1 144 ? 34.719 37.582 14.450 1.00 34.87 144 VAL C CA 1
ATOM 3801 C C . VAL C 1 144 ? 34.519 37.507 15.952 1.00 36.31 144 VAL C C 1
ATOM 3802 O O . VAL C 1 144 ? 34.173 38.501 16.581 1.00 35.62 144 VAL C O 1
ATOM 3806 N N . PHE C 1 145 ? 34.736 36.332 16.529 1.00 37.95 145 PHE C N 1
ATOM 3807 C CA . PHE C 1 145 ? 34.573 36.189 17.960 1.00 39.87 145 PHE C CA 1
ATOM 3808 C C . PHE C 1 145 ? 35.719 36.854 18.692 1.00 41.28 145 PHE C C 1
ATOM 3809 O O . PHE C 1 145 ? 35.530 37.406 19.774 1.00 41.76 145 PHE C O 1
ATOM 3817 N N . ASN C 1 146 ? 36.907 36.795 18.104 1.00 42.25 146 ASN C N 1
ATOM 3818 C CA . ASN C 1 146 ? 38.072 37.425 18.704 1.00 44.61 146 ASN C CA 1
ATOM 3819 C C . ASN C 1 146 ? 37.748 38.896 18.895 1.00 45.19 146 ASN C C 1
ATOM 3820 O O . ASN C 1 146 ? 37.968 39.465 19.960 1.00 45.18 146 ASN C O 1
ATOM 3825 N N . HIS C 1 147 ? 37.206 39.496 17.843 1.00 46.88 147 HIS C N 1
ATOM 3826 C CA . HIS C 1 147 ? 36.855 40.907 17.840 1.00 48.73 147 HIS C CA 1
ATOM 3827 C C . HIS C 1 147 ? 35.760 41.286 18.827 1.00 49.41 147 HIS C C 1
ATOM 3828 O O . HIS C 1 147 ? 35.938 42.177 19.657 1.00 50.60 147 HIS C O 1
ATOM 3835 N N . LEU C 1 148 ? 34.622 40.614 18.736 1.00 49.12 148 LEU C N 1
ATOM 3836 C CA . LEU C 1 148 ? 33.505 40.936 19.604 1.00 48.74 148 LEU C CA 1
ATOM 3837 C C . LEU C 1 148 ? 33.727 40.594 21.074 1.00 48.79 148 LEU C C 1
ATOM 3838 O O . LEU C 1 148 ? 33.002 41.085 21.941 1.00 47.88 148 LEU C O 1
ATOM 3843 N N . GLN C 1 149 ? 34.724 39.761 21.364 1.00 48.90 149 GLN C N 1
ATOM 3844 C CA . GLN C 1 149 ? 34.995 39.411 22.752 1.00 49.36 149 GLN C CA 1
ATOM 3845 C C . GLN C 1 149 ? 35.477 40.682 23.422 1.00 49.76 149 GLN C C 1
ATOM 3846 O O . GLN C 1 149 ? 35.078 41.005 24.535 1.00 48.36 149 GLN C O 1
ATOM 3852 N N . LYS C 1 150 ? 36.337 41.403 22.718 1.00 51.03 150 LYS C N 1
ATOM 3853 C CA . LYS C 1 150 ? 36.860 42.659 23.207 1.00 52.91 150 LYS C CA 1
ATOM 3854 C C . LYS C 1 150 ? 35.674 43.625 23.368 1.00 54.15 150 LYS C C 1
ATOM 3855 O O . LYS C 1 150 ? 35.246 43.915 24.477 1.00 54.88 150 LYS C O 1
ATOM 3861 N N . GLU C 1 151 ? 35.133 44.106 22.256 1.00 56.33 151 GLU C N 1
ATOM 3862 C CA . GLU C 1 151 ? 34.005 45.033 22.286 1.00 58.38 151 GLU C CA 1
ATOM 3863 C C . GLU C 1 151 ? 32.979 44.689 23.364 1.00 58.65 151 GLU C C 1
ATOM 3864 O O . GLU C 1 151 ? 32.653 45.526 24.191 1.00 59.28 151 GLU C O 1
ATOM 3870 N N . TRP C 1 152 ? 32.480 43.458 23.374 1.00 59.58 152 TRP C N 1
ATOM 3871 C CA . TRP C 1 152 ? 31.484 43.063 24.372 1.00 60.30 152 TRP C CA 1
ATOM 3872 C C . TRP C 1 152 ? 32.012 42.809 25.776 1.00 60.23 152 TRP C C 1
ATOM 3873 O O . TRP C 1 152 ? 31.226 42.694 26.707 1.00 59.86 152 TRP C O 1
ATOM 3884 N N . LYS C 1 153 ? 33.323 42.706 25.946 1.00 60.79 153 LYS C N 1
ATOM 3885 C CA . LYS C 1 153 ? 33.857 42.415 27.271 1.00 61.62 153 LYS C CA 1
ATOM 3886 C C . LYS C 1 153 ? 33.228 41.100 27.748 1.00 60.33 153 LYS C C 1
ATOM 3887 O O . LYS C 1 153 ? 32.253 41.106 28.502 1.00 59.86 153 LYS C O 1
ATOM 3893 N N . VAL C 1 154 ? 33.774 39.976 27.290 1.00 59.06 154 VAL C N 1
ATOM 3894 C CA . VAL C 1 154 ? 33.270 38.658 27.677 1.00 58.11 154 VAL C CA 1
ATOM 3895 C C . VAL C 1 154 ? 34.418 37.747 28.035 1.00 57.96 154 VAL C C 1
ATOM 3896 O O . VAL C 1 154 ? 35.415 37.697 27.328 1.00 57.54 154 VAL C O 1
ATOM 3900 N N . GLU C 1 155 ? 34.271 37.014 29.132 1.00 58.91 155 GLU C N 1
ATOM 3901 C CA . GLU C 1 155 ? 35.324 36.103 29.552 1.00 59.04 155 GLU C CA 1
ATOM 3902 C C . GLU C 1 155 ? 34.888 34.979 30.480 1.00 57.50 155 GLU C C 1
ATOM 3903 O O . GLU C 1 155 ? 33.980 35.135 31.294 1.00 57.07 155 GLU C O 1
ATOM 3909 N N . ILE C 1 156 ? 35.544 33.836 30.318 1.00 56.18 156 ILE C N 1
ATOM 3910 C CA . ILE C 1 156 ? 35.300 32.650 31.128 1.00 55.22 156 ILE C CA 1
ATOM 3911 C C . ILE C 1 156 ? 36.481 32.527 32.085 1.00 54.79 156 ILE C C 1
ATOM 3912 O O . ILE C 1 156 ? 37.590 32.137 31.703 1.00 54.20 156 ILE C O 1
ATOM 3917 N N . THR C 1 157 ? 36.214 32.871 33.336 1.00 54.07 157 THR C N 1
ATOM 3918 C CA . THR C 1 157 ? 37.208 32.862 34.396 1.00 52.11 157 THR C CA 1
ATOM 3919 C C . THR C 1 157 ? 37.509 31.468 34.920 1.00 52.45 157 THR C C 1
ATOM 3920 O O . THR C 1 157 ? 36.697 30.555 34.805 1.00 53.43 157 THR C O 1
ATOM 3924 N N . ASP C 1 158 ? 38.687 31.320 35.509 1.00 52.87 158 ASP C N 1
ATOM 3925 C CA . ASP C 1 158 ? 39.126 30.062 36.097 1.00 52.12 158 ASP C CA 1
ATOM 3926 C C . ASP C 1 158 ? 38.041 29.487 36.992 1.00 50.43 158 ASP C C 1
ATOM 3927 O O . ASP C 1 158 ? 37.682 28.318 36.881 1.00 49.56 158 ASP C O 1
ATOM 3932 N N . GLU C 1 159 ? 37.529 30.325 37.886 1.00 49.25 159 GLU C N 1
ATOM 3933 C CA . GLU C 1 159 ? 36.495 29.902 38.823 1.00 48.75 159 GLU C CA 1
ATOM 3934 C C . GLU C 1 159 ? 35.347 29.203 38.105 1.00 47.27 159 GLU C C 1
ATOM 3935 O O . GLU C 1 159 ? 34.968 28.079 38.458 1.00 45.57 159 GLU C O 1
ATOM 3937 N N . VAL C 1 160 ? 34.804 29.874 37.093 1.00 46.62 160 VAL C N 1
ATOM 3938 C CA . VAL C 1 160 ? 33.692 29.332 36.320 1.00 45.94 160 VAL C CA 1
ATOM 3939 C C . VAL C 1 160 ? 34.013 27.961 35.717 1.00 44.05 160 VAL C C 1
ATOM 3940 O O . VAL C 1 160 ? 33.213 27.030 35.821 1.00 42.08 160 VAL C O 1
ATOM 3944 N N . VAL C 1 161 ? 35.180 27.831 35.102 1.00 43.51 161 VAL C N 1
ATOM 3945 C CA . VAL C 1 161 ? 35.579 26.557 34.528 1.00 45.90 161 VAL C CA 1
ATOM 3946 C C . VAL C 1 161 ? 35.489 25.465 35.600 1.00 49.33 161 VAL C C 1
ATOM 3947 O O . VAL C 1 161 ? 34.926 24.391 35.364 1.00 49.64 161 VAL C O 1
ATOM 3951 N N . LYS C 1 162 ? 36.044 25.754 36.779 1.00 52.00 162 LYS C N 1
ATOM 3952 C CA . LYS C 1 162 ? 36.045 24.809 37.893 1.00 54.06 162 LYS C CA 1
ATOM 3953 C C . LYS C 1 162 ? 34.652 24.367 38.321 1.00 55.74 162 LYS C C 1
ATOM 3954 O O . LYS C 1 162 ? 34.458 23.214 38.727 1.00 56.15 162 LYS C O 1
ATOM 3960 N N . ASN C 1 163 ? 33.681 25.276 38.244 1.00 56.61 163 ASN C N 1
ATOM 3961 C CA . ASN C 1 163 ? 32.319 24.925 38.628 1.00 57.05 163 ASN C CA 1
ATOM 3962 C C . ASN C 1 163 ? 31.732 24.000 37.588 1.00 56.99 163 ASN C C 1
ATOM 3963 O O . ASN C 1 163 ? 30.926 23.131 37.897 1.00 57.19 163 ASN C O 1
ATOM 3968 N N . VAL C 1 164 ? 32.142 24.197 36.344 1.00 56.92 164 VAL C N 1
ATOM 3969 C CA . VAL C 1 164 ? 31.632 23.390 35.262 1.00 57.54 164 VAL C CA 1
ATOM 3970 C C . VAL C 1 164 ? 32.171 21.969 35.390 1.00 58.24 164 VAL C C 1
ATOM 3971 O O . VAL C 1 164 ? 31.414 21.002 35.268 1.00 57.51 164 VAL C O 1
ATOM 3975 N N . ILE C 1 165 ? 33.473 21.850 35.654 1.00 58.97 165 ILE C N 1
ATOM 3976 C CA . ILE C 1 165 ? 34.126 20.549 35.822 1.00 59.48 165 ILE C CA 1
ATOM 3977 C C . ILE C 1 165 ? 33.553 19.844 37.050 1.00 60.56 165 ILE C C 1
ATOM 3978 O O . ILE C 1 165 ? 33.070 18.710 36.969 1.00 60.05 165 ILE C O 1
ATOM 3983 N N . SER C 1 166 ? 33.616 20.540 38.183 1.00 61.68 166 SER C N 1
ATOM 3984 C CA . SER C 1 166 ? 33.116 20.035 39.452 1.00 63.81 166 SER C CA 1
ATOM 3985 C C . SER C 1 166 ? 31.641 19.677 39.347 1.00 65.54 166 SER C C 1
ATOM 3986 O O . SER C 1 166 ? 31.109 18.939 40.182 1.00 65.64 166 SER C O 1
ATOM 3988 N N . LEU C 1 167 ? 30.982 20.218 38.325 1.00 67.62 167 LEU C N 1
ATOM 3989 C CA . LEU C 1 167 ? 29.567 19.961 38.093 1.00 69.34 167 LEU C CA 1
ATOM 3990 C C . LEU C 1 167 ? 29.395 18.763 37.192 1.00 71.22 167 LEU C C 1
ATOM 3991 O O . LEU C 1 167 ? 28.298 18.221 37.088 1.00 71.33 167 LEU C O 1
ATOM 3996 N N . TYR C 1 168 ? 30.484 18.360 36.539 1.00 73.81 168 TYR C N 1
ATOM 3997 C CA . TYR C 1 168 ? 30.453 17.214 35.645 1.00 76.75 168 TYR C CA 1
ATOM 3998 C C . TYR C 1 168 ? 30.550 15.930 36.449 1.00 78.40 168 TYR C C 1
ATOM 3999 O O . TYR C 1 168 ? 29.799 14.986 36.212 1.00 78.42 168 TYR C O 1
ATOM 4008 N N . TYR C 1 169 ? 31.476 15.898 37.402 1.00 81.04 169 TYR C N 1
ATOM 4009 C CA . TYR C 1 169 ? 31.661 14.724 38.257 1.00 83.96 169 TYR C CA 1
ATOM 4010 C C . TYR C 1 169 ? 30.429 14.509 39.120 1.00 84.83 169 TYR C C 1
ATOM 4011 O O . TYR C 1 169 ? 29.949 13.386 39.282 1.00 85.16 169 TYR C O 1
ATOM 4020 N N . GLU C 1 170 ? 29.928 15.603 39.677 1.00 85.92 170 GLU C N 1
ATOM 4021 C CA . GLU C 1 170 ? 28.755 15.564 40.526 1.00 87.46 170 GLU C CA 1
ATOM 4022 C C . GLU C 1 170 ? 27.515 15.082 39.774 1.00 88.32 170 GLU C C 1
ATOM 4023 O O . GLU C 1 170 ? 26.679 14.380 40.344 1.00 88.76 170 GLU C O 1
ATOM 4029 N N . LYS C 1 171 ? 27.394 15.450 38.499 1.00 89.12 171 LYS C N 1
ATOM 4030 C CA . LYS C 1 171 ? 26.231 15.051 37.705 1.00 89.70 171 LYS C CA 1
ATOM 4031 C C . LYS C 1 171 ? 26.219 13.564 37.369 1.00 89.94 171 LYS C C 1
ATOM 4032 O O . LYS C 1 171 ? 25.182 12.903 37.448 1.00 89.28 171 LYS C O 1
ATOM 4038 N N . THR C 1 172 ? 27.374 13.038 36.991 1.00 90.50 172 THR C N 1
ATOM 4039 C CA . THR C 1 172 ? 27.460 11.636 36.639 1.00 91.90 172 THR C CA 1
ATOM 4040 C C . THR C 1 172 ? 28.816 11.051 37.004 1.00 93.19 172 THR C C 1
ATOM 4041 O O . THR C 1 172 ? 29.788 11.780 37.219 1.00 93.18 172 THR C O 1
ATOM 4045 N N . ASN C 1 173 ? 28.870 9.725 37.077 1.00 94.32 173 ASN C N 1
ATOM 4046 C CA . ASN C 1 173 ? 30.109 9.035 37.396 1.00 95.07 173 ASN C CA 1
ATOM 4047 C C . ASN C 1 173 ? 31.139 9.359 36.316 1.00 95.19 173 ASN C C 1
ATOM 4048 O O . ASN C 1 173 ? 31.901 10.317 36.448 1.00 95.38 173 ASN C O 1
ATOM 4053 N N . GLN C 1 174 ? 31.141 8.568 35.244 1.00 94.96 174 GLN C N 1
ATOM 4054 C CA . GLN C 1 174 ? 32.077 8.757 34.139 1.00 95.05 174 GLN C CA 1
ATOM 4055 C C . GLN C 1 174 ? 33.522 8.695 34.638 1.00 95.01 174 GLN C C 1
ATOM 4056 O O . GLN C 1 174 ? 33.795 8.175 35.721 1.00 94.92 174 GLN C O 1
ATOM 4058 N N . SER C 1 175 ? 34.446 9.224 33.841 1.00 94.92 175 SER C N 1
ATOM 4059 C CA . SER C 1 175 ? 35.860 9.232 34.208 1.00 94.34 175 SER C CA 1
ATOM 4060 C C . SER C 1 175 ? 36.555 10.436 33.574 1.00 94.18 175 SER C C 1
ATOM 4061 O O . SER C 1 175 ? 36.977 10.392 32.413 1.00 94.03 175 SER C O 1
ATOM 4063 N N . VAL C 1 176 ? 36.663 11.512 34.347 1.00 93.62 176 VAL C N 1
ATOM 4064 C CA . VAL C 1 176 ? 37.294 12.743 33.882 1.00 93.40 176 VAL C CA 1
ATOM 4065 C C . VAL C 1 176 ? 37.655 13.597 35.092 1.00 93.13 176 VAL C C 1
ATOM 4066 O O . VAL C 1 176 ? 37.113 14.684 35.298 1.00 93.43 176 VAL C O 1
ATOM 4068 N N . ARG C 1 177 ? 38.576 13.088 35.896 1.00 92.49 177 ARG C N 1
ATOM 4069 C CA . ARG C 1 177 ? 39.013 13.786 37.095 1.00 91.78 177 ARG C CA 1
ATOM 4070 C C . ARG C 1 177 ? 40.214 14.672 36.737 1.00 90.87 177 ARG C C 1
ATOM 4071 O O . ARG C 1 177 ? 40.418 15.742 37.320 1.00 90.06 177 ARG C O 1
ATOM 4079 N N . GLU C 1 178 ? 40.980 14.207 35.750 1.00 90.17 178 GLU C N 1
ATOM 4080 C CA . GLU C 1 178 ? 42.201 14.858 35.270 1.00 89.38 178 GLU C CA 1
ATOM 4081 C C . GLU C 1 178 ? 42.048 16.187 34.546 1.00 88.55 178 GLU C C 1
ATOM 4082 O O . GLU C 1 178 ? 43.041 16.771 34.113 1.00 87.95 178 GLU C O 1
ATOM 4088 N N . TYR C 1 179 ? 40.822 16.671 34.407 1.00 87.58 179 TYR C N 1
ATOM 4089 C CA . TYR C 1 179 ? 40.618 17.926 33.705 1.00 86.69 179 TYR C CA 1
ATOM 4090 C C . TYR C 1 179 ? 40.870 19.164 34.552 1.00 86.17 179 TYR C C 1
ATOM 4091 O O . TYR C 1 179 ? 40.553 20.279 34.136 1.00 86.88 179 TYR C O 1
ATOM 4100 N N . LEU C 1 180 ? 41.443 18.978 35.734 1.00 85.12 180 LEU C N 1
ATOM 4101 C CA . LEU C 1 180 ? 41.736 20.118 36.588 1.00 84.94 180 LEU C CA 1
ATOM 4102 C C . LEU C 1 180 ? 43.175 20.043 37.067 1.00 85.04 180 LEU C C 1
ATOM 4103 O O . LEU C 1 180 ? 43.646 20.919 37.798 1.00 85.00 180 LEU C O 1
ATOM 4108 N N . ASP C 1 181 ? 43.879 19.004 36.627 1.00 85.10 181 ASP C N 1
ATOM 4109 C CA . ASP C 1 181 ? 45.267 18.802 37.030 1.00 85.26 181 ASP C CA 1
ATOM 4110 C C . ASP C 1 181 ? 46.319 19.041 35.946 1.00 84.19 181 ASP C C 1
ATOM 4111 O O . ASP C 1 181 ? 47.447 19.441 36.254 1.00 84.18 181 ASP C O 1
ATOM 4116 N N . ASP C 1 182 ? 45.955 18.799 34.687 1.00 82.62 182 ASP C N 1
ATOM 4117 C CA . ASP C 1 182 ? 46.869 19.016 33.562 1.00 80.70 182 ASP C CA 1
ATOM 4118 C C . ASP C 1 182 ? 46.426 20.259 32.790 1.00 79.23 182 ASP C C 1
ATOM 4119 O O . ASP C 1 182 ? 45.472 20.203 32.020 1.00 79.97 182 ASP C O 1
ATOM 4121 N N . LYS C 1 183 ? 47.124 21.374 32.995 1.00 77.65 183 LYS C N 1
ATOM 4122 C CA . LYS C 1 183 ? 46.794 22.639 32.333 1.00 75.97 183 LYS C CA 1
ATOM 4123 C C . LYS C 1 183 ? 46.130 22.466 30.970 1.00 75.21 183 LYS C C 1
ATOM 4124 O O . LYS C 1 183 ? 44.973 22.843 30.783 1.00 74.90 183 LYS C O 1
ATOM 4126 N N . GLN C 1 184 ? 46.866 21.891 30.023 1.00 74.26 184 GLN C N 1
ATOM 4127 C CA . GLN C 1 184 ? 46.356 21.674 28.669 1.00 73.00 184 GLN C CA 1
ATOM 4128 C C . GLN C 1 184 ? 44.891 21.224 28.605 1.00 70.23 184 GLN C C 1
ATOM 4129 O O . GLN C 1 184 ? 44.158 21.603 27.686 1.00 71.28 184 GLN C O 1
ATOM 4135 N N . LYS C 1 185 ? 44.461 20.425 29.574 1.00 65.58 185 LYS C N 1
ATOM 4136 C CA . LYS C 1 185 ? 43.094 19.934 29.574 1.00 61.20 185 LYS C CA 1
ATOM 4137 C C . LYS C 1 185 ? 42.138 20.931 30.199 1.00 58.85 185 LYS C C 1
ATOM 4138 O O . LYS C 1 185 ? 40.994 21.068 29.767 1.00 58.36 185 LYS C O 1
ATOM 4144 N N . PHE C 1 186 ? 42.614 21.640 31.212 1.00 56.13 186 PHE C N 1
ATOM 4145 C CA . PHE C 1 186 ? 41.792 22.630 31.892 1.00 53.14 186 PHE C CA 1
ATOM 4146 C C . PHE C 1 186 ? 41.424 23.762 30.943 1.00 52.33 186 PHE C C 1
ATOM 4147 O O . PHE C 1 186 ? 40.307 24.264 30.986 1.00 51.97 186 PHE C O 1
ATOM 4155 N N . GLU C 1 187 ? 42.369 24.158 30.091 1.00 51.21 187 GLU C N 1
ATOM 4156 C CA . GLU C 1 187 ? 42.143 25.241 29.137 1.00 49.44 187 GLU C CA 1
ATOM 4157 C C . GLU C 1 187 ? 41.243 24.807 27.994 1.00 48.00 187 GLU C C 1
ATOM 4158 O O . GLU C 1 187 ? 40.635 25.637 27.320 1.00 47.17 187 GLU C O 1
ATOM 4164 N N . GLY C 1 188 ? 41.170 23.501 27.769 1.00 47.15 188 GLY C N 1
ATOM 4165 C CA . GLY C 1 188 ? 40.307 22.998 26.724 1.00 45.80 188 GLY C CA 1
ATOM 4166 C C . GLY C 1 188 ? 38.870 23.264 27.126 1.00 45.41 188 GLY C C 1
ATOM 4167 O O . GLY C 1 188 ? 38.052 23.677 26.306 1.00 44.76 188 GLY C O 1
ATOM 4168 N N . VAL C 1 189 ? 38.564 23.027 28.399 1.00 44.80 189 VAL C N 1
ATOM 4169 C CA . VAL C 1 189 ? 37.218 23.255 28.921 1.00 44.87 189 VAL C CA 1
ATOM 4170 C C . VAL C 1 189 ? 36.814 24.724 28.815 1.00 45.23 189 VAL C C 1
ATOM 4171 O O . VAL C 1 189 ? 35.657 25.036 28.535 1.00 45.56 189 VAL C O 1
ATOM 4175 N N . ARG C 1 190 ? 37.767 25.622 29.051 1.00 45.10 190 ARG C N 1
ATOM 4176 C CA . ARG C 1 190 ? 37.489 27.048 28.996 1.00 45.77 190 ARG C CA 1
ATOM 4177 C C . ARG C 1 190 ? 37.034 27.425 27.602 1.00 45.47 190 ARG C C 1
ATOM 4178 O O . ARG C 1 190 ? 36.059 28.148 27.441 1.00 45.50 190 ARG C O 1
ATOM 4186 N N . THR C 1 191 ? 37.738 26.914 26.600 1.00 45.20 191 THR C N 1
ATOM 4187 C CA . THR C 1 191 ? 37.429 27.201 25.210 1.00 44.16 191 THR C CA 1
ATOM 4188 C C . THR C 1 191 ? 36.013 26.802 24.841 1.00 43.06 191 THR C C 1
ATOM 4189 O O . THR C 1 191 ? 35.303 27.556 24.194 1.00 44.27 191 THR C O 1
ATOM 4193 N N . ALA C 1 192 ? 35.603 25.613 25.252 1.00 42.28 192 ALA C N 1
ATOM 4194 C CA . ALA C 1 192 ? 34.265 25.135 24.954 1.00 42.07 192 ALA C CA 1
ATOM 4195 C C . ALA C 1 192 ? 33.252 26.073 25.570 1.00 42.32 192 ALA C C 1
ATOM 4196 O O . ALA C 1 192 ? 32.304 26.493 24.912 1.00 45.02 192 ALA C O 1
ATOM 4198 N N . LEU C 1 193 ? 33.449 26.403 26.839 1.00 41.19 193 LEU C N 1
ATOM 4199 C CA . LEU C 1 193 ? 32.532 27.302 27.524 1.00 39.01 193 LEU C CA 1
ATOM 4200 C C . LEU C 1 193 ? 32.484 28.676 26.870 1.00 37.01 193 LEU C C 1
ATOM 4201 O O . LEU C 1 193 ? 31.406 29.247 26.697 1.00 36.77 193 LEU C O 1
ATOM 4206 N N . LEU C 1 194 ? 33.650 29.193 26.499 1.00 34.95 194 LEU C N 1
ATOM 4207 C CA . LEU C 1 194 ? 33.748 30.503 25.873 1.00 34.21 194 LEU C CA 1
ATOM 4208 C C . LEU C 1 194 ? 33.037 30.572 24.536 1.00 35.31 194 LEU C C 1
ATOM 4209 O O . LEU C 1 194 ? 32.441 31.593 24.208 1.00 36.05 194 LEU C O 1
ATOM 4214 N N . GLU C 1 195 ? 33.113 29.500 23.755 1.00 36.10 195 GLU C N 1
ATOM 4215 C CA . GLU C 1 195 ? 32.450 29.484 22.458 1.00 38.59 195 GLU C CA 1
ATOM 4216 C C . GLU C 1 195 ? 30.943 29.482 22.624 1.00 37.74 195 GLU C C 1
ATOM 4217 O O . GLU C 1 195 ? 30.240 30.281 22.001 1.00 37.45 195 GLU C O 1
ATOM 4223 N N . GLU C 1 196 ? 30.455 28.570 23.459 1.00 36.07 196 GLU C N 1
ATOM 4224 C CA . GLU C 1 196 ? 29.034 28.449 23.716 1.00 34.97 196 GLU C CA 1
ATOM 4225 C C . GLU C 1 196 ? 28.473 29.770 24.213 1.00 35.23 196 GLU C C 1
ATOM 4226 O O . GLU C 1 196 ? 27.332 30.117 23.921 1.00 35.29 196 GLU C O 1
ATOM 4228 N N . ARG C 1 197 ? 29.285 30.505 24.967 1.00 35.98 197 ARG C N 1
ATOM 4229 C CA . ARG C 1 197 ? 28.856 31.782 25.513 1.00 36.56 197 ARG C CA 1
ATOM 4230 C C . ARG C 1 197 ? 28.789 32.845 24.432 1.00 35.83 197 ARG C C 1
ATOM 4231 O O . ARG C 1 197 ? 27.830 33.591 24.362 1.00 35.06 197 ARG C O 1
ATOM 4239 N N . MET C 1 198 ? 29.810 32.914 23.590 1.00 35.48 198 MET C N 1
ATOM 4240 C CA . MET C 1 198 ? 29.809 33.883 22.506 1.00 35.59 198 MET C CA 1
ATOM 4241 C C . MET C 1 198 ? 28.593 33.667 21.603 1.00 34.29 198 MET C C 1
ATOM 4242 O O . MET C 1 198 ? 27.929 34.632 21.224 1.00 34.97 198 MET C O 1
ATOM 4247 N N . VAL C 1 199 ? 28.290 32.416 21.260 1.00 31.24 199 VAL C N 1
ATOM 4248 C CA . VAL C 1 199 ? 27.138 32.169 20.413 1.00 29.58 199 VAL C CA 1
ATOM 4249 C C . VAL C 1 199 ? 25.904 32.769 21.060 1.00 30.25 199 VAL C C 1
ATOM 4250 O O . VAL C 1 199 ? 25.224 33.594 20.463 1.00 27.44 199 VAL C O 1
ATOM 4254 N N . LEU C 1 200 ? 25.626 32.370 22.294 1.00 32.53 200 LEU C N 1
ATOM 4255 C CA . LEU C 1 200 ? 24.467 32.899 23.002 1.00 34.40 200 LEU C CA 1
ATOM 4256 C C . LEU C 1 200 ? 24.467 34.430 23.107 1.00 34.91 200 LEU C C 1
ATOM 4257 O O . LEU C 1 200 ? 23.410 35.054 23.188 1.00 34.76 200 LEU C O 1
ATOM 4262 N N . GLU C 1 201 ? 25.655 35.025 23.105 1.00 35.18 201 GLU C N 1
ATOM 4263 C CA . GLU C 1 201 ? 25.798 36.465 23.206 1.00 35.68 201 GLU C CA 1
ATOM 4264 C C . GLU C 1 201 ? 25.474 37.147 21.888 1.00 35.47 201 GLU C C 1
ATOM 4265 O O . GLU C 1 201 ? 24.772 38.172 21.860 1.00 34.19 201 GLU C O 1
ATOM 4271 N N . THR C 1 202 ? 26.009 36.591 20.803 1.00 33.98 202 THR C N 1
ATOM 4272 C CA . THR C 1 202 ? 25.740 37.126 19.477 1.00 31.49 202 THR C CA 1
ATOM 4273 C C . THR C 1 202 ? 24.222 37.177 19.347 1.00 30.94 202 THR C C 1
ATOM 4274 O O . THR C 1 202 ? 23.649 38.219 19.077 1.00 32.34 202 THR C O 1
ATOM 4278 N N . ILE C 1 203 ? 23.573 36.049 19.580 1.00 29.14 203 ILE C N 1
ATOM 4279 C CA . ILE C 1 203 ? 22.127 35.993 19.512 1.00 28.47 203 ILE C CA 1
ATOM 4280 C C . ILE C 1 203 ? 21.447 37.049 20.392 1.00 27.73 203 ILE C C 1
ATOM 4281 O O . ILE C 1 203 ? 20.574 37.782 19.936 1.00 25.75 203 ILE C O 1
ATOM 4286 N N . ASN C 1 204 ? 21.870 37.156 21.643 1.00 30.16 204 ASN C N 1
ATOM 4287 C CA . ASN C 1 204 ? 21.290 38.134 22.580 1.00 30.24 204 ASN C CA 1
ATOM 4288 C C . ASN C 1 204 ? 21.352 39.586 22.093 1.00 29.77 204 ASN C C 1
ATOM 4289 O O . ASN C 1 204 ? 20.627 40.428 22.599 1.00 29.48 204 ASN C O 1
ATOM 4294 N N . HIS C 1 205 ? 22.207 39.880 21.116 1.00 30.01 205 HIS C N 1
ATOM 4295 C CA . HIS C 1 205 ? 22.339 41.253 20.628 1.00 31.93 205 HIS C CA 1
ATOM 4296 C C . HIS C 1 205 ? 21.541 41.642 19.390 1.00 31.44 205 HIS C C 1
ATOM 4297 O O . HIS C 1 205 ? 21.751 42.724 18.855 1.00 32.05 205 HIS C O 1
ATOM 4304 N N . PHE C 1 206 ? 20.639 40.792 18.916 1.00 29.28 206 PHE C N 1
ATOM 4305 C CA . PHE C 1 206 ? 19.894 41.145 17.716 1.00 25.45 206 PHE C CA 1
ATOM 4306 C C . PHE C 1 206 ? 18.404 40.904 17.838 1.00 25.24 206 PHE C C 1
ATOM 4307 O O . PHE C 1 206 ? 17.970 40.201 18.737 1.00 26.39 206 PHE C O 1
ATOM 4315 N N . LYS C 1 207 ? 17.634 41.512 16.933 1.00 24.16 207 LYS C N 1
ATOM 4316 C CA . LYS C 1 207 ? 16.190 41.322 16.863 1.00 24.24 207 LYS C CA 1
ATOM 4317 C C . LYS C 1 207 ? 15.908 40.447 15.610 1.00 24.15 207 LYS C C 1
ATOM 4318 O O . LYS C 1 207 ? 16.391 40.723 14.509 1.00 22.58 207 LYS C O 1
ATOM 4324 N N . PHE C 1 208 ? 15.136 39.382 15.780 1.00 22.28 208 PHE C N 1
ATOM 4325 C CA . PHE C 1 208 ? 14.860 38.494 14.662 1.00 20.84 208 PHE C CA 1
ATOM 4326 C C . PHE C 1 208 ? 13.442 38.517 14.112 1.00 20.68 208 PHE C C 1
ATOM 4327 O O . PHE C 1 208 ? 12.461 38.757 14.811 1.00 19.17 208 PHE C O 1
ATOM 4335 N N . HIS C 1 209 ? 13.361 38.273 12.820 1.00 21.08 209 HIS C N 1
ATOM 4336 C CA . HIS C 1 209 ? 12.085 38.186 12.170 1.00 23.36 209 HIS C CA 1
ATOM 4337 C C . HIS C 1 209 ? 12.068 36.818 11.522 1.00 24.63 209 HIS C C 1
ATOM 4338 O O . HIS C 1 209 ? 13.075 36.383 10.913 1.00 23.11 209 HIS C O 1
ATOM 4345 N N . PHE C 1 210 ? 10.935 36.131 11.646 1.00 24.90 210 PHE C N 1
ATOM 4346 C CA . PHE C 1 210 ? 10.838 34.805 11.046 1.00 24.36 210 PHE C CA 1
ATOM 4347 C C . PHE C 1 210 ? 10.115 34.813 9.719 1.00 23.68 210 PHE C C 1
ATOM 4348 O O . PHE C 1 210 ? 8.953 35.156 9.628 1.00 25.60 210 PHE C O 1
ATOM 4356 N N . ASN C 1 211 ? 10.839 34.425 8.686 1.00 24.91 211 ASN C N 1
ATOM 4357 C CA . ASN C 1 211 ? 10.326 34.371 7.326 1.00 26.11 211 ASN C CA 1
ATOM 4358 C C . ASN C 1 211 ? 9.440 33.157 7.083 1.00 24.57 211 ASN C C 1
ATOM 4359 O O . ASN C 1 211 ? 9.888 32.192 6.498 1.00 25.91 211 ASN C O 1
ATOM 4364 N N . LEU C 1 212 ? 8.193 33.196 7.517 1.00 24.58 212 LEU C N 1
ATOM 4365 C CA . LEU C 1 212 ? 7.307 32.055 7.324 1.00 27.46 212 LEU C CA 1
ATOM 4366 C C . LEU C 1 212 ? 6.317 32.232 6.176 1.00 29.90 212 LEU C C 1
ATOM 4367 O O . LEU C 1 212 ? 6.090 31.319 5.389 1.00 30.39 212 LEU C O 1
ATOM 4372 N N . THR C 1 213 ? 5.708 33.407 6.121 1.00 33.37 213 THR C N 1
ATOM 4373 C CA . THR C 1 213 ? 4.749 33.770 5.092 1.00 36.72 213 THR C CA 1
ATOM 4374 C C . THR C 1 213 ? 5.514 34.520 4.016 1.00 40.06 213 THR C C 1
ATOM 4375 O O . THR C 1 213 ? 5.471 34.175 2.836 1.00 41.61 213 THR C O 1
ATOM 4379 N N . GLY C 1 214 ? 6.213 35.556 4.461 1.00 42.64 214 GLY C N 1
ATOM 4380 C CA . GLY C 1 214 ? 7.020 36.385 3.591 1.00 46.70 214 GLY C CA 1
ATOM 4381 C C . GLY C 1 214 ? 7.883 37.284 4.467 1.00 50.05 214 GLY C C 1
ATOM 4382 O O . GLY C 1 214 ? 7.629 37.400 5.673 1.00 48.79 214 GLY C O 1
ATOM 4383 N N . GLN C 1 215 ? 8.895 37.917 3.870 1.00 52.47 215 GLN C N 1
ATOM 4384 C CA . GLN C 1 215 ? 9.793 38.798 4.611 1.00 54.72 215 GLN C CA 1
ATOM 4385 C C . GLN C 1 215 ? 9.087 40.106 4.992 1.00 56.69 215 GLN C C 1
ATOM 4386 O O . GLN C 1 215 ? 9.749 41.172 5.065 1.00 57.35 215 GLN C O 1
ATOM 4388 N N . ILE D 1 14 ? 79.339 16.332 114.685 1.00 62.59 14 ILE D N 1
ATOM 4389 C CA . ILE D 1 14 ? 79.479 17.652 115.378 1.00 63.69 14 ILE D CA 1
ATOM 4390 C C . ILE D 1 14 ? 78.258 18.549 115.119 1.00 63.16 14 ILE D C 1
ATOM 4391 O O . ILE D 1 14 ? 77.824 18.702 113.974 1.00 63.38 14 ILE D O 1
ATOM 4396 N N . PRO D 1 15 ? 77.720 19.142 116.186 1.00 61.59 15 PRO D N 1
ATOM 4397 C CA . PRO D 1 15 ? 76.547 20.005 116.100 1.00 59.62 15 PRO D CA 1
ATOM 4398 C C . PRO D 1 15 ? 76.633 21.121 115.047 1.00 59.06 15 PRO D C 1
ATOM 4399 O O . PRO D 1 15 ? 77.718 21.627 114.747 1.00 58.81 15 PRO D O 1
ATOM 4401 N N . THR D 1 16 ? 75.481 21.511 114.497 1.00 58.05 16 THR D N 1
ATOM 4402 C CA . THR D 1 16 ? 75.434 22.569 113.480 1.00 57.64 16 THR D CA 1
ATOM 4403 C C . THR D 1 16 ? 74.585 23.785 113.874 1.00 55.87 16 THR D C 1
ATOM 4404 O O . THR D 1 16 ? 74.993 24.925 113.673 1.00 55.57 16 THR D O 1
ATOM 4408 N N . THR D 1 17 ? 73.402 23.540 114.424 1.00 54.16 17 THR D N 1
ATOM 4409 C CA . THR D 1 17 ? 72.517 24.619 114.830 1.00 51.97 17 THR D CA 1
ATOM 4410 C C . THR D 1 17 ? 72.521 24.810 116.333 1.00 51.86 17 THR D C 1
ATOM 4411 O O . THR D 1 17 ? 71.703 25.548 116.868 1.00 51.47 17 THR D O 1
ATOM 4415 N N . GLU D 1 18 ? 73.434 24.131 117.020 1.00 51.77 18 GLU D N 1
ATOM 4416 C CA . GLU D 1 18 ? 73.540 24.249 118.473 1.00 50.48 18 GLU D CA 1
ATOM 4417 C C . GLU D 1 18 ? 74.981 24.078 118.890 1.00 50.43 18 GLU D C 1
ATOM 4418 O O . GLU D 1 18 ? 75.801 23.579 118.119 1.00 49.68 18 GLU D O 1
ATOM 4424 N N . ASN D 1 19 ? 75.292 24.513 120.105 1.00 51.00 19 ASN D N 1
ATOM 4425 C CA . ASN D 1 19 ? 76.645 24.391 120.627 1.00 52.79 19 ASN D CA 1
ATOM 4426 C C . ASN D 1 19 ? 77.648 25.119 119.732 1.00 53.34 19 ASN D C 1
ATOM 4427 O O . ASN D 1 19 ? 78.705 24.580 119.400 1.00 52.21 19 ASN D O 1
ATOM 4432 N N . LEU D 1 20 ? 77.304 26.347 119.343 1.00 55.64 20 LEU D N 1
ATOM 4433 C CA . LEU D 1 20 ? 78.168 27.165 118.490 1.00 58.02 20 LEU D CA 1
ATOM 4434 C C . LEU D 1 20 ? 79.520 27.374 119.168 1.00 60.38 20 LEU D C 1
ATOM 4435 O O . LEU D 1 20 ? 80.562 27.328 118.527 1.00 61.15 20 LEU D O 1
ATOM 4437 N N . TYR D 1 21 ? 79.484 27.613 120.474 1.00 63.84 21 TYR D N 1
ATOM 4438 C CA . TYR D 1 21 ? 80.687 27.794 121.281 1.00 66.53 21 TYR D CA 1
ATOM 4439 C C . TYR D 1 21 ? 80.613 26.634 122.275 1.00 69.35 21 TYR D C 1
ATOM 4440 O O . TYR D 1 21 ? 79.976 26.740 123.328 1.00 71.25 21 TYR D O 1
ATOM 4449 N N . PHE D 1 22 ? 81.259 25.528 121.911 1.00 72.16 22 PHE D N 1
ATOM 4450 C CA . PHE D 1 22 ? 81.277 24.276 122.677 1.00 74.41 22 PHE D CA 1
ATOM 4451 C C . PHE D 1 22 ? 81.123 24.266 124.206 1.00 75.37 22 PHE D C 1
ATOM 4452 O O . PHE D 1 22 ? 81.741 25.043 124.932 1.00 75.99 22 PHE D O 1
ATOM 4460 N N . GLN D 1 23 ? 80.275 23.340 124.650 1.00 76.14 23 GLN D N 1
ATOM 4461 C CA . GLN D 1 23 ? 79.888 23.105 126.042 1.00 77.21 23 GLN D CA 1
ATOM 4462 C C . GLN D 1 23 ? 80.936 22.954 127.150 1.00 77.80 23 GLN D C 1
ATOM 4463 O O . GLN D 1 23 ? 80.612 23.154 128.320 1.00 77.01 23 GLN D O 1
ATOM 4469 N N . GLY D 1 24 ? 82.169 22.590 126.821 1.00 78.37 24 GLY D N 1
ATOM 4470 C CA . GLY D 1 24 ? 83.146 22.434 127.884 1.00 79.27 24 GLY D CA 1
ATOM 4471 C C . GLY D 1 24 ? 84.601 22.350 127.478 1.00 80.47 24 GLY D C 1
ATOM 4472 O O . GLY D 1 24 ? 85.466 22.059 128.307 1.00 79.81 24 GLY D O 1
ATOM 4473 N N . HIS D 1 25 ? 84.878 22.591 126.204 1.00 81.84 25 HIS D N 1
ATOM 4474 C CA . HIS D 1 25 ? 86.250 22.547 125.727 1.00 83.75 25 HIS D CA 1
ATOM 4475 C C . HIS D 1 25 ? 86.887 23.913 125.935 1.00 84.74 25 HIS D C 1
ATOM 4476 O O . HIS D 1 25 ? 87.794 24.299 125.202 1.00 85.25 25 HIS D O 1
ATOM 4483 N N . MET D 1 26 ? 86.408 24.643 126.938 1.00 85.63 26 MET D N 1
ATOM 4484 C CA . MET D 1 26 ? 86.952 25.958 127.231 1.00 86.95 26 MET D CA 1
ATOM 4485 C C . MET D 1 26 ? 88.425 25.832 127.590 1.00 87.03 26 MET D C 1
ATOM 4486 O O . MET D 1 26 ? 88.767 25.613 128.751 1.00 87.02 26 MET D O 1
ATOM 4491 N N . ALA D 1 27 ? 89.289 25.965 126.586 1.00 87.41 27 ALA D N 1
ATOM 4492 C CA . ALA D 1 27 ? 90.737 25.873 126.777 1.00 87.90 27 ALA D CA 1
ATOM 4493 C C . ALA D 1 27 ? 91.296 27.262 127.058 1.00 87.53 27 ALA D C 1
ATOM 4494 O O . ALA D 1 27 ? 91.025 28.200 126.308 1.00 87.09 27 ALA D O 1
ATOM 4496 N N . THR D 1 28 ? 92.084 27.407 128.119 1.00 87.37 28 THR D N 1
ATOM 4497 C CA . THR D 1 28 ? 92.611 28.726 128.418 1.00 87.80 28 THR D CA 1
ATOM 4498 C C . THR D 1 28 ? 93.875 28.852 129.278 1.00 88.44 28 THR D C 1
ATOM 4499 O O . THR D 1 28 ? 93.910 28.458 130.448 1.00 88.43 28 THR D O 1
ATOM 4501 N N . ASN D 1 29 ? 94.911 29.410 128.657 1.00 88.80 29 ASN D N 1
ATOM 4502 C CA . ASN D 1 29 ? 96.188 29.709 129.295 1.00 88.95 29 ASN D CA 1
ATOM 4503 C C . ASN D 1 29 ? 96.419 31.131 128.776 1.00 88.58 29 ASN D C 1
ATOM 4504 O O . ASN D 1 29 ? 97.392 31.805 129.115 1.00 89.14 29 ASN D O 1
ATOM 4509 N N . LEU D 1 30 ? 95.481 31.540 127.921 1.00 87.37 30 LEU D N 1
ATOM 4510 C CA . LEU D 1 30 ? 95.376 32.869 127.319 1.00 85.32 30 LEU D CA 1
ATOM 4511 C C . LEU D 1 30 ? 96.601 33.544 126.718 1.00 83.55 30 LEU D C 1
ATOM 4512 O O . LEU D 1 30 ? 97.215 34.394 127.355 1.00 84.46 30 LEU D O 1
ATOM 4517 N N . LYS D 1 31 ? 96.924 33.203 125.472 1.00 81.18 31 LYS D N 1
ATOM 4518 C CA . LYS D 1 31 ? 98.082 33.787 124.796 1.00 78.64 31 LYS D CA 1
ATOM 4519 C C . LYS D 1 31 ? 97.716 34.762 123.674 1.00 76.46 31 LYS D C 1
ATOM 4520 O O . LYS D 1 31 ? 98.589 35.412 123.103 1.00 76.05 31 LYS D O 1
ATOM 4522 N N . SER D 1 32 ? 96.428 34.849 123.355 1.00 73.88 32 SER D N 1
ATOM 4523 C CA . SER D 1 32 ? 95.937 35.757 122.320 1.00 70.59 32 SER D CA 1
ATOM 4524 C C . SER D 1 32 ? 95.189 36.892 123.016 1.00 68.70 32 SER D C 1
ATOM 4525 O O . SER D 1 32 ? 94.664 36.709 124.116 1.00 67.82 32 SER D O 1
ATOM 4528 N N . THR D 1 33 ? 95.129 38.056 122.377 1.00 66.29 33 THR D N 1
ATOM 4529 C CA . THR D 1 33 ? 94.456 39.205 122.976 1.00 63.88 33 THR D CA 1
ATOM 4530 C C . THR D 1 33 ? 93.101 39.504 122.352 1.00 61.98 33 THR D C 1
ATOM 4531 O O . THR D 1 33 ? 92.811 39.075 121.239 1.00 62.43 33 THR D O 1
ATOM 4533 N N . ALA D 1 34 ? 92.274 40.244 123.080 1.00 59.69 34 ALA D N 1
ATOM 4534 C CA . ALA D 1 34 ? 90.959 40.620 122.595 1.00 57.73 34 ALA D CA 1
ATOM 4535 C C . ALA D 1 34 ? 90.559 41.949 123.218 1.00 57.03 34 ALA D C 1
ATOM 4536 O O . ALA D 1 34 ? 90.489 42.064 124.438 1.00 56.10 34 ALA D O 1
ATOM 4538 N N . LYS D 1 35 ? 90.305 42.950 122.373 1.00 56.39 35 LYS D N 1
ATOM 4539 C CA . LYS D 1 35 ? 89.914 44.282 122.833 1.00 55.65 35 LYS D CA 1
ATOM 4540 C C . LYS D 1 35 ? 88.441 44.556 122.584 1.00 55.12 35 LYS D C 1
ATOM 4541 O O . LYS D 1 35 ? 87.837 43.981 121.681 1.00 54.21 35 LYS D O 1
ATOM 4543 N N . LEU D 1 36 ? 87.883 45.460 123.381 1.00 55.08 36 LEU D N 1
ATOM 4544 C CA . LEU D 1 36 ? 86.471 45.818 123.306 1.00 56.08 36 LEU D CA 1
ATOM 4545 C C . LEU D 1 36 ? 86.166 47.088 122.518 1.00 56.91 36 LEU D C 1
ATOM 4546 O O . LEU D 1 36 ? 86.209 48.187 123.057 1.00 57.99 36 LEU D O 1
ATOM 4551 N N . VAL D 1 37 ? 85.827 46.927 121.247 1.00 57.27 37 VAL D N 1
ATOM 4552 C CA . VAL D 1 37 ? 85.510 48.056 120.385 1.00 57.01 37 VAL D CA 1
ATOM 4553 C C . VAL D 1 37 ? 84.602 49.100 121.036 1.00 57.35 37 VAL D C 1
ATOM 4554 O O . VAL D 1 37 ? 84.933 50.276 121.051 1.00 57.96 37 VAL D O 1
ATOM 4558 N N . LYS D 1 38 ? 83.463 48.682 121.577 1.00 57.74 38 LYS D N 1
ATOM 4559 C CA . LYS D 1 38 ? 82.534 49.624 122.203 1.00 57.86 38 LYS D CA 1
ATOM 4560 C C . LYS D 1 38 ? 81.688 48.961 123.269 1.00 57.55 38 LYS D C 1
ATOM 4561 O O . LYS D 1 38 ? 81.370 47.788 123.176 1.00 57.27 38 LYS D O 1
ATOM 4567 N N . PRO D 1 39 ? 81.291 49.720 124.293 1.00 57.52 39 PRO D N 1
ATOM 4568 C CA . PRO D 1 39 ? 80.468 49.188 125.380 1.00 57.53 39 PRO D CA 1
ATOM 4569 C C . PRO D 1 39 ? 79.301 48.341 124.880 1.00 57.49 39 PRO D C 1
ATOM 4570 O O . PRO D 1 39 ? 78.574 48.745 123.970 1.00 59.75 39 PRO D O 1
ATOM 4574 N N . ILE D 1 40 ? 79.139 47.160 125.464 1.00 55.83 40 ILE D N 1
ATOM 4575 C CA . ILE D 1 40 ? 78.068 46.267 125.083 1.00 53.43 40 ILE D CA 1
ATOM 4576 C C . ILE D 1 40 ? 76.763 47.003 125.306 1.00 53.36 40 ILE D C 1
ATOM 4577 O O . ILE D 1 40 ? 76.679 47.871 126.180 1.00 51.50 40 ILE D O 1
ATOM 4582 N N . GLN D 1 41 ? 75.763 46.659 124.499 1.00 53.63 41 GLN D N 1
ATOM 4583 C CA . GLN D 1 41 ? 74.443 47.268 124.593 1.00 54.95 41 GLN D CA 1
ATOM 4584 C C . GLN D 1 41 ? 73.486 46.277 125.247 1.00 54.67 41 GLN D C 1
ATOM 4585 O O . GLN D 1 41 ? 72.710 45.596 124.552 1.00 54.82 41 GLN D O 1
ATOM 4591 N N . TYR D 1 42 ? 73.525 46.189 126.575 1.00 53.37 42 TYR D N 1
ATOM 4592 C CA . TYR D 1 42 ? 72.646 45.264 127.287 1.00 52.91 42 TYR D CA 1
ATOM 4593 C C . TYR D 1 42 ? 71.181 45.703 127.229 1.00 52.52 42 TYR D C 1
ATOM 4594 O O . TYR D 1 42 ? 70.293 44.958 127.641 1.00 51.34 42 TYR D O 1
ATOM 4603 N N . ASP D 1 43 ? 70.931 46.901 126.697 1.00 52.83 43 ASP D N 1
ATOM 4604 C CA . ASP D 1 43 ? 69.572 47.436 126.575 1.00 52.68 43 ASP D CA 1
ATOM 4605 C C . ASP D 1 43 ? 68.813 46.837 125.385 1.00 52.24 43 ASP D C 1
ATOM 4606 O O . ASP D 1 43 ? 67.603 46.632 125.444 1.00 51.18 43 ASP D O 1
ATOM 4611 N N . GLU D 1 44 ? 69.535 46.594 124.298 1.00 51.31 44 GLU D N 1
ATOM 4612 C CA . GLU D 1 44 ? 68.952 46.019 123.104 1.00 51.43 44 GLU D CA 1
ATOM 4613 C C . GLU D 1 44 ? 68.428 44.623 123.403 1.00 49.45 44 GLU D C 1
ATOM 4614 O O . GLU D 1 44 ? 69.188 43.771 123.868 1.00 50.15 44 GLU D O 1
ATOM 4620 N N . VAL D 1 45 ? 67.147 44.378 123.137 1.00 46.23 45 VAL D N 1
ATOM 4621 C CA . VAL D 1 45 ? 66.585 43.055 123.390 1.00 44.83 45 VAL D CA 1
ATOM 4622 C C . VAL D 1 45 ? 66.980 42.114 122.253 1.00 44.10 45 VAL D C 1
ATOM 4623 O O . VAL D 1 45 ? 66.993 42.514 121.087 1.00 44.80 45 VAL D O 1
ATOM 4627 N N . ILE D 1 46 ? 67.320 40.873 122.584 1.00 41.61 46 ILE D N 1
ATOM 4628 C CA . ILE D 1 46 ? 67.702 39.909 121.566 1.00 39.34 46 ILE D CA 1
ATOM 4629 C C . ILE D 1 46 ? 66.452 39.388 120.893 1.00 38.11 46 ILE D C 1
ATOM 4630 O O . ILE D 1 46 ? 65.520 38.981 121.573 1.00 37.50 46 ILE D O 1
ATOM 4635 N N . GLU D 1 47 ? 66.434 39.400 119.563 1.00 38.65 47 GLU D N 1
ATOM 4636 C CA . GLU D 1 47 ? 65.275 38.905 118.811 1.00 39.41 47 GLU D CA 1
ATOM 4637 C C . GLU D 1 47 ? 65.414 37.419 118.494 1.00 36.93 47 GLU D C 1
ATOM 4638 O O . GLU D 1 47 ? 66.444 36.981 117.969 1.00 35.56 47 GLU D O 1
ATOM 4644 N N . VAL D 1 48 ? 64.384 36.649 118.837 1.00 34.88 48 VAL D N 1
ATOM 4645 C CA . VAL D 1 48 ? 64.378 35.213 118.581 1.00 34.94 48 VAL D CA 1
ATOM 4646 C C . VAL D 1 48 ? 63.133 34.796 117.778 1.00 35.43 48 VAL D C 1
ATOM 4647 O O . VAL D 1 48 ? 61.998 34.964 118.221 1.00 34.88 48 VAL D O 1
ATOM 4651 N N . GLU D 1 49 ? 63.336 34.250 116.591 1.00 36.97 49 GLU D N 1
ATOM 4652 C CA . GLU D 1 49 ? 62.177 33.847 115.799 1.00 40.34 49 GLU D CA 1
ATOM 4653 C C . GLU D 1 49 ? 62.000 32.345 115.788 1.00 40.15 49 GLU D C 1
ATOM 4654 O O . GLU D 1 49 ? 60.897 31.850 115.608 1.00 40.79 49 GLU D O 1
ATOM 4660 N N . ARG D 1 50 ? 63.088 31.625 116.015 1.00 40.72 50 ARG D N 1
ATOM 4661 C CA . ARG D 1 50 ? 63.051 30.175 115.975 1.00 42.40 50 ARG D CA 1
ATOM 4662 C C . ARG D 1 50 ? 63.855 29.521 117.112 1.00 41.98 50 ARG D C 1
ATOM 4663 O O . ARG D 1 50 ? 64.761 30.145 117.666 1.00 42.04 50 ARG D O 1
ATOM 4671 N N . ILE D 1 51 ? 63.515 28.281 117.472 1.00 40.65 51 ILE D N 1
ATOM 4672 C CA . ILE D 1 51 ? 64.283 27.545 118.484 1.00 41.08 51 ILE D CA 1
ATOM 4673 C C . ILE D 1 51 ? 64.759 26.256 117.833 1.00 40.72 51 ILE D C 1
ATOM 4674 O O . ILE D 1 51 ? 63.948 25.398 117.503 1.00 42.47 51 ILE D O 1
ATOM 4679 N N . PHE D 1 52 ? 66.066 26.114 117.651 1.00 38.37 52 PHE D N 1
ATOM 4680 C CA . PHE D 1 52 ? 66.619 24.925 117.011 1.00 39.27 52 PHE D CA 1
ATOM 4681 C C . PHE D 1 52 ? 66.877 23.716 117.912 1.00 38.47 52 PHE D C 1
ATOM 4682 O O . PHE D 1 52 ? 67.453 23.848 118.979 1.00 39.52 52 PHE D O 1
ATOM 4690 N N . ALA D 1 53 ? 66.472 22.533 117.454 1.00 37.67 53 ALA D N 1
ATOM 4691 C CA . ALA D 1 53 ? 66.674 21.284 118.192 1.00 36.15 53 ALA D CA 1
ATOM 4692 C C . ALA D 1 53 ? 67.555 20.361 117.361 1.00 36.86 53 ALA D C 1
ATOM 4693 O O . ALA D 1 53 ? 67.081 19.378 116.802 1.00 37.34 53 ALA D O 1
ATOM 4695 N N . ASP D 1 54 ? 68.839 20.692 117.296 1.00 37.89 54 ASP D N 1
ATOM 4696 C CA . ASP D 1 54 ? 69.841 19.955 116.529 1.00 39.70 54 ASP D CA 1
ATOM 4697 C C . ASP D 1 54 ? 70.017 18.475 116.902 1.00 41.21 54 ASP D C 1
ATOM 4698 O O . ASP D 1 54 ? 70.658 18.165 117.899 1.00 42.36 54 ASP D O 1
ATOM 4703 N N . PRO D 1 55 ? 69.486 17.546 116.079 1.00 42.10 55 PRO D N 1
ATOM 4704 C CA . PRO D 1 55 ? 69.549 16.089 116.263 1.00 41.82 55 PRO D CA 1
ATOM 4705 C C . PRO D 1 55 ? 70.866 15.500 116.770 1.00 41.83 55 PRO D C 1
ATOM 4706 O O . PRO D 1 55 ? 70.871 14.774 117.763 1.00 40.78 55 PRO D O 1
ATOM 4710 N N . ALA D 1 56 ? 71.971 15.798 116.084 1.00 42.03 56 ALA D N 1
ATOM 4711 C CA . ALA D 1 56 ? 73.288 15.277 116.468 1.00 42.24 56 ALA D CA 1
ATOM 4712 C C . ALA D 1 56 ? 73.683 15.782 117.835 1.00 42.97 56 ALA D C 1
ATOM 4713 O O . ALA D 1 56 ? 74.408 15.117 118.585 1.00 42.85 56 ALA D O 1
ATOM 4715 N N . PHE D 1 57 ? 73.212 16.981 118.142 1.00 43.53 57 PHE D N 1
ATOM 4716 C CA . PHE D 1 57 ? 73.486 17.601 119.422 1.00 43.50 57 PHE D CA 1
ATOM 4717 C C . PHE D 1 57 ? 72.784 16.778 120.506 1.00 45.13 57 PHE D C 1
ATOM 4718 O O . PHE D 1 57 ? 73.428 16.243 121.400 1.00 46.37 57 PHE D O 1
ATOM 4726 N N . ILE D 1 58 ? 71.469 16.653 120.405 1.00 46.20 58 ILE D N 1
ATOM 4727 C CA . ILE D 1 58 ? 70.703 15.909 121.392 1.00 48.98 58 ILE D CA 1
ATOM 4728 C C . ILE D 1 58 ? 71.179 14.476 121.597 1.00 51.90 58 ILE D C 1
ATOM 4729 O O . ILE D 1 58 ? 71.069 13.957 122.702 1.00 52.94 58 ILE D O 1
ATOM 4734 N N . GLU D 1 59 ? 71.701 13.830 120.554 1.00 54.04 59 GLU D N 1
ATOM 4735 C CA . GLU D 1 59 ? 72.172 12.455 120.702 1.00 55.73 59 GLU D CA 1
ATOM 4736 C C . GLU D 1 59 ? 73.406 12.359 121.583 1.00 56.79 59 GLU D C 1
ATOM 4737 O O . GLU D 1 59 ? 73.538 11.416 122.368 1.00 56.26 59 GLU D O 1
ATOM 4743 N N . GLN D 1 60 ? 74.312 13.325 121.449 1.00 57.78 60 GLN D N 1
ATOM 4744 C CA . GLN D 1 60 ? 75.513 13.345 122.276 1.00 59.01 60 GLN D CA 1
ATOM 4745 C C . GLN D 1 60 ? 75.019 13.323 123.703 1.00 59.11 60 GLN D C 1
ATOM 4746 O O . GLN D 1 60 ? 75.415 12.479 124.507 1.00 59.64 60 GLN D O 1
ATOM 4752 N N . HIS D 1 61 ? 74.133 14.263 124.005 1.00 58.21 61 HIS D N 1
ATOM 4753 C CA . HIS D 1 61 ? 73.576 14.371 125.338 1.00 57.57 61 HIS D CA 1
ATOM 4754 C C . HIS D 1 61 ? 72.713 13.182 125.733 1.00 57.86 61 HIS D C 1
ATOM 4755 O O . HIS D 1 61 ? 72.730 12.783 126.890 1.00 59.43 61 HIS D O 1
ATOM 4762 N N . ARG D 1 62 ? 71.971 12.613 124.787 1.00 57.83 62 ARG D N 1
ATOM 4763 C CA . ARG D 1 62 ? 71.123 11.465 125.094 1.00 58.55 62 ARG D CA 1
ATOM 4764 C C . ARG D 1 62 ? 72.004 10.334 125.580 1.00 59.22 62 ARG D C 1
ATOM 4765 O O . ARG D 1 62 ? 71.756 9.750 126.637 1.00 58.83 62 ARG D O 1
ATOM 4773 N N . GLN D 1 63 ? 73.030 10.017 124.796 1.00 59.44 63 GLN D N 1
ATOM 4774 C CA . GLN D 1 63 ? 73.956 8.965 125.167 1.00 59.70 63 GLN D CA 1
ATOM 4775 C C . GLN D 1 63 ? 74.466 9.273 126.567 1.00 60.41 63 GLN D C 1
ATOM 4776 O O . GLN D 1 63 ? 74.143 8.569 127.527 1.00 61.49 63 GLN D O 1
ATOM 4782 N N . ARG D 1 64 ? 75.240 10.348 126.675 1.00 60.43 64 ARG D N 1
ATOM 4783 C CA . ARG D 1 64 ? 75.808 10.798 127.946 1.00 59.20 64 ARG D CA 1
ATOM 4784 C C . ARG D 1 64 ? 74.893 10.610 129.153 1.00 57.13 64 ARG D C 1
ATOM 4785 O O . ARG D 1 64 ? 75.287 10.007 130.146 1.00 56.48 64 ARG D O 1
ATOM 4793 N N . ILE D 1 65 ? 73.682 11.146 129.072 1.00 55.61 65 ILE D N 1
ATOM 4794 C CA . ILE D 1 65 ? 72.740 11.036 130.175 1.00 55.26 65 ILE D CA 1
ATOM 4795 C C . ILE D 1 65 ? 72.587 9.571 130.560 1.00 58.26 65 ILE D C 1
ATOM 4796 O O . ILE D 1 65 ? 72.926 9.173 131.670 1.00 58.36 65 ILE D O 1
ATOM 4801 N N . LEU D 1 66 ? 72.087 8.780 129.616 1.00 61.06 66 LEU D N 1
ATOM 4802 C CA . LEU D 1 66 ? 71.849 7.356 129.804 1.00 62.95 66 LEU D CA 1
ATOM 4803 C C . LEU D 1 66 ? 73.088 6.544 130.101 1.00 64.73 66 LEU D C 1
ATOM 4804 O O . LEU D 1 66 ? 73.009 5.325 130.202 1.00 65.58 66 LEU D O 1
ATOM 4809 N N . ALA D 1 67 ? 74.234 7.206 130.213 1.00 66.92 67 ALA D N 1
ATOM 4810 C CA . ALA D 1 67 ? 75.478 6.511 130.532 1.00 68.71 67 ALA D CA 1
ATOM 4811 C C . ALA D 1 67 ? 75.200 5.831 131.860 1.00 70.69 67 ALA D C 1
ATOM 4812 O O . ALA D 1 67 ? 75.371 4.619 132.012 1.00 70.93 67 ALA D O 1
ATOM 4814 N N . SER D 1 68 ? 74.756 6.635 132.819 1.00 72.73 68 SER D N 1
ATOM 4815 C CA . SER D 1 68 ? 74.404 6.136 134.138 1.00 74.57 68 SER D CA 1
ATOM 4816 C C . SER D 1 68 ? 73.312 5.080 133.920 1.00 75.70 68 SER D C 1
ATOM 4817 O O . SER D 1 68 ? 72.308 5.345 133.249 1.00 76.41 68 SER D O 1
ATOM 4820 N N . PHE D 1 69 ? 73.520 3.890 134.477 1.00 76.02 69 PHE D N 1
ATOM 4821 C CA . PHE D 1 69 ? 72.579 2.775 134.343 1.00 76.41 69 PHE D CA 1
ATOM 4822 C C . PHE D 1 69 ? 71.092 3.139 134.390 1.00 76.79 69 PHE D C 1
ATOM 4823 O O . PHE D 1 69 ? 70.303 2.573 133.635 1.00 76.70 69 PHE D O 1
ATOM 4825 N N . LYS D 1 70 ? 70.709 4.066 135.271 1.00 77.15 70 LYS D N 1
ATOM 4826 C CA . LYS D 1 70 ? 69.308 4.487 135.396 1.00 77.20 70 LYS D CA 1
ATOM 4827 C C . LYS D 1 70 ? 68.604 4.579 134.026 1.00 77.81 70 LYS D C 1
ATOM 4828 O O . LYS D 1 70 ? 69.258 4.667 132.981 1.00 77.95 70 LYS D O 1
ATOM 4830 N N . ASP D 1 71 ? 67.272 4.575 134.032 1.00 77.70 71 ASP D N 1
ATOM 4831 C CA . ASP D 1 71 ? 66.503 4.616 132.784 1.00 76.86 71 ASP D CA 1
ATOM 4832 C C . ASP D 1 71 ? 66.085 6.003 132.292 1.00 75.51 71 ASP D C 1
ATOM 4833 O O . ASP D 1 71 ? 66.382 7.022 132.909 1.00 75.09 71 ASP D O 1
ATOM 4838 N N . ALA D 1 72 ? 65.385 6.008 131.162 1.00 73.60 72 ALA D N 1
ATOM 4839 C CA . ALA D 1 72 ? 64.881 7.219 130.536 1.00 71.56 72 ALA D CA 1
ATOM 4840 C C . ALA D 1 72 ? 63.889 7.899 131.460 1.00 70.00 72 ALA D C 1
ATOM 4841 O O . ALA D 1 72 ? 63.818 9.128 131.511 1.00 70.37 72 ALA D O 1
ATOM 4843 N N . LYS D 1 73 ? 63.109 7.093 132.174 1.00 67.59 73 LYS D N 1
ATOM 4844 C CA . LYS D 1 73 ? 62.122 7.626 133.103 1.00 65.69 73 LYS D CA 1
ATOM 4845 C C . LYS D 1 73 ? 62.835 7.990 134.395 1.00 64.58 73 LYS D C 1
ATOM 4846 O O . LYS D 1 73 ? 62.530 8.999 135.035 1.00 63.52 73 LYS D O 1
ATOM 4852 N N . GLU D 1 74 ? 63.794 7.150 134.769 1.00 64.00 74 GLU D N 1
ATOM 4853 C CA . GLU D 1 74 ? 64.563 7.358 135.988 1.00 61.92 74 GLU D CA 1
ATOM 4854 C C . GLU D 1 74 ? 65.405 8.607 135.831 1.00 59.27 74 GLU D C 1
ATOM 4855 O O . GLU D 1 74 ? 65.401 9.482 136.701 1.00 59.38 74 GLU D O 1
ATOM 4857 N N . SER D 1 75 ? 66.114 8.684 134.710 1.00 55.75 75 SER D N 1
ATOM 4858 C CA . SER D 1 75 ? 66.970 9.819 134.423 1.00 53.90 75 SER D CA 1
ATOM 4859 C C . SER D 1 75 ? 66.181 11.034 133.957 1.00 52.44 75 SER D C 1
ATOM 4860 O O . SER D 1 75 ? 66.708 12.146 133.963 1.00 52.81 75 SER D O 1
ATOM 4862 N N . ALA D 1 76 ? 64.920 10.824 133.578 1.00 51.60 76 ALA D N 1
ATOM 4863 C CA . ALA D 1 76 ? 64.048 11.901 133.073 1.00 49.35 76 ALA D CA 1
ATOM 4864 C C . ALA D 1 76 ? 64.741 12.521 131.867 1.00 46.62 76 ALA D C 1
ATOM 4865 O O . ALA D 1 76 ? 65.241 13.645 131.944 1.00 45.94 76 ALA D O 1
ATOM 4867 N N . LEU D 1 77 ? 64.762 11.773 130.764 1.00 43.43 77 LEU D N 1
ATOM 4868 C CA . LEU D 1 77 ? 65.436 12.186 129.534 1.00 42.68 77 LEU D CA 1
ATOM 4869 C C . LEU D 1 77 ? 64.913 13.417 128.772 1.00 42.58 77 LEU D C 1
ATOM 4870 O O . LEU D 1 77 ? 65.688 14.267 128.341 1.00 41.81 77 LEU D O 1
ATOM 4875 N N . TYR D 1 78 ? 63.608 13.514 128.582 1.00 43.09 78 TYR D N 1
ATOM 4876 C CA . TYR D 1 78 ? 63.085 14.648 127.849 1.00 43.29 78 TYR D CA 1
ATOM 4877 C C . TYR D 1 78 ? 63.182 15.902 128.679 1.00 41.02 78 TYR D C 1
ATOM 4878 O O . TYR D 1 78 ? 63.520 16.968 128.155 1.00 42.53 78 TYR D O 1
ATOM 4887 N N . HIS D 1 79 ? 62.898 15.789 129.970 1.00 36.03 79 HIS D N 1
ATOM 4888 C CA . HIS D 1 79 ? 63.011 16.954 130.834 1.00 32.65 79 HIS D CA 1
ATOM 4889 C C . HIS D 1 79 ? 64.443 17.458 130.732 1.00 30.34 79 HIS D C 1
ATOM 4890 O O . HIS D 1 79 ? 64.712 18.648 130.640 1.00 28.58 79 HIS D O 1
ATOM 4897 N N . GLU D 1 80 ? 65.367 16.521 130.723 1.00 29.33 80 GLU D N 1
ATOM 4898 C CA . GLU D 1 80 ? 66.761 16.855 130.645 1.00 29.88 80 GLU D CA 1
ATOM 4899 C C . GLU D 1 80 ? 67.171 17.410 129.281 1.00 29.56 80 GLU D C 1
ATOM 4900 O O . GLU D 1 80 ? 67.880 18.406 129.210 1.00 30.33 80 GLU D O 1
ATOM 4906 N N . LEU D 1 81 ? 66.728 16.774 128.200 1.00 29.25 81 LEU D N 1
ATOM 4907 C CA . LEU D 1 81 ? 67.110 17.206 126.859 1.00 27.23 81 LEU D CA 1
ATOM 4908 C C . LEU D 1 81 ? 66.438 18.487 126.344 1.00 26.42 81 LEU D C 1
ATOM 4909 O O . LEU D 1 81 ? 67.062 19.269 125.616 1.00 24.90 81 LEU D O 1
ATOM 4914 N N . THR D 1 82 ? 65.178 18.712 126.704 1.00 23.72 82 THR D N 1
ATOM 4915 C CA . THR D 1 82 ? 64.512 19.918 126.246 1.00 23.19 82 THR D CA 1
ATOM 4916 C C . THR D 1 82 ? 65.145 21.092 126.957 1.00 24.47 82 THR D C 1
ATOM 4917 O O . THR D 1 82 ? 65.348 22.165 126.372 1.00 24.57 82 THR D O 1
ATOM 4921 N N . HIS D 1 83 ? 65.471 20.875 128.226 1.00 25.93 83 HIS D N 1
ATOM 4922 C CA . HIS D 1 83 ? 66.136 21.891 129.037 1.00 26.00 83 HIS D CA 1
ATOM 4923 C C . HIS D 1 83 ? 67.510 22.224 128.456 1.00 24.95 83 HIS D C 1
ATOM 4924 O O . HIS D 1 83 ? 67.836 23.391 128.277 1.00 25.59 83 HIS D O 1
ATOM 4931 N N . ILE D 1 84 ? 68.303 21.208 128.135 1.00 23.83 84 ILE D N 1
ATOM 4932 C CA . ILE D 1 84 ? 69.632 21.462 127.610 1.00 23.94 84 ILE D CA 1
ATOM 4933 C C . ILE D 1 84 ? 69.551 22.268 126.340 1.00 25.73 84 ILE D C 1
ATOM 4934 O O . ILE D 1 84 ? 70.413 23.101 126.077 1.00 27.40 84 ILE D O 1
ATOM 4939 N N . VAL D 1 85 ? 68.506 22.037 125.554 1.00 26.43 85 VAL D N 1
ATOM 4940 C CA . VAL D 1 85 ? 68.367 22.744 124.289 1.00 24.06 85 VAL D CA 1
ATOM 4941 C C . VAL D 1 85 ? 67.934 24.192 124.432 1.00 23.17 85 VAL D C 1
ATOM 4942 O O . VAL D 1 85 ? 68.533 25.067 123.836 1.00 21.35 85 VAL D O 1
ATOM 4946 N N . ILE D 1 86 ? 66.916 24.455 125.232 1.00 23.42 86 ILE D N 1
ATOM 4947 C CA . ILE D 1 86 ? 66.463 25.827 125.423 1.00 23.93 86 ILE D CA 1
ATOM 4948 C C . ILE D 1 86 ? 67.613 26.736 125.836 1.00 25.45 86 ILE D C 1
ATOM 4949 O O . ILE D 1 86 ? 67.801 27.820 125.296 1.00 26.80 86 ILE D O 1
ATOM 4954 N N . LYS D 1 87 ? 68.365 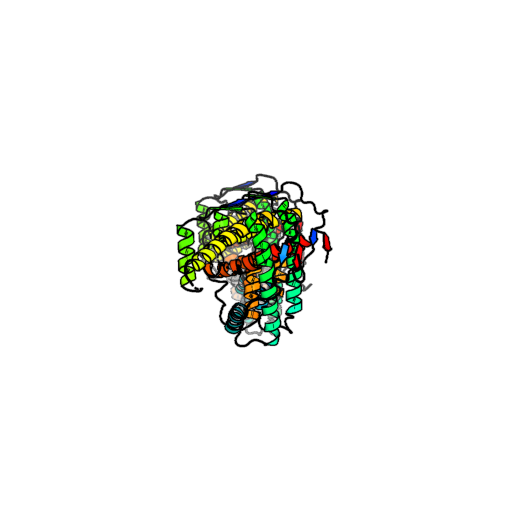26.288 126.831 1.00 27.36 87 LYS D N 1
ATOM 4955 C CA . LYS D 1 87 ? 69.490 27.051 127.352 1.00 26.37 87 LYS D CA 1
ATOM 4956 C C . LYS D 1 87 ? 70.529 27.278 126.285 1.00 25.50 87 LYS D C 1
ATOM 4957 O O . LYS D 1 87 ? 71.095 28.362 126.185 1.00 24.13 87 LYS D O 1
ATOM 4963 N N . ASP D 1 88 ? 70.776 26.260 125.471 1.00 25.92 88 ASP D N 1
ATOM 4964 C CA . ASP D 1 88 ? 71.759 26.424 124.422 1.00 26.58 88 ASP D CA 1
ATOM 4965 C C . ASP D 1 88 ? 71.313 27.473 123.428 1.00 26.82 88 ASP D C 1
ATOM 4966 O O . ASP D 1 88 ? 72.125 28.291 122.973 1.00 27.73 88 ASP D O 1
ATOM 4971 N N . ASN D 1 89 ? 70.024 27.444 123.096 1.00 24.01 89 ASN D N 1
ATOM 4972 C CA . ASN D 1 89 ? 69.449 28.405 122.171 1.00 21.72 89 ASN D CA 1
ATOM 4973 C C . ASN D 1 89 ? 69.580 29.791 122.773 1.00 22.64 89 ASN D C 1
ATOM 4974 O O . ASN D 1 89 ? 70.089 30.705 122.129 1.00 24.61 89 ASN D O 1
ATOM 4979 N N . LEU D 1 90 ? 69.143 29.957 124.018 1.00 21.53 90 LEU D N 1
ATOM 4980 C CA . LEU D 1 90 ? 69.286 31.247 124.671 1.00 18.63 90 LEU D CA 1
ATOM 4981 C C . LEU D 1 90 ? 70.768 31.659 124.671 1.00 19.83 90 LEU D C 1
ATOM 4982 O O . LEU D 1 90 ? 71.110 32.780 124.351 1.00 21.98 90 LEU D O 1
ATOM 4987 N N . PHE D 1 91 ? 71.659 30.736 124.997 1.00 22.31 91 PHE D N 1
ATOM 4988 C CA . PHE D 1 91 ? 73.069 31.093 125.063 1.00 22.93 91 PHE D CA 1
ATOM 4989 C C . PHE D 1 91 ? 73.666 31.455 123.706 1.00 23.91 91 PHE D C 1
ATOM 4990 O O . PHE D 1 91 ? 74.513 32.336 123.640 1.00 24.86 91 PHE D O 1
ATOM 4998 N N . SER D 1 92 ? 73.250 30.788 122.630 1.00 25.82 92 SER D N 1
ATOM 4999 C CA . SER D 1 92 ? 73.800 31.123 121.307 1.00 27.24 92 SER D CA 1
ATOM 5000 C C . SER D 1 92 ? 73.337 32.510 120.898 1.00 27.01 92 SER D C 1
ATOM 5001 O O . SER D 1 92 ? 74.126 33.336 120.460 1.00 25.85 92 SER D O 1
ATOM 5004 N N . CYS D 1 93 ? 72.052 32.773 121.066 1.00 26.27 93 CYS D N 1
ATOM 5005 C CA . CYS D 1 93 ? 71.533 34.067 120.718 1.00 27.11 93 CYS D CA 1
ATOM 5006 C C . CYS D 1 93 ? 72.243 35.164 121.465 1.00 28.16 93 CYS D C 1
ATOM 5007 O O . CYS D 1 93 ? 72.556 36.200 120.883 1.00 30.10 93 CYS D O 1
ATOM 5010 N N . ALA D 1 94 ? 72.503 34.947 122.747 1.00 28.48 94 ALA D N 1
ATOM 5011 C CA . ALA D 1 94 ? 73.162 35.965 123.556 1.00 28.88 94 ALA D CA 1
ATOM 5012 C C . ALA D 1 94 ? 74.625 36.182 123.226 1.00 30.45 94 ALA D C 1
ATOM 5013 O O . ALA D 1 94 ? 75.087 37.320 123.177 1.00 30.65 94 ALA D O 1
ATOM 5015 N N . MET D 1 95 ? 75.366 35.111 122.993 1.00 31.69 95 MET D N 1
ATOM 5016 C CA . MET D 1 95 ? 76.777 35.275 122.680 1.00 34.55 95 MET D CA 1
ATOM 5017 C C . MET D 1 95 ? 77.004 35.989 121.353 1.00 37.01 95 MET D C 1
ATOM 5018 O O . MET D 1 95 ? 78.020 36.673 121.180 1.00 38.10 95 MET D O 1
ATOM 5023 N N . ASN D 1 96 ? 76.063 35.840 120.420 1.00 38.36 96 ASN D N 1
ATOM 5024 C CA . ASN D 1 96 ? 76.192 36.493 119.121 1.00 38.97 96 ASN D CA 1
ATOM 5025 C C . ASN D 1 96 ? 76.102 37.992 119.307 1.00 38.58 96 ASN D C 1
ATOM 5026 O O . ASN D 1 96 ? 76.786 38.759 118.628 1.00 39.64 96 ASN D O 1
ATOM 5031 N N . ALA D 1 97 ? 75.246 38.411 120.226 1.00 37.20 97 ALA D N 1
ATOM 5032 C CA . ALA D 1 97 ? 75.093 39.826 120.484 1.00 37.45 97 ALA D CA 1
ATOM 5033 C C . ALA D 1 97 ? 76.385 40.352 121.119 1.00 39.53 97 ALA D C 1
ATOM 5034 O O . ALA D 1 97 ? 76.913 41.376 120.686 1.00 39.29 97 ALA D O 1
ATOM 5036 N N . ILE D 1 98 ? 76.895 39.622 122.122 1.00 40.81 98 ILE D N 1
ATOM 5037 C CA . ILE D 1 98 ? 78.116 39.966 122.860 1.00 40.11 98 ILE D CA 1
ATOM 5038 C C . ILE D 1 98 ? 79.356 40.007 121.986 1.00 39.27 98 ILE D C 1
ATOM 5039 O O . ILE D 1 98 ? 80.075 40.995 121.952 1.00 37.72 98 ILE D O 1
ATOM 5044 N N . VAL D 1 99 ? 79.616 38.899 121.311 1.00 39.62 99 VAL D N 1
ATOM 5045 C CA . VAL D 1 99 ? 80.773 38.768 120.440 1.00 41.17 99 VAL D CA 1
ATOM 5046 C C . VAL D 1 99 ? 80.858 39.856 119.377 1.00 42.64 99 VAL D C 1
ATOM 5047 O O . VAL D 1 99 ? 81.905 40.062 118.761 1.00 42.04 99 VAL D O 1
ATOM 5051 N N . GLY D 1 100 ? 79.753 40.564 119.178 1.00 44.98 100 GLY D N 1
ATOM 5052 C CA . GLY D 1 100 ? 79.720 41.616 118.181 1.00 47.02 100 GLY D CA 1
ATOM 5053 C C . GLY D 1 100 ? 80.571 42.831 118.494 1.00 48.57 100 GLY D C 1
ATOM 5054 O O . GLY D 1 100 ? 80.952 43.584 117.592 1.00 48.74 100 GLY D O 1
ATOM 5055 N N . TYR D 1 101 ? 80.895 43.022 119.765 1.00 49.14 101 TYR D N 1
ATOM 5056 C CA . TYR D 1 101 ? 81.680 44.182 120.144 1.00 50.06 101 TYR D CA 1
ATOM 5057 C C . TYR D 1 101 ? 83.160 43.921 120.367 1.00 49.71 101 TYR D C 1
ATOM 5058 O O . TYR D 1 101 ? 83.833 44.726 121.014 1.00 49.92 101 TYR D O 1
ATOM 5067 N N . PHE D 1 102 ? 83.681 42.826 119.827 1.00 48.47 102 PHE D N 1
ATOM 5068 C CA . PHE D 1 102 ? 85.084 42.531 120.042 1.00 49.56 102 PHE D CA 1
ATOM 5069 C C . PHE D 1 102 ? 85.948 42.401 118.796 1.00 51.99 102 PHE D C 1
ATOM 5070 O O . PHE D 1 102 ? 85.461 42.126 117.695 1.00 52.28 102 PHE D O 1
ATOM 5078 N N . GLU D 1 103 ? 87.247 42.624 119.001 1.00 54.90 103 GLU D N 1
ATOM 5079 C CA . GLU D 1 103 ? 88.267 42.494 117.967 1.00 56.76 103 GLU D CA 1
ATOM 5080 C C . GLU D 1 103 ? 89.248 41.471 118.508 1.00 56.62 103 GLU D C 1
ATOM 5081 O O . GLU D 1 103 ? 89.780 41.635 119.601 1.00 56.71 103 GLU D O 1
ATOM 5087 N N . PHE D 1 104 ? 89.484 40.415 117.743 1.00 57.01 104 PHE D N 1
ATOM 5088 C CA . PHE D 1 104 ? 90.358 39.349 118.197 1.00 58.16 104 PHE D CA 1
ATOM 5089 C C . PHE D 1 104 ? 91.713 39.214 117.522 1.00 60.34 104 PHE D C 1
ATOM 5090 O O . PHE D 1 104 ? 91.821 39.135 116.299 1.00 61.56 104 PHE D O 1
ATOM 5098 N N . ASN D 1 105 ? 92.753 39.170 118.339 1.00 62.69 105 ASN D N 1
ATOM 5099 C CA . ASN D 1 105 ? 94.094 38.989 117.828 1.00 65.25 105 ASN D CA 1
ATOM 5100 C C . ASN D 1 105 ? 94.457 37.600 118.309 1.00 66.34 105 ASN D C 1
ATOM 5101 O O . ASN D 1 105 ? 94.726 37.385 119.495 1.00 66.40 105 ASN D O 1
ATOM 5106 N N . ILE D 1 106 ? 94.424 36.658 117.373 1.00 67.88 106 ILE D N 1
ATOM 5107 C CA . ILE D 1 106 ? 94.719 35.261 117.650 1.00 69.59 106 ILE D CA 1
ATOM 5108 C C . ILE D 1 106 ? 95.992 34.795 116.940 1.00 72.24 106 ILE D C 1
ATOM 5109 O O . ILE D 1 106 ? 96.005 34.644 115.716 1.00 74.18 106 ILE D O 1
ATOM 5114 N N . ASP D 1 107 ? 97.063 34.565 117.695 1.00 73.28 107 ASP D N 1
ATOM 5115 C CA . ASP D 1 107 ? 98.307 34.126 117.077 1.00 74.54 107 ASP D CA 1
ATOM 5116 C C . ASP D 1 107 ? 98.055 32.774 116.424 1.00 74.05 107 ASP D C 1
ATOM 5117 O O . ASP D 1 107 ? 97.312 31.951 116.954 1.00 73.26 107 ASP D O 1
ATOM 5122 N N . GLU D 1 108 ? 98.670 32.556 115.269 1.00 74.65 108 GLU D N 1
ATOM 5123 C CA . GLU D 1 108 ? 98.492 31.310 114.533 1.00 75.85 108 GLU D CA 1
ATOM 5124 C C . GLU D 1 108 ? 98.966 30.072 115.294 1.00 76.12 108 GLU D C 1
ATOM 5125 O O . GLU D 1 108 ? 98.440 28.972 115.093 1.00 75.56 108 GLU D O 1
ATOM 5127 N N . ALA D 1 109 ? 99.952 30.255 116.168 1.00 76.15 109 ALA D N 1
ATOM 5128 C CA . ALA D 1 109 ? 100.511 29.149 116.941 1.00 76.47 109 ALA D CA 1
ATOM 5129 C C . ALA D 1 109 ? 99.507 28.485 117.885 1.00 76.92 109 ALA D C 1
ATOM 5130 O O . ALA D 1 109 ? 99.173 27.305 117.727 1.00 76.66 109 ALA D O 1
ATOM 5132 N N . GLU D 1 110 ? 99.039 29.244 118.872 1.00 77.16 110 GLU D N 1
ATOM 5133 C CA . GLU D 1 110 ? 98.081 28.741 119.849 1.00 77.13 110 GLU D CA 1
ATOM 5134 C C . GLU D 1 110 ? 96.880 28.088 119.151 1.00 77.32 110 GLU D C 1
ATOM 5135 O O . GLU D 1 110 ? 96.393 27.033 119.570 1.00 77.13 110 GLU D O 1
ATOM 5141 N N . LEU D 1 111 ? 96.408 28.715 118.080 1.00 76.81 111 LEU D N 1
ATOM 5142 C CA . LEU D 1 111 ? 95.288 28.165 117.336 1.00 76.56 111 LEU D CA 1
ATOM 5143 C C . LEU D 1 111 ? 95.653 26.764 116.874 1.00 76.62 111 LEU D C 1
ATOM 5144 O O . LEU D 1 111 ? 94.988 25.790 117.222 1.00 76.24 111 LEU D O 1
ATOM 5149 N N . LYS D 1 112 ? 96.728 26.674 116.098 1.00 77.36 112 LYS D N 1
ATOM 5150 C CA . LYS D 1 112 ? 97.198 25.401 115.566 1.00 77.74 112 LYS D CA 1
ATOM 5151 C C . LYS D 1 112 ? 97.297 24.341 116.655 1.00 77.56 112 LYS D C 1
ATOM 5152 O O . LYS D 1 112 ? 97.200 23.147 116.375 1.00 77.70 112 LYS D O 1
ATOM 5154 N N . ASN D 1 113 ? 97.482 24.780 117.895 1.00 77.28 113 ASN D N 1
ATOM 5155 C CA . ASN D 1 113 ? 97.585 23.858 119.016 1.00 77.59 113 ASN D CA 1
ATOM 5156 C C . ASN D 1 113 ? 96.207 23.365 119.424 1.00 77.55 113 ASN D C 1
ATOM 5157 O O . ASN D 1 113 ? 95.979 22.159 119.524 1.00 77.50 113 ASN D O 1
ATOM 5162 N N . VAL D 1 114 ? 95.286 24.295 119.655 1.00 77.35 114 VAL D N 1
ATOM 5163 C CA . VAL D 1 114 ? 93.938 23.920 120.066 1.00 77.77 114 VAL D CA 1
ATOM 5164 C C . VAL D 1 114 ? 93.320 22.984 119.035 1.00 78.65 114 VAL D C 1
ATOM 5165 O O . VAL D 1 114 ? 92.550 22.086 119.379 1.00 78.54 114 VAL D O 1
ATOM 5169 N N . MET D 1 115 ? 93.663 23.202 117.768 1.00 79.13 115 MET D N 1
ATOM 5170 C CA . MET D 1 115 ? 93.154 22.369 116.685 1.00 79.92 115 MET D CA 1
ATOM 5171 C C . MET D 1 115 ? 93.710 20.955 116.834 1.00 81.04 115 MET D C 1
ATOM 5172 O O . MET D 1 115 ? 92.951 19.988 116.955 1.00 81.04 115 MET D O 1
ATOM 5177 N N . GLU D 1 116 ? 95.040 20.846 116.820 1.00 82.07 116 GLU D N 1
ATOM 5178 C CA . GLU D 1 116 ? 95.721 19.560 116.957 1.00 82.71 116 GLU D CA 1
ATOM 5179 C C . GLU D 1 116 ? 95.448 18.994 118.344 1.00 83.13 116 GLU D C 1
ATOM 5180 O O . GLU D 1 116 ? 96.296 18.336 118.943 1.00 83.48 116 GLU D O 1
ATOM 5182 N N . GLY D 1 117 ? 94.251 19.272 118.845 1.00 83.76 117 GLY D N 1
ATOM 5183 C CA . GLY D 1 117 ? 93.817 18.811 120.150 1.00 84.76 117 GLY D CA 1
ATOM 5184 C C . GLY D 1 117 ? 92.393 18.267 120.034 1.00 85.23 117 GLY D C 1
ATOM 5185 O O . GLY D 1 117 ? 91.988 17.384 120.789 1.00 85.04 117 GLY D O 1
ATOM 5186 N N . LEU D 1 118 ? 91.636 18.795 119.077 1.00 85.50 118 LEU D N 1
ATOM 5187 C CA . LEU D 1 118 ? 90.262 18.356 118.872 1.00 85.80 118 LEU D CA 1
ATOM 5188 C C . LEU D 1 118 ? 90.174 17.310 117.763 1.00 86.04 118 LEU D C 1
ATOM 5189 O O . LEU D 1 118 ? 89.570 16.251 117.942 1.00 85.89 118 LEU D O 1
ATOM 5194 N N . GLY D 1 125 ? 86.336 15.267 117.098 1.00 83.99 125 GLY D N 1
ATOM 5195 C CA . GLY D 1 125 ? 86.379 15.844 115.758 1.00 84.72 125 GLY D CA 1
ATOM 5196 C C . GLY D 1 125 ? 87.089 14.902 114.780 1.00 85.12 125 GLY D C 1
ATOM 5197 O O . GLY D 1 125 ? 87.771 13.966 115.206 1.00 85.77 125 GLY D O 1
ATOM 5198 N N . ALA D 1 126 ? 86.928 15.147 113.477 1.00 85.05 126 ALA D N 1
ATOM 5199 C CA . ALA D 1 126 ? 87.562 14.312 112.453 1.00 84.70 126 ALA D CA 1
ATOM 5200 C C . ALA D 1 126 ? 87.545 14.885 111.023 1.00 84.86 126 ALA D C 1
ATOM 5201 O O . ALA D 1 126 ? 88.175 14.318 110.127 1.00 85.06 126 ALA D O 1
ATOM 5203 N N . GLU D 1 127 ? 86.834 15.991 110.802 1.00 84.44 127 GLU D N 1
ATOM 5204 C CA . GLU D 1 127 ? 86.774 16.601 109.470 1.00 84.38 127 GLU D CA 1
ATOM 5205 C C . GLU D 1 127 ? 88.047 17.400 109.181 1.00 84.56 127 GLU D C 1
ATOM 5206 O O . GLU D 1 127 ? 89.120 17.049 109.677 1.00 84.51 127 GLU D O 1
ATOM 5208 N N . ASP D 1 128 ? 87.939 18.475 108.399 1.00 84.22 128 ASP D N 1
ATOM 5209 C CA . ASP D 1 128 ? 89.121 19.272 108.053 1.00 83.80 128 ASP D CA 1
ATOM 5210 C C . ASP D 1 128 ? 89.074 20.765 108.416 1.00 83.79 128 ASP D C 1
ATOM 5211 O O . ASP D 1 128 ? 89.444 21.163 109.524 1.00 84.04 128 ASP D O 1
ATOM 5213 N N . ASN D 1 129 ? 88.638 21.582 107.459 1.00 83.11 129 ASN D N 1
ATOM 5214 C CA . ASN D 1 129 ? 88.544 23.035 107.618 1.00 81.13 129 ASN D CA 1
ATOM 5215 C C . ASN D 1 129 ? 87.707 23.432 108.834 1.00 79.65 129 ASN D C 1
ATOM 5216 O O . ASN D 1 129 ? 87.972 24.446 109.480 1.00 79.26 129 ASN D O 1
ATOM 5221 N N . THR D 1 130 ? 86.697 22.625 109.138 1.00 77.89 130 THR D N 1
ATOM 5222 C CA . THR D 1 130 ? 85.819 22.886 110.268 1.00 76.60 130 THR D CA 1
ATOM 5223 C C . THR D 1 130 ? 86.590 22.944 111.584 1.00 75.73 130 THR D C 1
ATOM 5224 O O . THR D 1 130 ? 86.164 23.605 112.533 1.00 75.69 130 THR D O 1
ATOM 5228 N N . VAL D 1 131 ? 87.726 22.253 111.635 1.00 74.40 131 VAL D N 1
ATOM 5229 C CA . VAL D 1 131 ? 88.554 22.219 112.838 1.00 72.43 131 VAL D CA 1
ATOM 5230 C C . VAL D 1 131 ? 89.015 23.620 113.246 1.00 70.70 131 VAL D C 1
ATOM 5231 O O . VAL D 1 131 ? 89.086 23.942 114.427 1.00 70.14 131 VAL D O 1
ATOM 5233 N N . GLN D 1 132 ? 89.328 24.448 112.260 1.00 69.02 132 GLN D N 1
ATOM 5234 C CA . GLN D 1 132 ? 89.766 25.806 112.533 1.00 67.48 132 GLN D CA 1
ATOM 5235 C C . GLN D 1 132 ? 88.559 26.645 112.940 1.00 65.72 132 GLN D C 1
ATOM 5236 O O . GLN D 1 132 ? 88.700 27.714 113.528 1.00 66.32 132 GLN D O 1
ATOM 5242 N N . ALA D 1 133 ? 87.371 26.143 112.628 1.00 63.38 133 ALA D N 1
ATOM 5243 C CA . ALA D 1 133 ? 86.136 26.832 112.958 1.00 60.19 133 ALA D CA 1
ATOM 5244 C C . ALA D 1 133 ? 85.876 26.659 114.432 1.00 58.70 133 ALA D C 1
ATOM 5245 O O . ALA D 1 133 ? 85.806 27.626 115.190 1.00 58.23 133 ALA D O 1
ATOM 5247 N N . ILE D 1 134 ? 85.721 25.402 114.822 1.00 57.34 134 ILE D N 1
ATOM 5248 C CA . ILE D 1 134 ? 85.467 25.046 116.203 1.00 56.93 134 ILE D CA 1
ATOM 5249 C C . ILE D 1 134 ? 86.547 25.639 117.097 1.00 56.94 134 ILE D C 1
ATOM 5250 O O . ILE D 1 134 ? 86.255 26.333 118.072 1.00 55.45 134 ILE D O 1
ATOM 5255 N N . ALA D 1 135 ? 87.796 25.368 116.743 1.00 56.94 135 ALA D N 1
ATOM 5256 C CA . ALA D 1 135 ? 88.934 25.857 117.501 1.00 56.95 135 ALA D CA 1
ATOM 5257 C C . ALA D 1 135 ? 88.845 27.349 117.791 1.00 57.31 135 ALA D C 1
ATOM 5258 O O . ALA D 1 135 ? 88.979 27.774 118.939 1.00 56.51 135 ALA D O 1
ATOM 5260 N N . GLU D 1 136 ? 88.612 28.141 116.750 1.00 57.97 136 GLU D N 1
ATOM 5261 C CA . GLU D 1 136 ? 88.534 29.586 116.902 1.00 58.28 136 GLU D CA 1
ATOM 5262 C C . GLU D 1 136 ? 87.382 30.019 117.795 1.00 56.34 136 GLU D C 1
ATOM 5263 O O . GLU D 1 136 ? 87.476 31.027 118.492 1.00 55.19 136 GLU D O 1
ATOM 5269 N N . LYS D 1 137 ? 86.293 29.260 117.772 1.00 54.43 137 LYS D N 1
ATOM 5270 C CA . LYS D 1 137 ? 85.146 29.583 118.611 1.00 53.49 137 LYS D CA 1
ATOM 5271 C C . LYS D 1 137 ? 85.504 29.353 120.069 1.00 52.62 137 LYS D C 1
ATOM 5272 O O . LYS D 1 137 ? 85.136 30.135 120.941 1.00 52.56 137 LYS D O 1
ATOM 5278 N N . ILE D 1 138 ? 86.228 28.269 120.318 1.00 51.68 138 ILE D N 1
ATOM 5279 C CA . ILE D 1 138 ? 86.670 27.922 121.654 1.00 50.72 138 ILE D CA 1
ATOM 5280 C C . ILE D 1 138 ? 87.485 29.077 122.232 1.00 50.60 138 ILE D C 1
ATOM 5281 O O . ILE D 1 138 ? 87.190 29.558 123.322 1.00 50.19 138 ILE D O 1
ATOM 5286 N N . ILE D 1 139 ? 88.504 29.514 121.491 1.00 50.02 139 ILE D N 1
ATOM 5287 C CA . ILE D 1 139 ? 89.363 30.616 121.915 1.00 49.17 139 ILE D CA 1
ATOM 5288 C C . ILE D 1 139 ? 88.589 31.922 122.043 1.00 49.23 139 ILE D C 1
ATOM 5289 O O . ILE D 1 139 ? 88.649 32.595 123.072 1.00 49.89 139 ILE D O 1
ATOM 5294 N N . LYS D 1 140 ? 87.876 32.295 120.989 1.00 48.27 140 LYS D N 1
ATOM 5295 C CA . LYS D 1 140 ? 87.114 33.526 121.035 1.00 47.10 140 LYS D CA 1
ATOM 5296 C C . LYS D 1 140 ? 86.211 33.526 122.267 1.00 45.31 140 LYS D C 1
ATOM 5297 O O . LYS D 1 140 ? 86.085 34.538 122.955 1.00 43.97 140 LYS D O 1
ATOM 5303 N N . LYS D 1 141 ? 85.606 32.382 122.570 1.00 44.64 141 LYS D N 1
ATOM 5304 C CA . LYS D 1 141 ? 84.734 32.290 123.745 1.00 43.54 141 LYS D CA 1
ATOM 5305 C C . LYS D 1 141 ? 85.528 32.592 125.003 1.00 42.14 141 LYS D C 1
ATOM 5306 O O . LYS D 1 141 ? 85.155 33.441 125.805 1.00 41.35 141 LYS D O 1
ATOM 5312 N N . ALA D 1 142 ? 86.628 31.876 125.168 1.00 41.79 142 ALA D N 1
ATOM 5313 C CA . ALA D 1 142 ? 87.489 32.057 126.325 1.00 41.29 142 ALA D CA 1
ATOM 5314 C C . ALA D 1 142 ? 87.793 33.534 126.527 1.00 40.96 142 ALA D C 1
ATOM 5315 O O . ALA D 1 142 ? 87.393 34.116 127.535 1.00 41.23 142 ALA D O 1
ATOM 5317 N N . LEU D 1 143 ? 88.491 34.133 125.561 1.00 39.56 143 LEU D N 1
ATOM 5318 C CA . LEU D 1 143 ? 88.846 35.549 125.620 1.00 37.61 143 LEU D CA 1
ATOM 5319 C C . LEU D 1 143 ? 87.695 36.430 126.061 1.00 37.46 143 LEU D C 1
ATOM 5320 O O . LEU D 1 143 ? 87.901 37.430 126.744 1.00 37.68 143 LEU D O 1
ATOM 5325 N N . VAL D 1 144 ? 86.480 36.063 125.685 1.00 37.47 144 VAL D N 1
ATOM 5326 C CA . VAL D 1 144 ? 85.333 36.862 126.080 1.00 38.46 144 VAL D CA 1
ATOM 5327 C C . VAL D 1 144 ? 84.919 36.595 127.523 1.00 39.75 144 VAL D C 1
ATOM 5328 O O . VAL D 1 144 ? 84.693 37.539 128.278 1.00 39.75 144 VAL D O 1
ATOM 5332 N N . PHE D 1 145 ? 84.816 35.326 127.916 1.00 41.43 145 PHE D N 1
ATOM 5333 C CA . PHE D 1 145 ? 84.439 35.024 129.292 1.00 43.64 145 PHE D CA 1
ATOM 5334 C C . PHE D 1 145 ? 85.480 35.636 130.203 1.00 44.99 145 PHE D C 1
ATOM 5335 O O . PHE D 1 145 ? 85.166 36.276 131.198 1.00 43.88 145 PHE D O 1
ATOM 5343 N N . ASN D 1 146 ? 86.736 35.449 129.852 1.00 47.64 146 ASN D N 1
ATOM 5344 C CA . ASN D 1 146 ? 87.775 36.013 130.667 1.00 51.81 146 ASN D CA 1
ATOM 5345 C C . ASN D 1 146 ? 87.603 37.514 130.774 1.00 52.87 146 ASN D C 1
ATOM 5346 O O . ASN D 1 146 ? 87.574 38.056 131.874 1.00 54.71 146 ASN D O 1
ATOM 5351 N N . HIS D 1 147 ? 87.451 38.194 129.650 1.00 54.36 147 HIS D N 1
ATOM 5352 C CA . HIS D 1 147 ? 87.271 39.633 129.705 1.00 54.88 147 HIS D CA 1
ATOM 5353 C C . HIS D 1 147 ? 86.052 40.026 130.536 1.00 54.75 147 HIS D C 1
ATOM 5354 O O . HIS D 1 147 ? 86.137 40.909 131.385 1.00 55.50 147 HIS D O 1
ATOM 5361 N N . LEU D 1 148 ? 84.922 39.366 130.311 1.00 54.36 148 LEU D N 1
ATOM 5362 C CA . LEU D 1 148 ? 83.698 39.695 131.048 1.00 54.49 148 LEU D CA 1
ATOM 5363 C C . LEU D 1 148 ? 83.688 39.282 132.514 1.00 54.06 148 LEU D C 1
ATOM 5364 O O . LEU D 1 148 ? 83.006 39.891 133.337 1.00 53.93 148 LEU D O 1
ATOM 5369 N N . GLN D 1 149 ? 84.437 38.236 132.830 1.00 53.88 149 GLN D N 1
ATOM 5370 C CA . GLN D 1 149 ? 84.530 37.735 134.189 1.00 53.43 149 GLN D CA 1
ATOM 5371 C C . GLN D 1 149 ? 84.866 38.871 135.143 1.00 52.94 149 GLN D C 1
ATOM 5372 O O . GLN D 1 149 ? 84.274 38.989 136.215 1.00 52.04 149 GLN D O 1
ATOM 5378 N N . LYS D 1 150 ? 85.821 39.704 134.740 1.00 53.15 150 LYS D N 1
ATOM 5379 C CA . LYS D 1 150 ? 86.248 40.842 135.538 1.00 52.53 150 LYS D CA 1
ATOM 5380 C C . LYS D 1 150 ? 85.150 41.903 135.595 1.00 53.60 150 LYS D C 1
ATOM 5381 O O . LYS D 1 150 ? 84.780 42.360 136.681 1.00 54.01 150 LYS D O 1
ATOM 5387 N N . GLU D 1 151 ? 84.632 42.290 134.426 1.00 53.40 151 GLU D N 1
ATOM 5388 C CA . GLU D 1 151 ? 83.570 43.297 134.333 1.00 52.66 151 GLU D CA 1
ATOM 5389 C C . GLU D 1 151 ? 82.422 42.910 135.263 1.00 51.74 151 GLU D C 1
ATOM 5390 O O . GLU D 1 151 ? 82.101 43.639 136.200 1.00 49.91 151 GLU D O 1
ATOM 5396 N N . TRP D 1 152 ? 81.822 41.747 135.008 1.00 51.37 152 TRP D N 1
ATOM 5397 C CA . TRP D 1 152 ? 80.697 41.260 135.809 1.00 51.51 15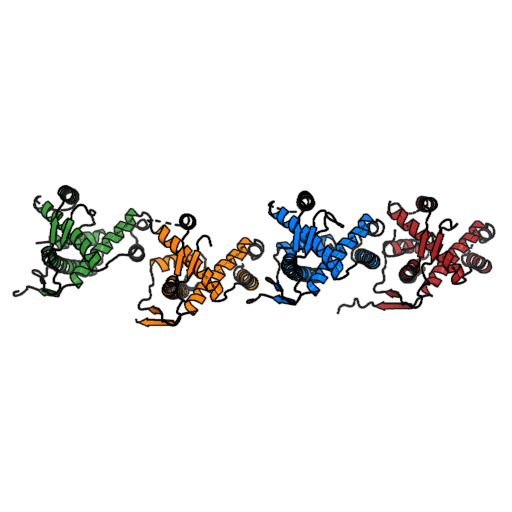2 TRP D CA 1
ATOM 5398 C C . TRP D 1 152 ? 81.081 40.890 137.238 1.00 50.76 152 TRP D C 1
ATOM 5399 O O . TRP D 1 152 ? 80.214 40.710 138.093 1.00 49.57 152 TRP D O 1
ATOM 5410 N N . LYS D 1 153 ? 82.379 40.777 137.494 1.00 50.10 153 LYS D N 1
ATOM 5411 C CA . LYS D 1 153 ? 82.875 40.417 138.819 1.00 48.39 153 LYS D CA 1
ATOM 5412 C C . LYS D 1 153 ? 82.320 39.059 139.241 1.00 45.75 153 LYS D C 1
ATOM 5413 O O . LYS D 1 153 ? 81.517 38.945 140.165 1.00 44.85 153 LYS D O 1
ATOM 5419 N N . VAL D 1 154 ? 82.763 38.026 138.540 1.00 42.67 154 VAL D N 1
ATOM 5420 C CA . VAL D 1 154 ? 82.324 36.676 138.813 1.00 40.93 154 VAL D CA 1
ATOM 5421 C C . VAL D 1 154 ? 83.468 35.832 139.343 1.00 41.81 154 VAL D C 1
ATOM 5422 O O . VAL D 1 154 ? 84.545 35.787 138.744 1.00 41.44 154 VAL D O 1
ATOM 5426 N N . GLU D 1 155 ? 83.230 35.141 140.453 1.00 41.44 155 GLU D N 1
ATOM 5427 C CA . GLU D 1 155 ? 84.272 34.290 141.027 1.00 41.44 155 GLU D CA 1
ATOM 5428 C C . GLU D 1 155 ? 83.749 32.932 141.454 1.00 38.05 155 GLU D C 1
ATOM 5429 O O . GLU D 1 155 ? 82.620 32.822 141.915 1.00 36.34 155 GLU D O 1
ATOM 5435 N N . ILE D 1 156 ? 84.552 31.891 141.270 1.00 34.98 156 ILE D N 1
ATOM 5436 C CA . ILE D 1 156 ? 84.165 30.580 141.781 1.00 32.99 156 ILE D CA 1
ATOM 5437 C C . ILE D 1 156 ? 85.146 30.344 142.909 1.00 30.83 156 ILE D C 1
ATOM 5438 O O . ILE D 1 156 ? 86.342 30.271 142.681 1.00 28.59 156 ILE D O 1
ATOM 5443 N N . THR D 1 157 ? 84.648 30.252 144.133 1.00 30.89 157 THR D N 1
ATOM 5444 C CA . THR D 1 157 ? 85.550 30.064 145.268 1.00 31.06 157 THR D CA 1
ATOM 5445 C C . THR D 1 157 ? 85.784 28.635 145.663 1.00 29.31 157 THR D C 1
ATOM 5446 O O . THR D 1 157 ? 84.926 27.783 145.491 1.00 29.85 157 THR D O 1
ATOM 5450 N N . ASP D 1 158 ? 86.953 28.406 146.236 1.00 28.94 158 ASP D N 1
ATOM 5451 C CA . ASP D 1 158 ? 87.367 27.100 146.721 1.00 28.32 158 ASP D CA 1
ATOM 5452 C C . ASP D 1 158 ? 86.250 26.420 147.495 1.00 26.62 158 ASP D C 1
ATOM 5453 O O . ASP D 1 158 ? 86.011 25.238 147.338 1.00 26.36 158 ASP D O 1
ATOM 5458 N N . GLU D 1 159 ? 85.554 27.165 148.330 1.00 25.89 159 GLU D N 1
ATOM 5459 C CA . GLU D 1 159 ? 84.463 26.583 149.082 1.00 27.27 159 GLU D CA 1
ATOM 5460 C C . GLU D 1 159 ? 83.516 25.873 148.110 1.00 28.93 159 GLU D C 1
ATOM 5461 O O . GLU D 1 159 ? 83.175 24.697 148.277 1.00 30.33 159 GLU D O 1
ATOM 5467 N N . VAL D 1 160 ? 83.099 26.606 147.086 1.00 27.86 160 VAL D N 1
ATOM 5468 C CA . VAL D 1 160 ? 82.184 26.088 146.084 1.00 24.52 160 VAL D CA 1
ATOM 5469 C C . VAL D 1 160 ? 82.759 24.879 145.340 1.00 23.93 160 VAL D C 1
ATOM 5470 O O . VAL D 1 160 ? 82.103 23.850 145.198 1.00 22.74 160 VAL D O 1
ATOM 5474 N N . VAL D 1 161 ? 83.989 24.992 144.870 1.00 22.39 161 VAL D N 1
ATOM 5475 C CA . VAL D 1 161 ? 84.574 23.882 144.155 1.00 21.43 161 VAL D CA 1
ATOM 5476 C C . VAL D 1 161 ? 84.544 22.670 145.044 1.00 24.30 161 VAL D C 1
ATOM 5477 O O . VAL D 1 161 ? 84.174 21.595 144.608 1.00 26.58 161 VAL D O 1
ATOM 5481 N N . LYS D 1 162 ? 84.914 22.867 146.305 1.00 28.05 162 LYS D N 1
ATOM 5482 C CA . LYS D 1 162 ? 84.956 21.804 147.302 1.00 28.48 162 LYS D CA 1
ATOM 5483 C C . LYS D 1 162 ? 83.574 21.209 147.544 1.00 30.62 162 LYS D C 1
ATOM 5484 O O . LYS D 1 162 ? 83.440 19.996 147.702 1.00 31.89 162 LYS D O 1
ATOM 5490 N N . ASN D 1 163 ? 82.551 22.060 147.577 1.00 31.11 163 ASN D N 1
ATOM 5491 C CA . ASN D 1 163 ? 81.192 21.596 147.830 1.00 32.02 163 ASN D CA 1
ATOM 5492 C C . ASN D 1 163 ? 80.617 20.866 146.646 1.00 30.69 163 ASN D C 1
ATOM 5493 O O . ASN D 1 163 ? 79.786 19.978 146.807 1.00 29.79 163 ASN D O 1
ATOM 5498 N N . VAL D 1 164 ? 81.047 21.243 145.449 1.00 30.32 164 VAL D N 1
ATOM 5499 C CA . VAL D 1 164 ? 80.564 20.555 144.263 1.00 29.01 164 VAL D CA 1
ATOM 5500 C C . VAL D 1 164 ? 81.260 19.196 144.199 1.00 30.30 164 VAL D C 1
ATOM 5501 O O . VAL D 1 164 ? 80.643 18.222 143.799 1.00 29.99 164 VAL D O 1
ATOM 5505 N N . ILE D 1 165 ? 82.531 19.127 144.598 1.00 30.06 165 ILE D N 1
ATOM 5506 C CA . ILE D 1 165 ? 83.251 17.856 144.601 1.00 31.78 165 ILE D CA 1
ATOM 5507 C C . ILE D 1 165 ? 82.530 16.894 145.536 1.00 34.89 165 ILE D C 1
ATOM 5508 O O . ILE D 1 165 ? 82.319 15.743 145.204 1.00 35.87 165 ILE D O 1
ATOM 5513 N N . SER D 1 166 ? 82.146 17.367 146.713 1.00 38.76 166 SER D N 1
ATOM 5514 C CA . SER D 1 166 ? 81.461 16.501 147.664 1.00 43.31 166 SER D CA 1
ATOM 5515 C C . SER D 1 166 ? 80.056 16.107 147.236 1.00 46.29 166 SER D C 1
ATOM 5516 O O . SER D 1 166 ? 79.600 14.998 147.517 1.00 47.88 166 SER D O 1
ATOM 5519 N N . LEU D 1 167 ? 79.364 17.013 146.557 1.00 48.69 167 LEU D N 1
ATOM 5520 C CA . LEU D 1 167 ? 78.016 16.725 146.093 1.00 50.18 167 LEU D CA 1
ATOM 5521 C C . LEU D 1 167 ? 78.048 15.626 145.027 1.00 51.15 167 LEU D C 1
ATOM 5522 O O . LEU D 1 167 ? 77.228 14.710 145.045 1.00 52.10 167 LEU D O 1
ATOM 5527 N N . TYR D 1 168 ? 79.004 15.705 144.109 1.00 50.93 168 TYR D N 1
ATOM 5528 C CA . TYR D 1 168 ? 79.105 14.713 143.057 1.00 50.98 168 TYR D CA 1
ATOM 5529 C C . TYR D 1 168 ? 79.322 13.288 143.567 1.00 51.15 168 TYR D C 1
ATOM 5530 O O . TYR D 1 168 ? 78.888 12.342 142.919 1.00 50.88 168 TYR D O 1
ATOM 5539 N N . TYR D 1 169 ? 79.996 13.122 144.707 1.00 50.84 169 TYR D N 1
ATOM 5540 C CA . TYR D 1 169 ? 80.235 11.780 145.264 1.00 49.84 169 TYR D CA 1
ATOM 5541 C C . TYR D 1 169 ? 79.644 11.656 146.667 1.00 50.56 169 TYR D C 1
ATOM 5542 O O . TYR D 1 169 ? 78.811 10.787 146.938 1.00 50.93 169 TYR D O 1
ATOM 5551 N N . SER D 1 175 ? 87.803 8.042 146.677 1.00 50.77 175 SER D N 1
ATOM 5552 C CA . SER D 1 175 ? 86.781 8.736 145.897 1.00 51.08 175 SER D CA 1
ATOM 5553 C C . SER D 1 175 ? 87.060 10.236 145.906 1.00 50.43 175 SER D C 1
ATOM 5554 O O . SER D 1 175 ? 87.895 10.719 145.139 1.00 50.50 175 SER D O 1
ATOM 5556 N N . VAL D 1 176 ? 86.371 10.964 146.783 1.00 49.86 176 VAL D N 1
ATOM 5557 C CA . VAL D 1 176 ? 86.537 12.416 146.898 1.00 49.64 176 VAL D CA 1
ATOM 5558 C C . VAL D 1 176 ? 87.984 12.799 147.189 1.00 49.48 176 VAL D C 1
ATOM 5559 O O . VAL D 1 176 ? 88.538 13.738 146.614 1.00 48.86 176 VAL D O 1
ATOM 5563 N N . ARG D 1 177 ? 88.581 12.045 148.095 1.00 49.88 177 ARG D N 1
ATOM 5564 C CA . ARG D 1 177 ? 89.958 12.229 148.505 1.00 50.13 177 ARG D CA 1
ATOM 5565 C C . ARG D 1 177 ? 90.915 12.549 147.345 1.00 49.94 177 ARG D C 1
ATOM 5566 O O . ARG D 1 177 ? 91.941 13.191 147.544 1.00 51.10 177 ARG D O 1
ATOM 5574 N N . GLU D 1 178 ? 90.580 12.122 146.135 1.00 49.54 178 GLU D N 1
ATOM 5575 C CA . GLU D 1 178 ? 91.456 12.337 144.989 1.00 49.29 178 GLU D CA 1
ATOM 5576 C C . GLU D 1 178 ? 91.370 13.700 144.322 1.00 48.90 178 GLU D C 1
ATOM 5577 O O . GLU D 1 178 ? 92.389 14.280 143.943 1.00 47.50 178 GLU D O 1
ATOM 5583 N N . TYR D 1 179 ? 90.159 14.213 144.155 1.00 48.79 179 TYR D N 1
ATOM 5584 C CA . TYR D 1 179 ? 90.004 15.516 143.533 1.00 48.22 179 TYR D CA 1
ATOM 5585 C C . TYR D 1 179 ? 90.352 16.603 144.542 1.00 48.39 179 TYR D C 1
ATOM 5586 O O . TYR D 1 179 ? 90.464 17.783 144.205 1.00 47.93 179 TYR D O 1
ATOM 5595 N N . LEU D 1 180 ? 90.534 16.189 145.790 1.00 48.24 180 LEU D N 1
ATOM 5596 C CA . LEU D 1 180 ? 90.881 17.114 146.848 1.00 47.05 180 LEU D CA 1
ATOM 5597 C C . LEU D 1 180 ? 92.380 17.208 147.014 1.00 48.40 180 LEU D C 1
ATOM 5598 O O . LEU D 1 180 ? 92.886 18.219 147.483 1.00 49.40 180 LEU D O 1
ATOM 5603 N N . ASP D 1 181 ? 93.098 16.164 146.614 1.00 49.50 181 ASP D N 1
ATOM 5604 C CA . ASP D 1 181 ? 94.548 16.175 146.738 1.00 51.19 181 ASP D CA 1
ATOM 5605 C C . ASP D 1 181 ? 95.300 16.656 145.510 1.00 51.35 181 ASP D C 1
ATOM 5606 O O . ASP D 1 181 ? 96.308 17.344 145.639 1.00 49.91 181 ASP D O 1
ATOM 5611 N N . ASP D 1 182 ? 94.823 16.291 144.321 1.00 52.92 182 ASP D N 1
ATOM 5612 C CA . ASP D 1 182 ? 95.475 16.722 143.080 1.00 53.42 182 ASP D CA 1
ATOM 5613 C C . ASP D 1 182 ? 95.049 18.145 142.739 1.00 53.49 182 ASP D C 1
ATOM 5614 O O . ASP D 1 182 ? 93.883 18.389 142.436 1.00 53.77 182 ASP D O 1
ATOM 5616 N N . LYS D 1 183 ? 95.995 19.079 142.792 1.00 53.05 183 LYS D N 1
ATOM 5617 C CA . LYS D 1 183 ? 95.702 20.471 142.479 1.00 53.17 183 LYS D CA 1
ATOM 5618 C C . LYS D 1 183 ? 95.101 20.624 141.072 1.00 53.12 183 LYS D C 1
ATOM 5619 O O . LYS D 1 183 ? 94.122 21.349 140.878 1.00 52.16 183 LYS D O 1
ATOM 5621 N N . GLN D 1 184 ? 95.681 19.939 140.094 1.00 52.75 184 GLN D N 1
ATOM 5622 C CA . GLN D 1 184 ? 95.180 20.037 138.736 1.00 52.28 184 GLN D CA 1
ATOM 5623 C C . GLN D 1 184 ? 93.743 19.542 138.630 1.00 49.61 184 GLN D C 1
ATOM 5624 O O . GLN D 1 184 ? 92.955 20.117 137.894 1.00 49.38 184 GLN D O 1
ATOM 5630 N N . LYS D 1 185 ? 93.391 18.485 139.355 1.00 45.88 185 LYS D N 1
ATOM 5631 C CA . LYS D 1 185 ? 92.029 17.965 139.279 1.00 42.75 185 LYS D CA 1
ATOM 5632 C C . LYS D 1 185 ? 91.033 18.893 139.969 1.00 39.88 185 LYS D C 1
ATOM 5633 O O . LYS D 1 185 ? 89.850 18.907 139.638 1.00 39.40 185 LYS D O 1
ATOM 5639 N N . PHE D 1 186 ? 91.520 19.680 140.921 1.00 35.39 186 PHE D N 1
ATOM 5640 C CA . PHE D 1 186 ? 90.665 20.601 141.659 1.00 30.30 186 PHE D CA 1
ATOM 5641 C C . PHE D 1 186 ? 90.356 21.827 140.810 1.00 31.12 186 PHE D C 1
ATOM 5642 O O . PHE D 1 186 ? 89.241 22.333 140.803 1.00 30.92 186 PHE D O 1
ATOM 5650 N N . GLU D 1 187 ? 91.367 22.308 140.107 1.00 32.26 187 GLU D N 1
ATOM 5651 C CA . GLU D 1 187 ? 91.200 23.438 139.231 1.00 33.98 187 GLU D CA 1
ATOM 5652 C C . GLU D 1 187 ? 90.287 23.035 138.095 1.00 35.41 187 GLU D C 1
ATOM 5653 O O . GLU D 1 187 ? 89.656 23.890 137.457 1.00 37.11 187 GLU D O 1
ATOM 5659 N N . GLY D 1 188 ? 90.219 21.725 137.852 1.00 34.38 188 GLY D N 1
ATOM 5660 C CA . GLY D 1 188 ? 89.377 21.202 136.794 1.00 32.29 188 GLY D CA 1
ATOM 5661 C C . GLY D 1 188 ? 87.941 21.498 137.139 1.00 31.93 188 GLY D C 1
ATOM 5662 O O . GLY D 1 188 ? 87.213 22.129 136.368 1.00 32.27 188 GLY D O 1
ATOM 5663 N N . VAL D 1 189 ? 87.532 21.048 138.316 1.00 29.00 189 VAL D N 1
ATOM 5664 C CA . VAL D 1 189 ? 86.180 21.293 138.755 1.00 28.67 189 VAL D CA 1
ATOM 5665 C C . VAL D 1 189 ? 85.909 22.799 138.757 1.00 30.89 189 VAL D C 1
ATOM 5666 O O . VAL D 1 189 ? 84.787 23.239 138.515 1.00 32.60 189 VAL D O 1
ATOM 5670 N N . ARG D 1 190 ? 86.934 23.601 138.994 1.00 31.05 190 ARG D N 1
ATOM 5671 C CA . ARG D 1 190 ? 86.717 25.030 139.005 1.00 32.23 190 ARG D CA 1
ATOM 5672 C C . ARG D 1 190 ? 86.520 25.614 137.600 1.00 33.50 190 ARG D C 1
ATOM 5673 O O . ARG D 1 190 ? 85.676 26.485 137.402 1.00 33.98 190 ARG D O 1
ATOM 5681 N N . THR D 1 191 ? 87.280 25.149 136.618 1.00 33.59 191 THR D N 1
ATOM 5682 C CA . THR D 1 191 ? 87.092 25.688 135.285 1.00 32.17 191 THR D CA 1
ATOM 5683 C C . THR D 1 191 ? 85.730 25.272 134.731 1.00 32.17 191 THR D C 1
ATOM 5684 O O . THR D 1 191 ? 85.113 26.008 133.971 1.00 33.15 191 THR D O 1
ATOM 5688 N N . ALA D 1 192 ? 85.247 24.099 135.110 1.00 30.56 192 ALA D N 1
ATOM 5689 C CA . ALA D 1 192 ? 83.947 23.682 134.628 1.00 29.60 192 ALA D CA 1
ATOM 5690 C C . ALA D 1 192 ? 82.904 24.575 135.265 1.00 30.07 192 ALA D C 1
ATOM 5691 O O . ALA D 1 192 ? 82.072 25.151 134.584 1.00 32.75 192 ALA D O 1
ATOM 5693 N N . LEU D 1 193 ? 82.953 24.709 136.579 1.00 30.91 193 LEU D N 1
ATOM 5694 C CA . LEU D 1 193 ? 81.980 25.544 137.270 1.00 30.21 193 LEU D CA 1
ATOM 5695 C C . LEU D 1 193 ? 82.018 26.993 136.785 1.00 29.34 193 LEU D C 1
ATOM 5696 O O . LEU D 1 193 ? 81.011 27.677 136.800 1.00 27.44 193 LEU D O 1
ATOM 5701 N N . LEU D 1 194 ? 83.177 27.457 136.345 1.00 29.95 194 LEU D N 1
ATOM 5702 C CA . LEU D 1 194 ? 83.289 28.822 135.855 1.00 31.10 194 LEU D CA 1
ATOM 5703 C C . LEU D 1 194 ? 82.539 28.970 134.543 1.00 33.80 194 LEU D C 1
ATOM 5704 O O . LEU D 1 194 ? 81.850 29.963 134.319 1.00 34.83 194 LEU D O 1
ATOM 5709 N N . GLU D 1 195 ? 82.657 27.974 133.674 1.00 36.31 195 GLU D N 1
ATOM 5710 C CA . GLU D 1 195 ? 81.976 28.058 132.401 1.00 38.17 195 GLU D CA 1
ATOM 5711 C C . GLU D 1 195 ? 80.472 28.035 132.554 1.00 37.62 195 GLU D C 1
ATOM 5712 O O . GLU D 1 195 ? 79.789 28.888 132.017 1.00 37.92 195 GLU D O 1
ATOM 5718 N N . GLU D 1 196 ? 79.938 27.064 133.274 1.00 36.65 196 GLU D N 1
ATOM 5719 C CA . GLU D 1 196 ? 78.502 27.029 133.417 1.00 37.57 196 GLU D CA 1
ATOM 5720 C C . GLU D 1 196 ? 78.003 28.314 134.041 1.00 36.38 196 GLU D C 1
ATOM 5721 O O . GLU D 1 196 ? 76.918 28.776 133.723 1.00 36.06 196 GLU D O 1
ATOM 5727 N N . ARG D 1 197 ? 78.810 28.886 134.930 1.00 36.15 197 ARG D N 1
ATOM 5728 C CA . ARG D 1 197 ? 78.465 30.113 135.638 1.00 34.27 197 ARG D CA 1
ATOM 5729 C C . ARG D 1 197 ? 78.422 31.223 134.611 1.00 32.80 197 ARG D C 1
ATOM 5730 O O . ARG D 1 197 ? 77.477 32.002 134.567 1.00 31.22 197 ARG D O 1
ATOM 5738 N N . MET D 1 198 ? 79.449 31.289 133.774 1.00 31.19 198 MET D N 1
ATOM 5739 C CA . MET D 1 198 ? 79.486 32.307 132.745 1.00 30.52 198 MET D CA 1
ATOM 5740 C C . MET D 1 198 ? 78.362 32.158 131.717 1.00 31.39 198 MET D C 1
ATOM 5741 O O . MET D 1 198 ? 77.902 33.158 131.193 1.00 34.62 198 MET D O 1
ATOM 5746 N N . VAL D 1 199 ? 77.912 30.937 131.419 1.00 29.81 199 VAL D N 1
ATOM 5747 C CA . VAL D 1 199 ? 76.816 30.770 130.470 1.00 28.44 199 VAL D CA 1
ATOM 5748 C C . VAL D 1 199 ? 75.540 31.342 131.069 1.00 28.79 199 VAL D C 1
ATOM 5749 O O . VAL D 1 199 ? 74.849 32.143 130.432 1.00 28.43 199 VAL D O 1
ATOM 5753 N N . LEU D 1 200 ? 75.227 30.925 132.289 1.00 28.04 200 LEU D N 1
ATOM 5754 C CA . LEU D 1 200 ? 74.039 31.431 132.961 1.00 30.14 200 LEU D CA 1
ATOM 5755 C C . LEU D 1 200 ? 74.110 32.950 133.111 1.00 31.64 200 LEU D C 1
ATOM 5756 O O . LEU D 1 200 ? 73.091 33.645 133.061 1.00 31.83 200 LEU D O 1
ATOM 5761 N N . GLU D 1 201 ? 75.321 33.461 133.301 1.00 32.92 201 GLU D N 1
ATOM 5762 C CA . GLU D 1 201 ? 75.509 34.884 133.497 1.00 33.82 201 GLU D CA 1
ATOM 5763 C C . GLU D 1 201 ? 75.219 35.673 132.234 1.00 32.65 201 GLU D C 1
ATOM 5764 O O . GLU D 1 201 ? 74.520 36.689 132.290 1.00 31.11 201 GLU D O 1
ATOM 5770 N N . THR D 1 202 ? 75.749 35.206 131.103 1.00 30.56 202 THR D N 1
ATOM 5771 C CA . THR D 1 202 ? 75.503 35.863 129.818 1.00 28.99 202 THR D CA 1
ATOM 5772 C C . THR D 1 202 ? 74.005 35.935 129.541 1.00 28.37 202 THR D C 1
ATOM 5773 O O . THR D 1 202 ? 73.485 36.966 129.174 1.00 30.68 202 THR D O 1
ATOM 5777 N N . ILE D 1 203 ? 73.303 34.830 129.716 1.00 27.67 203 ILE D N 1
ATOM 5778 C CA . ILE D 1 203 ? 71.882 34.836 129.444 1.00 28.03 203 ILE D CA 1
ATOM 5779 C C . ILE D 1 203 ? 71.187 35.817 130.348 1.00 29.81 203 ILE D C 1
ATOM 5780 O O . ILE D 1 203 ? 70.129 36.329 130.011 1.00 33.01 203 ILE D O 1
ATOM 5785 N N . ASN D 1 204 ? 71.789 36.121 131.486 1.00 32.06 204 ASN D N 1
ATOM 5786 C CA . ASN D 1 204 ? 71.140 37.029 132.421 1.00 32.86 204 ASN D CA 1
ATOM 5787 C C . ASN D 1 204 ? 71.250 38.497 132.040 1.00 31.58 204 ASN D C 1
ATOM 5788 O O . ASN D 1 204 ? 70.380 39.280 132.371 1.00 29.85 204 ASN D O 1
ATOM 5793 N N . HIS D 1 205 ? 72.306 38.856 131.321 1.00 32.06 205 HIS D N 1
ATOM 5794 C CA . HIS D 1 205 ? 72.543 40.242 130.901 1.00 34.36 205 HIS D CA 1
ATOM 5795 C C . HIS D 1 205 ? 71.816 40.657 129.611 1.00 34.56 205 HIS D C 1
ATOM 5796 O O . HIS D 1 205 ? 72.350 41.446 128.828 1.00 36.09 205 HIS D O 1
ATOM 5803 N N . PHE D 1 206 ? 70.613 40.137 129.379 1.00 31.81 206 PHE D N 1
ATOM 5804 C CA . PHE D 1 206 ? 69.863 40.479 128.172 1.00 28.27 206 PHE D CA 1
ATOM 5805 C C . PHE D 1 206 ? 68.385 40.177 128.294 1.00 28.54 206 PHE D C 1
ATOM 5806 O O . PHE D 1 206 ? 67.972 39.300 129.048 1.00 27.55 206 PHE D O 1
ATOM 5814 N N . LYS D 1 207 ? 67.596 40.908 127.522 1.00 28.94 207 LYS D N 1
ATOM 5815 C CA . LYS D 1 207 ? 66.158 40.723 127.485 1.00 29.82 207 LYS D CA 1
ATOM 5816 C C . LYS D 1 207 ? 65.868 40.030 126.150 1.00 28.52 207 LYS D C 1
ATOM 5817 O O . LYS D 1 207 ? 66.532 40.277 125.136 1.00 25.28 207 LYS D O 1
ATOM 5823 N N . PHE D 1 208 ? 64.881 39.151 126.149 1.00 27.84 208 PHE D N 1
ATOM 5824 C CA . PHE D 1 208 ? 64.564 38.424 124.936 1.00 27.56 208 PHE D CA 1
ATOM 5825 C C . PHE D 1 208 ? 63.159 38.645 124.449 1.00 27.43 208 PHE D C 1
ATOM 5826 O O . PHE D 1 208 ? 62.208 38.698 125.226 1.00 27.67 208 PHE D O 1
ATOM 5834 N N . HIS D 1 209 ? 63.038 38.781 123.141 1.00 26.72 209 HIS D N 1
ATOM 5835 C CA . HIS D 1 209 ? 61.741 38.940 122.539 1.00 27.59 209 HIS D CA 1
ATOM 5836 C C . HIS D 1 209 ? 61.564 37.757 121.590 1.00 27.47 209 HIS D C 1
ATOM 5837 O O . HIS D 1 209 ? 62.418 37.478 120.740 1.00 24.12 209 HIS D O 1
ATOM 5844 N N . PHE D 1 210 ? 60.455 37.054 121.770 1.00 27.17 210 PHE D N 1
ATOM 5845 C CA . PHE D 1 210 ? 60.147 35.892 120.963 1.00 30.01 210 PHE D CA 1
ATOM 5846 C C . PHE D 1 210 ? 58.978 36.040 120.006 1.00 32.45 210 PHE D C 1
ATOM 5847 O O . PHE D 1 210 ? 57.833 36.215 120.433 1.00 34.44 210 PHE D O 1
ATOM 5855 N N . ASN D 1 211 ? 59.245 35.957 118.714 1.00 33.57 211 ASN D N 1
ATOM 5856 C CA . ASN D 1 211 ? 58.138 35.999 117.770 1.00 36.16 211 ASN D CA 1
ATOM 5857 C C . ASN D 1 211 ? 58.082 34.594 117.187 1.00 36.41 211 ASN D C 1
ATOM 5858 O O . ASN D 1 211 ? 58.918 34.224 116.362 1.00 36.31 211 ASN D O 1
ATOM 5863 N N . LEU D 1 212 ? 57.120 33.800 117.629 1.00 36.57 212 LEU D N 1
ATOM 5864 C CA . LEU D 1 212 ? 57.031 32.439 117.134 1.00 39.75 212 LEU D CA 1
ATOM 5865 C C . LEU D 1 212 ? 55.833 32.269 116.215 1.00 42.66 212 LEU D C 1
ATOM 5866 O O . LEU D 1 212 ? 55.331 31.164 116.024 1.00 42.67 212 LEU D O 1
ATOM 5871 N N . THR D 1 213 ? 55.401 33.383 115.632 1.00 46.37 213 THR D N 1
ATOM 5872 C CA . THR D 1 213 ? 54.260 33.404 114.727 1.00 50.23 213 THR D CA 1
ATOM 5873 C C . THR D 1 213 ? 54.463 32.657 113.391 1.00 53.13 213 THR D C 1
ATOM 5874 O O . THR D 1 213 ? 54.287 33.213 112.301 1.00 52.06 213 THR D O 1
ATOM 5878 N N . GLY D 1 214 ? 54.841 31.383 113.506 1.00 56.29 214 GLY D N 1
ATOM 5879 C CA . GLY D 1 214 ? 55.036 30.495 112.361 1.00 57.62 214 GLY D CA 1
ATOM 5880 C C . GLY D 1 214 ? 53.775 29.625 112.324 1.00 59.04 214 GLY D C 1
ATOM 5881 O O . GLY D 1 214 ? 53.807 28.464 111.914 1.00 58.22 214 GLY D O 1
ATOM 5882 N N . GLN D 1 215 ? 52.670 30.210 112.785 1.00 60.73 215 GLN D N 1
ATOM 5883 C CA . GLN D 1 215 ? 51.376 29.542 112.827 1.00 62.46 215 GLN D CA 1
ATOM 5884 C C . GLN D 1 215 ? 50.742 29.525 111.431 1.00 63.39 215 GLN D C 1
ATOM 5885 O O . GLN D 1 215 ? 50.985 30.419 110.615 1.00 63.10 215 GLN D O 1
ATOM 5887 N N . LEU D 1 216 ? 49.936 28.496 111.169 1.00 64.65 216 LEU D N 1
ATOM 5888 C CA . LEU D 1 216 ? 49.260 28.332 109.885 1.00 65.30 216 LEU D CA 1
ATOM 5889 C C . LEU D 1 216 ? 48.147 29.351 109.759 1.00 65.35 216 LEU D C 1
ATOM 5890 O O . LEU D 1 216 ? 47.014 29.084 110.158 1.00 64.26 216 LEU D O 1
ATOM 5892 N N . PRO D 1 217 ? 48.477 30.512 109.197 1.00 65.54 217 PRO D N 1
ATOM 5893 C CA . PRO D 1 217 ? 47.513 31.592 109.021 1.00 64.98 217 PRO D CA 1
ATOM 5894 C C . PRO D 1 217 ? 47.975 32.610 107.961 1.00 64.21 217 PRO D C 1
ATOM 5895 O O . PRO D 1 217 ? 48.926 32.306 107.207 1.00 63.56 217 PRO D O 1
#

Sequence (748 aa):
DYDIFQGHMANLKSTAKLVKPIQYDEVIEVERIFADPAFIEQHRQRILASFKDAKESALYHELTHIVIKDNLFSCAMNAIVGYFEFNIDEAELKNVMEGLKRDEDNTVQAIAEKIIKKALVFNHLQKEWKVEITDEVVKNVISLYYEKTNQSVREYLDDKQKFEGVRTALLEERMVLETINHFKFHFNLTGQLKSTAKLVKPIQYDEVIEVERIFADPAFIEQHRQRILASFKDAKESALYHELTHIVIKDNLFSCAMNAIVGYFEFNIDEAELKNVMEGLDNTVQAIAEKIIKKALVFNHLQKEWKVEITDEVVKNVISLYYEQSVREYLDDKQKFEGVRTALLEERMVLETINHFKFHFNLHDYDIFQGHMLKSTAKLVKPIQYDEVIEVERIFADPAFIEQHRQRILASFKDAKESALYHELTHIVIKDNLFSCAMNAIVGYFEFNIDEAELKNVMEGLKRDVEDNTVQAIAEKIIKKALVFNHLQKEWKVEITDEVVKNVISLYYEKTNQSVREYLDDKQKFEGVRTALLEERMVLETINHFKFHFNLTGQIPTTENLYFQGHMATNLKSTAKLVKPIQYDEVIEVERIFADPAFIEQHRQRILASFKDAKESALYHELTHIVIKDNLFSCAMNAIVGYFEFNIDEAELKNVMEGLGAEDNTVQAIAEKIIKKALVFNHLQKEWKVEITDEVVKNVISLYYSVREYLDDKQKFEGVRTALLEERMVLETINHFKFHFNLTGQLP

Radius of gyration: 49.06 Å; Cα contacts (8 Å, |Δi|>4): 733; chains: 4; bounding box: 96×56×152 Å

Solvent-accessible surface area: 46086 Å² total; per-residue (Å²): 101,87,16,63,34,64,75,58,150,102,154,58,76,3,81,32,139,59,85,128,98,17,78,62,116,120,74,11,56,1,69,55,87,28,15,19,35,57,15,47,70,127,25,74,95,129,24,49,83,30,60,171,147,24,144,99,68,28,10,132,114,75,18,73,82,10,20,80,53,3,16,22,0,11,27,0,1,89,41,1,41,61,38,18,90,43,103,46,51,92,61,29,23,55,98,13,38,106,26,42,73,93,138,119,107,110,60,41,76,39,78,0,49,73,28,7,46,4,25,13,0,16,76,51,0,39,156,98,38,177,13,111,5,71,64,69,69,0,98,64,51,8,15,54,73,19,86,146,24,96,81,92,1,35,98,85,41,22,10,86,118,76,22,86,26,32,39,36,37,42,36,32,51,102,2,8,97,39,0,30,110,49,23,126,46,72,77,0,73,124,25,136,124,78,11,60,29,60,57,90,132,108,18,90,69,96,50,67,20,101,7,109,155,78,125,63,40,50,25,56,42,39,137,34,96,119,178,52,62,88,84,204,51,63,38,93,85,30,41,6,170,118,58,9,72,95,39,10,93,62,63,17,36,23,62,34,0,26,106,35,0,40,55,41,18,51,52,108,44,46,99,57,13,15,111,97,54,56,91,59,152,119,127,62,53,70,51,107,4,56,112,94,24,25,54,43,14,0,19,59,42,0,50,140,80,36,169,9,70,18,5,16,51,60,0,44,72,44,1,44,148,169,40,130,131,59,48,151,91,58,24,50,41,77,158,86,5,77,36,25,48,84,64,42,46,84,59,102,1,22,104,38,0,28,119,56,18,108,46,86,95,85,161,130,43,64,28,66,43,33,84,57,142,117,70,5,75,29,130,62,94,120,98,19,82,58,111,126,78,12,67,2,107,96,92,117,14,46,106,78,16,40,76,108,14,65,91,128,26,48,89,64,66,95,88,40,156,88,75,51,2,144,117,68,19,76,64,21,20,72,60,2,14,25,0,9,26,0,8,85,40,0,47,53,37,21,87,45,82,45,55,151,64,23,21,53,103,6,50,138,30,24,78,94,79,124,120,108,112,67,33,68,45,78,0,50,93,16,4,39,7,40,15,0,18,96,60,1,39,169,87,36,188,19,100,9,68,47,46,63,0,75,25,52,19,33,87,76,116,124,140,46,136,67,103,21,154,94,90,88,122,28,51,125,78,17,84,40,28,40,62,60,44,39,50,57,107,3,11,93,34,0,25,113,56,21,125,47,79,80,41,132,148,38,102,90,3,16,19,4,8,38,11,23,81,54,96,21,50,52,140,89,74,14,63,25,66,57,94,95,96,13,65,65,98,118,68,18,112,7,133,118,61,31,62,1,67,40,4,38,83,72,11,75,120,123,28,58,84,75,109,49,92,37,193,73,23,43,1,149,124,53,11,83,90,28,12,87,61,18,12,38,13,24,38,0,0,85,38,0,28,60,35,18,119,56,110,40,58,81,74,39,21,50,105,18,47,97,64,74,83,110,82,82,80,12,36,85,19,12,0,54,53,0,8,34,1,1,13,0,2,25,47,0,48,151,82,38,173,8,135,22,67,89,110,66,0,76,74,50,2,49,154,176,113,102,36,171,98,70,77,106,39,76,153,108,30,72,38,27,54,53,49,38,22,8,78,98,0,19,103,33,0,30,116,53,19,110,50,87,88,73,107,116,80,76,116,146

Secondary structure (DSSP, 8-state):
------SS----S-EEEE-S---TTSPEEE--S---HHHHHHHHHHHHTT-TT--HHHHHHHHHHHHHHHHHHHHHHHHHGGGEEEE--HHHHHHHHHHHHH---HHHHHHHHHHHHHHHHHHHHHHHHT----HHHHHHHHHHHHHHS-S--HHHHS-HHHHHHHHHHHHHHHHHHHHHHT--EEE-SS--/--SEEEE-SPP-SSSPEEE------HHHHHHHHHHHTTSSS-TTTTTHHHHHHHHHHHHHHHHHHHHHHHHTEEEE--HHHHHHHTT----THHHHHHHHHHHHHHHHHHHHHHT----HHHHHHHHHHH----HHHHHH-HHHHHHHHHHHHHHHHHHHHHHT--EEE--/-------TT---SEEEE-S---TTSPEEE--SS--HHHHHHHHHHHHHHSSS--HHHHHHHHHHHHHHHHHHHHHHHHHGGGEEEE--HHHHHHHHHHHHT----HHHHHHHHHHHHHHHHHHHHHHHHT----HHHHHHHHHHHHHH--SS--GGGTSHHHHHHHHHHHHHHHHHHHHHHT--EEE-SS--/--SSS-SS-SS----S--SEEEESS---TTSPEEE------HHHHHHHHHHHTTSSS-HHHHTHHHHHHHHHHHHHHHHHHHHHHGGGEEEE--HHHHHHHHTT----STHHHHHHHHHHHHHHHHHHHHHHHT----HHHHHHHHHHH--HHHHHH-HHHHHHHHHHHHHHHHHHHHHHT--EEE-------

CATH classification: 1.10.3120.10